Protein AF-A0A2E5GTG4-F1 (afdb_monomer)

Radius of gyration: 25.89 Å; Cα contacts (8 Å, |Δi|>4): 1132; chains: 1; bounding box: 108×75×58 Å

Secondary structure (DSSP, 8-state):
--PPPP------------------S--PPPHHHH-----------SSSSTTT-TTTTS---EEEE-SSSSSS-EEEE--SSS--EEEEE-STT-EEE-TTTTT--PPSSEEEEEEEE-SSSSSS-EEEEEEE-PPTT-SSSSPP-TT-GGG--EEEEEEEE-TTS-EEEEE-HHHHT---TT--EEEEEEE-SSSSSS-EEEEEEB-SSPPPTTS-HHHHHTSB-TTTS-EEEEESSS-EEE-TTTTT---BTT-BEEEEEEE-TTSSSS-EEEEEESTTSPPEEEEE-SSS-EEE-HHHH-S-EESS---EEEE-SSSSSS-EEEE-----SSHHHHHHHT-S--HHHHHHHHHHT---EESS-EEEEE--SSTTSPP-EEE-HHHHT-S--SSEEEEEEE-SSSSSS-EEEEEE--SS-TT-HHIIIIIIHHHHHHHHHHT----HHHHHHT------PPEEEEE-STT-EEE-TT-

Nearest PDB structures (foldseek):
  9etn-assembly1_A  TM=7.623E-01  e=6.732E-15  Mus musculus
  6vbu-assembly1_7  TM=3.974E-01  e=1.493E-04  Bos taurus
  6vnw-assembly1_C  TM=3.793E-01  e=3.804E-04  Bos taurus
  6voa-assembly1_C  TM=3.777E-01  e=3.804E-04  Bos taurus
  6vbv-assembly1_7  TM=3.692E-01  e=3.052E-04  Bos taurus

Structure (mmCIF, N/CA/C/O backbone):
data_AF-A0A2E5GTG4-F1
#
_entry.id   AF-A0A2E5GTG4-F1
#
loop_
_atom_site.group_PDB
_atom_site.id
_atom_site.type_symbol
_atom_site.label_atom_id
_atom_site.label_alt_id
_atom_site.label_comp_id
_atom_site.label_asym_id
_atom_site.label_entity_id
_atom_site.label_seq_id
_atom_site.pdbx_PDB_ins_code
_atom_site.Cartn_x
_atom_site.Cartn_y
_atom_site.Cartn_z
_atom_site.occupancy
_atom_site.B_iso_or_equiv
_atom_site.auth_seq_id
_atom_site.auth_comp_id
_atom_site.auth_asym_id
_atom_site.auth_atom_id
_atom_site.pdbx_PDB_model_num
ATOM 1 N N . MET A 1 1 ? -81.521 50.434 13.70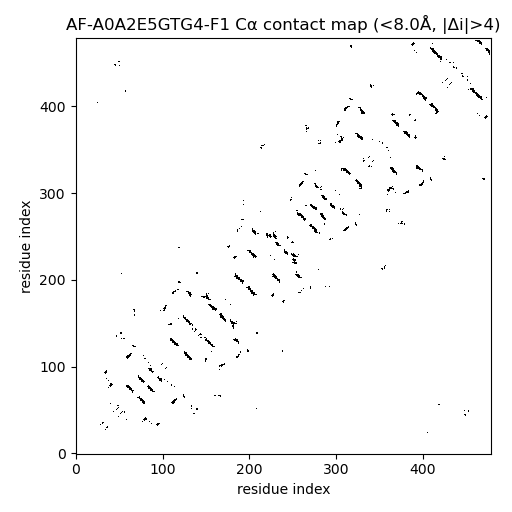9 1.00 37.28 1 MET A N 1
ATOM 2 C CA . MET A 1 1 ? -80.879 49.509 12.755 1.00 37.28 1 MET A CA 1
ATOM 3 C C . MET A 1 1 ? -79.478 49.196 13.258 1.00 37.28 1 MET A C 1
ATOM 5 O O . MET A 1 1 ? -78.629 50.072 13.269 1.00 37.28 1 MET A O 1
ATOM 9 N N . THR A 1 2 ? -79.350 47.992 13.818 1.00 37.78 2 THR A N 1
ATOM 10 C CA . THR A 1 2 ? -78.184 47.088 13.794 1.00 37.78 2 THR A CA 1
ATOM 11 C C . THR A 1 2 ? -76.775 47.668 14.010 1.00 37.78 2 THR A C 1
ATOM 13 O O . THR A 1 2 ? -76.138 48.168 13.090 1.00 37.78 2 THR A O 1
ATOM 16 N N . ARG A 1 3 ? -76.250 47.487 15.233 1.00 37.91 3 ARG A N 1
ATOM 17 C CA . ARG A 1 3 ? -74.812 47.523 15.550 1.00 37.91 3 ARG A CA 1
ATOM 18 C C . ARG A 1 3 ? -74.194 46.160 15.206 1.00 37.91 3 ARG A C 1
ATOM 20 O O . ARG A 1 3 ? -74.641 45.151 15.743 1.00 37.91 3 ARG A O 1
ATOM 27 N N . TYR A 1 4 ? -73.189 46.144 14.335 1.00 41.66 4 TYR A N 1
ATOM 28 C CA . TYR A 1 4 ? -72.345 44.978 14.062 1.00 41.66 4 TYR A CA 1
ATOM 29 C C . TYR A 1 4 ? -71.170 44.953 15.048 1.00 41.66 4 TYR A C 1
ATOM 31 O O . TYR A 1 4 ? -70.409 45.916 15.121 1.00 41.66 4 TYR A O 1
ATOM 39 N N . ASN A 1 5 ? -71.030 43.856 15.797 1.00 41.16 5 ASN A N 1
ATOM 40 C CA . ASN A 1 5 ? -69.846 43.558 16.602 1.00 41.16 5 ASN A CA 1
ATOM 41 C C . ASN A 1 5 ? -68.853 42.753 15.754 1.00 41.16 5 ASN A C 1
ATOM 43 O O . ASN A 1 5 ? -69.197 41.703 15.216 1.00 41.16 5 ASN A O 1
ATOM 47 N N . PHE A 1 6 ? -67.627 43.260 15.659 1.00 43.06 6 PHE A N 1
ATOM 48 C CA . PHE A 1 6 ? -66.468 42.581 15.086 1.00 43.06 6 PHE A CA 1
ATOM 49 C C . PHE A 1 6 ? -66.008 41.461 16.034 1.00 43.06 6 PHE A C 1
ATOM 51 O O . PHE A 1 6 ? -65.663 41.737 17.181 1.00 43.06 6 PHE A O 1
ATOM 58 N N . PHE A 1 7 ? -65.971 40.215 15.557 1.00 41.22 7 PHE A N 1
ATOM 59 C CA . PHE A 1 7 ? -65.264 39.110 16.211 1.00 41.22 7 PHE A CA 1
ATOM 60 C C . PHE A 1 7 ? -64.019 38.788 15.379 1.00 41.22 7 PHE A C 1
ATOM 62 O O . PHE A 1 7 ? -64.123 38.375 14.226 1.00 41.22 7 PHE A O 1
ATOM 69 N N . PHE A 1 8 ? -62.841 39.025 15.955 1.00 42.75 8 PHE A N 1
ATOM 70 C CA . PHE A 1 8 ? -61.545 38.709 15.360 1.00 42.75 8 PHE A CA 1
ATOM 71 C C . PHE A 1 8 ? -61.198 37.259 15.729 1.00 42.75 8 PHE A C 1
ATOM 73 O O . PHE A 1 8 ? -60.900 36.964 16.885 1.00 42.75 8 PHE A O 1
ATOM 80 N N . GLY A 1 9 ? -61.305 36.337 14.772 1.00 43.72 9 GLY A N 1
ATOM 81 C CA . GLY A 1 9 ? -60.857 34.954 14.933 1.00 43.72 9 GLY A CA 1
ATOM 82 C C . GLY A 1 9 ? -59.378 34.840 14.575 1.00 43.72 9 GLY A C 1
ATOM 83 O O . GLY A 1 9 ? -59.018 34.977 13.409 1.00 43.72 9 GLY A O 1
ATOM 84 N N . ILE A 1 10 ? -58.522 34.600 15.568 1.00 46.19 10 ILE A N 1
ATOM 85 C CA . ILE A 1 10 ? -57.109 34.262 15.364 1.00 46.19 10 ILE A CA 1
ATOM 86 C C . ILE A 1 10 ? -57.048 32.795 14.922 1.00 46.19 10 ILE A C 1
ATOM 88 O O . ILE A 1 10 ? -57.315 31.891 15.711 1.00 46.19 10 ILE A O 1
ATOM 92 N N . PHE A 1 11 ? -56.721 32.560 13.651 1.00 45.75 11 PHE A N 1
ATOM 93 C CA . PHE A 1 11 ? -56.429 31.228 13.125 1.00 45.75 11 PHE A CA 1
ATOM 94 C C . PHE A 1 11 ? -54.964 30.905 13.442 1.00 45.75 11 PHE A C 1
ATOM 96 O O . PHE A 1 11 ? -54.048 31.462 12.843 1.00 45.75 11 PHE A O 1
ATOM 103 N N . CYS A 1 12 ? -54.739 30.051 14.439 1.00 46.00 12 CYS A N 1
ATOM 104 C CA . CYS A 1 12 ? -53.410 29.581 14.815 1.00 46.00 12 CYS A CA 1
ATOM 105 C C . CYS A 1 12 ? -53.080 28.328 13.987 1.00 46.00 12 CYS A C 1
ATOM 107 O O . CYS A 1 12 ? -53.442 27.213 14.356 1.00 46.00 12 CYS A O 1
ATOM 109 N N . THR A 1 13 ? -52.447 28.503 12.827 1.00 52.28 13 THR A N 1
ATOM 110 C CA . THR A 1 13 ? -51.878 27.400 12.036 1.00 52.28 13 THR A CA 1
ATOM 111 C C . THR A 1 13 ? -50.556 26.953 12.660 1.00 52.28 13 THR A C 1
ATOM 113 O O . THR A 1 13 ? -49.517 27.566 12.432 1.00 52.28 13 THR A O 1
ATOM 116 N N . CYS A 1 14 ? -50.591 25.879 13.454 1.00 47.59 14 CYS A N 1
ATOM 117 C CA . CYS A 1 14 ? -49.394 25.127 13.834 1.00 47.59 14 CYS A CA 1
ATOM 118 C C . CYS A 1 14 ? -48.883 24.347 12.614 1.00 47.59 14 CYS A C 1
ATOM 120 O O . CYS A 1 14 ? -49.426 23.297 12.276 1.00 47.59 14 CYS A O 1
ATOM 122 N N . PHE A 1 15 ? -47.841 24.854 11.956 1.00 53.62 15 PHE A N 1
ATOM 123 C CA . PHE A 1 15 ? -47.008 24.040 11.073 1.00 53.62 15 PHE A CA 1
ATOM 124 C C . PHE A 1 15 ? -46.163 23.110 11.951 1.00 53.62 15 PHE A C 1
ATOM 126 O O . PHE A 1 15 ? -45.223 23.549 12.611 1.00 53.62 15 PHE A O 1
ATOM 133 N N . LEU A 1 16 ? -46.520 21.827 11.983 1.00 50.50 16 LEU A N 1
ATOM 134 C CA . LEU A 1 16 ? -45.644 20.772 12.483 1.00 50.50 16 LEU A CA 1
ATOM 135 C C . LEU A 1 16 ? -44.465 20.657 11.511 1.00 50.50 16 LEU A C 1
ATOM 137 O O . LEU A 1 16 ? -44.579 20.043 10.453 1.00 50.50 16 LEU A O 1
ATOM 141 N N . LEU A 1 17 ? -43.345 21.290 11.859 1.00 49.59 17 LEU A N 1
ATOM 142 C CA . LEU A 1 17 ? -42.046 21.032 11.248 1.00 49.59 17 LEU A CA 1
ATOM 143 C C . LEU A 1 17 ? -41.597 19.635 11.692 1.00 49.59 17 LEU A C 1
ATOM 145 O O . LEU A 1 17 ? -40.866 19.483 12.668 1.00 49.59 17 LEU A O 1
ATOM 149 N N . LEU A 1 18 ? -42.082 18.602 11.005 1.00 50.59 18 LEU A N 1
ATOM 150 C CA . LEU A 1 18 ? -41.427 17.300 11.017 1.00 50.59 18 LEU A CA 1
ATOM 151 C C . LEU A 1 18 ? -40.101 17.489 10.280 1.00 50.59 18 LEU A C 1
ATOM 153 O O . LEU A 1 18 ? -40.061 17.506 9.052 1.00 50.59 18 LEU A O 1
ATOM 157 N N . SER A 1 19 ? -39.035 17.719 11.044 1.00 52.94 19 SER A N 1
ATOM 158 C CA . SER A 1 19 ? -37.673 17.615 10.535 1.00 52.94 19 SER A CA 1
ATOM 159 C C . SER A 1 19 ? -37.500 16.187 10.031 1.00 52.94 19 SER A C 1
ATOM 161 O O . SER A 1 19 ? -37.554 15.243 10.817 1.00 52.94 19 SER A O 1
ATOM 163 N N . CYS A 1 20 ? -37.375 16.025 8.716 1.00 54.72 20 CYS A N 1
ATOM 164 C CA . CYS A 1 20 ? -36.962 14.769 8.117 1.00 54.72 20 CYS A CA 1
ATOM 165 C C . CYS A 1 20 ? -35.476 14.620 8.446 1.00 54.72 20 CYS A C 1
ATOM 167 O O . CYS A 1 20 ? -34.629 15.168 7.750 1.00 54.72 20 CYS A O 1
ATOM 169 N N . GLU A 1 21 ? -35.167 14.005 9.583 1.00 62.00 21 GLU A N 1
ATOM 170 C CA . GLU A 1 21 ? -33.790 13.666 9.918 1.00 62.00 21 GLU A CA 1
ATOM 171 C C . GLU A 1 21 ? -33.381 12.531 8.973 1.00 62.00 21 GLU A C 1
ATOM 173 O O . GLU A 1 21 ? -33.980 11.452 8.998 1.00 62.00 21 GLU A O 1
ATOM 178 N N . GLU A 1 22 ? -32.453 12.806 8.053 1.00 67.25 22 GLU A N 1
ATOM 179 C CA . GLU A 1 22 ? -31.931 11.780 7.154 1.00 67.25 22 GLU A CA 1
ATOM 180 C C . GLU A 1 22 ? -31.324 10.651 7.984 1.00 67.25 22 GLU A C 1
ATOM 182 O O . GLU A 1 22 ? -30.515 10.863 8.893 1.00 67.25 22 GLU A O 1
ATOM 187 N N . LYS A 1 23 ? -31.763 9.424 7.698 1.00 77.19 23 LYS A N 1
ATOM 188 C CA . LYS A 1 23 ? -31.265 8.238 8.379 1.00 77.19 23 LYS A CA 1
ATOM 189 C C . LYS A 1 23 ? -29.831 7.998 7.915 1.00 77.19 23 LYS A C 1
ATOM 191 O O . LYS A 1 23 ? -29.616 7.505 6.813 1.00 77.19 23 LYS A O 1
ATOM 196 N N . LYS A 1 24 ? -28.869 8.337 8.768 1.00 85.38 24 LYS A N 1
ATOM 197 C CA . LYS A 1 24 ? -27.450 8.084 8.514 1.00 85.38 24 LYS A CA 1
ATOM 198 C C . LYS A 1 24 ? -27.164 6.585 8.491 1.00 85.38 24 LYS A C 1
ATOM 200 O O . LYS A 1 24 ? -27.709 5.837 9.307 1.00 85.38 24 LYS A O 1
ATOM 205 N N . LEU A 1 25 ? -26.293 6.172 7.575 1.00 88.00 25 LEU A N 1
ATOM 206 C CA . LEU A 1 25 ? -25.826 4.789 7.471 1.00 88.00 25 LEU A CA 1
ATOM 207 C C . LEU A 1 25 ? -24.850 4.442 8.604 1.00 88.00 25 LEU A C 1
ATOM 209 O O . LEU A 1 25 ? -24.962 3.392 9.229 1.00 88.00 25 LEU A O 1
ATOM 213 N N . PHE A 1 26 ? -23.960 5.381 8.927 1.00 89.25 26 PHE A N 1
ATOM 214 C CA . PHE A 1 26 ? -22.978 5.254 9.997 1.00 89.25 26 PHE A CA 1
ATOM 215 C C . PHE A 1 26 ? -23.268 6.235 11.131 1.00 89.25 26 PHE A C 1
ATOM 217 O O . PHE A 1 26 ? -23.792 7.331 10.927 1.00 89.25 26 PHE A O 1
ATOM 224 N N . THR A 1 27 ? -22.917 5.834 12.350 1.00 88.88 27 THR A N 1
ATOM 225 C CA . THR A 1 27 ? -22.966 6.696 13.533 1.00 88.88 27 THR A CA 1
ATOM 226 C C . THR A 1 27 ? -21.575 6.760 14.133 1.00 88.88 27 THR A C 1
ATOM 228 O O . THR A 1 27 ? -20.957 5.728 14.382 1.00 88.88 27 THR A O 1
ATOM 231 N N . GLU A 1 28 ? -21.093 7.975 14.369 1.00 89.81 28 GLU A N 1
ATOM 232 C CA . GLU A 1 28 ? -19.812 8.198 15.027 1.00 89.81 28 GLU A CA 1
ATOM 233 C C . GLU A 1 28 ? -19.853 7.673 16.469 1.00 89.81 28 GLU A C 1
ATOM 235 O O . GLU A 1 28 ? -20.816 7.901 17.209 1.00 89.81 28 GLU A O 1
ATOM 240 N N . ILE A 1 29 ? -18.800 6.959 16.868 1.00 91.94 29 ILE A N 1
ATOM 241 C CA . ILE A 1 29 ? -18.640 6.451 18.229 1.00 91.94 29 ILE A CA 1
ATOM 242 C C . ILE A 1 29 ? -17.623 7.330 18.944 1.00 91.94 29 ILE A C 1
ATOM 244 O O . ILE A 1 29 ? -16.501 7.505 18.480 1.00 91.94 29 ILE A O 1
ATOM 248 N N . ASP A 1 30 ? -18.019 7.861 20.099 1.00 93.06 30 ASP A N 1
ATOM 249 C CA . ASP A 1 30 ? -17.128 8.646 20.945 1.00 93.06 30 ASP A CA 1
ATOM 250 C C . ASP A 1 30 ? -15.901 7.824 21.378 1.00 93.06 30 ASP A C 1
ATOM 252 O O . ASP A 1 30 ? -16.028 6.705 21.880 1.00 93.06 30 ASP A O 1
ATOM 256 N N . VAL A 1 31 ? -14.710 8.403 21.220 1.00 92.31 31 VAL A N 1
ATOM 257 C CA . VAL A 1 31 ? -13.428 7.736 21.493 1.00 92.31 31 VAL A CA 1
ATOM 258 C C . VAL A 1 31 ? -13.278 7.347 22.967 1.00 92.31 31 VAL A C 1
ATOM 260 O O . VAL A 1 31 ? -12.736 6.282 23.264 1.00 92.31 31 VAL A O 1
ATOM 263 N N . GLN A 1 32 ? -13.766 8.169 23.904 1.00 90.94 32 GLN A N 1
ATOM 264 C CA . GLN A 1 32 ? -13.688 7.855 25.337 1.00 90.94 32 GLN A CA 1
ATOM 265 C C . GLN A 1 32 ? -14.610 6.696 25.690 1.00 90.94 32 GLN A C 1
ATOM 267 O O . GLN A 1 32 ? -14.241 5.832 26.483 1.00 90.94 32 GLN A O 1
ATOM 272 N N . LYS A 1 33 ? -15.792 6.658 25.069 1.00 92.81 33 LYS A N 1
ATOM 273 C CA . LYS A 1 33 ? -16.695 5.519 25.172 1.00 92.81 33 LYS A CA 1
ATOM 274 C C . LYS A 1 33 ? -16.067 4.278 24.551 1.00 92.81 33 LYS A C 1
ATOM 276 O O . LYS A 1 33 ? -16.194 3.220 25.144 1.00 92.81 33 LYS A O 1
ATOM 281 N N . ALA A 1 34 ? -15.418 4.384 23.396 1.00 96.00 34 ALA A N 1
ATOM 282 C CA . ALA A 1 34 ? -14.855 3.225 22.717 1.00 96.00 34 ALA A CA 1
ATOM 283 C C . ALA A 1 34 ? -13.606 2.663 23.409 1.00 96.00 34 ALA A C 1
ATOM 285 O O . ALA A 1 34 ? -13.380 1.465 23.358 1.00 96.00 34 ALA A O 1
ATOM 286 N N . GLY A 1 35 ? -12.777 3.498 24.038 1.00 95.56 35 GLY A N 1
ATOM 287 C CA . GLY A 1 35 ? -11.491 3.067 24.604 1.00 95.56 35 GLY A CA 1
ATOM 288 C C . GLY A 1 35 ? -10.376 2.867 23.564 1.00 95.56 35 GLY A C 1
ATOM 289 O O . GLY A 1 35 ? -9.269 2.463 23.919 1.00 95.56 35 GLY A O 1
ATOM 290 N N . LEU A 1 36 ? -10.627 3.196 22.293 1.00 94.81 36 LEU A N 1
ATOM 291 C CA . LEU A 1 36 ? -9.676 3.093 21.183 1.00 94.81 36 LEU A CA 1
ATOM 292 C C . LEU A 1 36 ? -9.031 4.464 20.920 1.00 94.81 36 LEU A C 1
ATOM 294 O O . LEU A 1 36 ? -9.464 5.216 20.053 1.00 94.81 36 LEU A O 1
ATOM 298 N N . ASN A 1 37 ? -8.014 4.818 21.713 1.00 93.25 37 ASN A N 1
ATOM 299 C CA . ASN A 1 37 ? -7.318 6.107 21.604 1.00 93.25 37 ASN A CA 1
ATOM 300 C C . ASN A 1 37 ? -5.870 5.954 21.110 1.00 93.25 37 ASN A C 1
ATOM 302 O O . ASN A 1 37 ? -4.983 5.473 21.837 1.00 93.25 37 ASN A O 1
ATOM 306 N N . PHE A 1 38 ? -5.616 6.427 19.894 1.00 94.38 38 PHE A N 1
ATOM 307 C CA . PHE A 1 38 ? -4.311 6.399 19.248 1.00 94.38 38 PHE A CA 1
ATOM 308 C C . PHE A 1 38 ? -4.138 7.617 18.340 1.00 94.38 38 PHE A C 1
ATOM 310 O O . PHE A 1 38 ? -5.052 7.995 17.614 1.00 94.38 38 PHE A O 1
ATOM 317 N N . GLU A 1 39 ? -2.944 8.201 18.366 1.00 94.19 39 GLU A N 1
ATOM 318 C CA . GLU A 1 39 ? -2.560 9.305 17.496 1.00 94.19 39 GLU A CA 1
ATOM 319 C C . GLU A 1 39 ? -1.110 9.090 17.059 1.00 94.19 39 GLU A C 1
ATOM 321 O O . GLU A 1 39 ? -0.217 8.956 17.898 1.00 94.19 39 GLU A O 1
ATOM 326 N N . ASN A 1 40 ? -0.874 9.042 15.748 1.00 93.94 40 ASN A N 1
ATOM 327 C CA . ASN A 1 40 ? 0.467 8.962 15.179 1.00 93.94 40 ASN A CA 1
ATOM 328 C C . ASN A 1 40 ? 1.046 10.371 15.020 1.00 93.94 40 ASN A C 1
ATOM 330 O O . ASN A 1 40 ? 1.023 10.958 13.939 1.00 93.94 40 ASN A O 1
ATOM 334 N N . THR A 1 41 ? 1.510 10.943 16.126 1.00 93.50 41 THR A N 1
ATOM 335 C CA . THR A 1 41 ? 2.075 12.293 16.131 1.00 93.50 41 THR A CA 1
ATOM 336 C C . THR A 1 41 ? 3.494 12.289 15.565 1.00 93.50 41 THR A C 1
ATOM 338 O O . THR A 1 41 ? 4.360 11.549 16.035 1.00 93.50 41 THR A O 1
ATOM 341 N N . LEU A 1 42 ? 3.740 13.164 14.589 1.00 92.69 42 LEU A N 1
ATOM 342 C CA . LEU A 1 42 ? 5.043 13.361 13.958 1.00 92.69 42 LEU A CA 1
ATOM 343 C C . LEU A 1 42 ? 5.629 14.718 14.349 1.00 92.69 42 LEU A C 1
ATOM 345 O O . LEU A 1 42 ? 4.935 15.733 14.355 1.00 92.69 42 LEU A O 1
ATOM 349 N N . THR A 1 43 ? 6.922 14.735 14.647 1.00 92.62 43 THR A N 1
ATOM 350 C CA . THR A 1 43 ? 7.715 15.934 14.919 1.00 92.62 43 THR A CA 1
ATOM 351 C C . THR A 1 43 ? 8.693 16.151 13.771 1.00 92.62 43 THR A C 1
ATOM 353 O O . THR A 1 43 ? 9.575 15.324 13.536 1.00 92.62 43 THR A O 1
ATOM 356 N N . GLU A 1 44 ? 8.528 17.267 13.061 1.00 91.06 44 GLU A N 1
ATOM 357 C CA . GLU A 1 44 ? 9.426 17.707 11.988 1.00 91.06 44 GLU A CA 1
ATOM 358 C C . GLU A 1 44 ? 10.751 18.224 12.579 1.00 91.06 44 GLU A C 1
ATOM 360 O O . GLU A 1 44 ? 10.755 18.996 13.542 1.00 91.06 44 GLU A O 1
ATOM 365 N N . THR A 1 45 ? 11.880 17.835 11.983 1.00 87.75 45 THR A N 1
ATOM 366 C CA . THR A 1 45 ? 13.208 18.415 12.253 1.00 87.75 45 THR A CA 1
ATOM 367 C C . THR A 1 45 ? 13.899 18.797 10.945 1.00 87.75 45 THR A C 1
ATOM 369 O O . THR A 1 45 ? 13.452 18.414 9.861 1.00 87.75 45 THR A O 1
ATOM 372 N N . ASP A 1 46 ? 15.019 19.518 11.025 1.00 81.31 46 ASP A N 1
ATOM 373 C CA . ASP A 1 46 ? 15.816 19.874 9.843 1.00 81.31 46 ASP A CA 1
ATOM 374 C C . ASP A 1 46 ? 16.279 18.631 9.061 1.00 81.31 46 ASP A C 1
ATOM 376 O O . ASP A 1 46 ? 16.360 18.657 7.833 1.00 81.31 46 ASP A O 1
ATOM 380 N N . GLU A 1 47 ? 16.536 17.520 9.757 1.00 80.81 47 GLU A N 1
ATOM 381 C CA . GLU A 1 47 ? 16.927 16.244 9.154 1.00 80.81 47 GLU A CA 1
ATOM 382 C C . GLU A 1 47 ? 15.746 15.324 8.808 1.00 80.81 47 GLU A C 1
ATOM 384 O O . GLU A 1 47 ? 15.883 14.474 7.926 1.00 80.81 47 GLU A O 1
ATOM 389 N N . GLN A 1 48 ? 14.603 15.456 9.488 1.00 87.31 48 GLN A N 1
ATOM 390 C CA . GLN A 1 48 ? 13.431 14.589 9.328 1.00 87.31 48 GLN A CA 1
ATOM 391 C C . GLN A 1 48 ? 12.197 15.408 8.961 1.00 87.31 48 GLN A C 1
ATOM 393 O O . GLN A 1 48 ? 11.501 15.946 9.822 1.00 87.31 48 GLN A O 1
ATOM 398 N N . ASN A 1 49 ? 11.938 15.507 7.662 1.00 90.00 49 ASN A N 1
ATOM 399 C CA . ASN A 1 49 ? 10.790 16.209 7.108 1.00 90.00 49 ASN A CA 1
ATOM 400 C C . ASN A 1 49 ? 10.503 15.711 5.686 1.00 90.00 49 ASN A C 1
ATOM 402 O O . ASN A 1 49 ? 11.272 14.943 5.110 1.00 90.00 49 ASN A O 1
ATOM 406 N N . VAL A 1 50 ? 9.420 16.210 5.095 1.00 89.94 50 VAL A N 1
ATOM 407 C CA . VAL A 1 50 ? 8.979 15.825 3.748 1.00 89.94 50 VAL A CA 1
ATOM 408 C C . VAL A 1 50 ? 9.993 16.091 2.630 1.00 89.94 50 VAL A C 1
ATOM 410 O O . VAL A 1 50 ? 9.976 15.404 1.616 1.00 89.94 50 VAL A O 1
ATOM 413 N N . MET A 1 51 ? 10.900 17.064 2.784 1.00 85.88 51 MET A N 1
ATOM 414 C CA . MET A 1 51 ? 11.921 17.338 1.763 1.00 85.88 51 MET A CA 1
ATOM 415 C C . MET A 1 51 ? 13.119 16.387 1.846 1.00 85.88 51 MET A C 1
ATOM 417 O O . MET A 1 51 ? 13.862 16.263 0.872 1.00 85.88 51 MET A O 1
ATOM 421 N N . THR A 1 52 ? 13.341 15.746 2.999 1.00 85.81 52 THR A N 1
ATOM 422 C CA . THR A 1 52 ? 14.390 14.730 3.161 1.00 85.81 52 THR A CA 1
ATOM 423 C C . THR A 1 52 ? 13.856 13.316 2.968 1.00 85.81 52 THR A C 1
ATOM 425 O O . THR A 1 52 ? 14.622 12.445 2.556 1.00 85.81 52 THR A O 1
ATOM 428 N N . TYR A 1 53 ? 12.571 13.094 3.252 1.00 89.38 53 TYR A N 1
ATOM 429 C CA . TYR A 1 53 ? 11.859 11.835 3.079 1.00 89.38 53 TYR A CA 1
ATOM 430 C C . TYR A 1 53 ? 10.412 12.108 2.645 1.00 89.38 53 TYR A C 1
ATOM 432 O O . TYR A 1 53 ? 9.584 12.544 3.441 1.00 89.38 53 TYR A O 1
ATOM 440 N N . GLU A 1 54 ? 10.095 11.834 1.386 1.00 88.81 54 GLU A N 1
ATOM 441 C CA . GLU A 1 54 ? 8.806 12.122 0.749 1.00 88.81 54 GLU A CA 1
ATOM 442 C C . GLU A 1 54 ? 7.625 11.376 1.389 1.00 88.81 54 GLU A C 1
ATOM 444 O O . GLU A 1 54 ? 6.486 11.826 1.319 1.00 88.81 54 GLU A O 1
ATOM 449 N N . TYR A 1 55 ? 7.885 10.269 2.084 1.00 91.31 55 TYR A N 1
ATOM 450 C CA . TYR A 1 55 ? 6.860 9.490 2.783 1.00 91.31 55 TYR A CA 1
ATOM 451 C C . TYR A 1 55 ? 6.799 9.801 4.283 1.00 91.31 55 TYR A C 1
ATOM 453 O O . TYR A 1 55 ? 6.274 9.014 5.069 1.00 91.31 55 TYR A O 1
ATOM 461 N N . PHE A 1 56 ? 7.324 10.957 4.708 1.00 92.88 56 PHE A N 1
ATOM 462 C CA . PHE A 1 56 ? 7.345 11.363 6.116 1.00 92.88 56 PHE A CA 1
ATOM 463 C C . PHE A 1 56 ? 5.949 11.501 6.738 1.00 92.88 56 PHE A C 1
ATOM 465 O O . PHE A 1 56 ? 5.821 11.320 7.941 1.00 92.88 56 PHE A O 1
ATOM 472 N N . TYR A 1 57 ? 4.902 11.787 5.960 1.00 92.00 57 TYR A N 1
ATOM 473 C CA . TYR A 1 57 ? 3.523 11.823 6.475 1.00 92.00 57 TYR A CA 1
ATOM 474 C C . TYR A 1 57 ? 2.713 10.566 6.151 1.00 92.00 57 TYR A C 1
ATOM 476 O O . TYR A 1 57 ? 1.533 10.506 6.495 1.00 92.00 57 TYR A O 1
ATOM 484 N N . ASN A 1 58 ? 3.321 9.564 5.515 1.00 88.62 58 ASN A N 1
ATOM 485 C CA . ASN A 1 58 ? 2.662 8.283 5.307 1.00 88.62 58 ASN A CA 1
ATOM 486 C C . ASN A 1 58 ? 2.553 7.582 6.668 1.00 88.62 58 ASN A C 1
ATOM 488 O O . ASN A 1 58 ? 3.511 7.553 7.445 1.00 88.62 58 ASN A O 1
ATOM 492 N N . GLY A 1 59 ? 1.366 7.053 6.974 1.00 79.69 59 GLY A N 1
ATOM 493 C CA . GLY A 1 59 ? 1.109 6.357 8.234 1.00 79.69 59 GLY A CA 1
ATOM 494 C C . GLY A 1 59 ? 1.921 5.065 8.382 1.00 79.69 59 GLY A C 1
ATOM 495 O O . GLY A 1 59 ? 2.592 4.622 7.456 1.00 79.69 59 GLY A O 1
ATOM 496 N N . GLY A 1 60 ? 1.858 4.449 9.564 1.00 83.56 60 GLY A N 1
ATOM 497 C CA . GLY A 1 60 ? 2.541 3.178 9.829 1.00 83.56 60 GLY A CA 1
ATOM 498 C C . GLY A 1 60 ? 1.761 1.925 9.401 1.00 83.56 60 GLY A C 1
ATOM 499 O O . GLY A 1 60 ? 2.355 0.859 9.267 1.00 83.56 60 GLY A O 1
ATOM 500 N N . GLY A 1 61 ? 0.442 2.035 9.211 1.00 92.19 61 GLY A N 1
ATOM 501 C CA . GLY A 1 61 ? -0.457 0.917 8.903 1.00 92.19 61 GLY A CA 1
ATOM 502 C C . GLY A 1 61 ? -1.341 0.483 10.080 1.00 92.19 61 GLY A C 1
ATOM 503 O O . GLY A 1 61 ? -1.067 0.789 11.245 1.00 92.19 61 GLY A O 1
ATOM 504 N N . VAL A 1 62 ? -2.419 -0.230 9.750 1.00 96.00 62 VAL A N 1
ATOM 505 C CA . VAL A 1 62 ? -3.426 -0.768 10.676 1.00 96.00 62 VAL A CA 1
ATOM 506 C C . VAL A 1 62 ? -3.696 -2.230 10.324 1.00 96.00 62 VAL A C 1
ATOM 508 O O . VAL A 1 62 ? -3.749 -2.568 9.146 1.00 96.00 62 VAL A O 1
ATOM 511 N N . ALA A 1 63 ? -3.884 -3.080 11.331 1.00 97.62 63 ALA A N 1
ATOM 512 C CA . ALA A 1 63 ? -4.401 -4.432 11.151 1.00 97.62 63 ALA A CA 1
ATOM 513 C C . ALA A 1 63 ? -5.649 -4.625 12.014 1.00 97.62 63 ALA A C 1
ATOM 515 O O . ALA A 1 63 ? -5.670 -4.229 13.182 1.00 97.62 63 ALA A O 1
ATOM 516 N N . VAL A 1 64 ? -6.685 -5.213 11.418 1.00 97.88 64 VAL A N 1
ATOM 517 C CA . VAL A 1 64 ? -7.970 -5.483 12.065 1.00 97.88 64 VAL A CA 1
ATOM 518 C C . VAL A 1 64 ? -8.307 -6.950 11.849 1.00 97.88 64 VAL A C 1
ATOM 520 O O . VAL A 1 64 ? -8.576 -7.359 10.724 1.00 97.88 64 VAL A O 1
ATOM 523 N N . THR A 1 65 ? -8.241 -7.742 12.913 1.00 98.19 65 THR A N 1
ATOM 524 C CA . THR A 1 65 ? -8.529 -9.183 12.900 1.00 98.19 65 THR A CA 1
ATOM 525 C C . THR A 1 65 ? -8.792 -9.660 14.325 1.00 98.19 65 THR A C 1
ATOM 527 O O . THR A 1 65 ? -8.541 -8.923 15.270 1.00 98.19 65 THR A O 1
ATOM 530 N N . ASP A 1 66 ? -9.311 -10.866 14.489 1.00 98.44 66 ASP A N 1
ATOM 531 C CA . ASP A 1 66 ? -9.514 -11.509 15.787 1.00 98.44 66 ASP A CA 1
ATOM 532 C C . ASP A 1 66 ? -8.198 -12.173 16.239 1.00 98.44 66 ASP A C 1
ATOM 534 O O . ASP A 1 66 ? -7.852 -13.259 15.776 1.00 98.44 66 ASP A O 1
ATOM 538 N N . PHE A 1 67 ? -7.398 -11.498 17.078 1.00 98.56 67 PHE A N 1
ATOM 539 C CA . PHE A 1 67 ? -6.077 -12.013 17.473 1.00 98.56 67 PHE A CA 1
ATOM 540 C C . PHE A 1 67 ? -6.159 -13.057 18.587 1.00 98.56 67 PHE A C 1
ATOM 542 O O . PHE A 1 67 ? -5.207 -13.820 18.782 1.00 98.56 67 PHE A O 1
ATOM 549 N N . ASN A 1 68 ? -7.253 -13.065 19.351 1.00 98.31 68 ASN A N 1
ATOM 550 C CA . ASN A 1 68 ? -7.451 -13.956 20.491 1.00 98.31 68 ASN A CA 1
ATOM 551 C C . ASN A 1 68 ? -8.485 -15.068 20.226 1.00 98.31 68 ASN A C 1
ATOM 553 O O . ASN A 1 68 ? -8.712 -15.892 21.120 1.00 98.31 68 ASN A O 1
ATOM 557 N N . ASN A 1 69 ? -9.037 -15.135 19.012 1.00 97.88 69 ASN A N 1
ATOM 558 C CA . ASN A 1 69 ? -10.037 -16.097 18.550 1.00 97.88 69 ASN A CA 1
ATOM 559 C C . ASN A 1 69 ? -11.325 -16.091 19.398 1.00 97.88 69 ASN A C 1
ATOM 561 O O . ASN A 1 69 ? -11.884 -17.155 19.697 1.00 97.88 69 ASN A O 1
ATOM 565 N N . ASP A 1 70 ? -11.788 -14.912 19.827 1.00 97.62 70 ASP A N 1
ATOM 566 C CA . ASP A 1 70 ? -13.015 -14.755 20.624 1.00 97.62 70 ASP A CA 1
ATOM 567 C C . ASP A 1 70 ? -14.268 -14.368 19.812 1.00 97.62 70 ASP A C 1
ATOM 569 O O . ASP A 1 70 ? -15.383 -14.328 20.352 1.00 97.62 70 ASP A O 1
ATOM 573 N N . GLY A 1 71 ? -14.108 -14.177 18.502 1.00 97.00 71 GLY A N 1
ATOM 574 C CA . GLY A 1 71 ? -15.145 -13.799 17.551 1.00 97.00 71 GLY A CA 1
ATOM 575 C C . GLY A 1 71 ? -15.297 -12.290 17.347 1.00 97.00 71 GLY A C 1
ATOM 576 O O . GLY A 1 71 ? -16.186 -11.884 16.588 1.00 97.00 71 GLY A O 1
ATOM 577 N N . TYR A 1 72 ? -14.478 -11.455 17.992 1.00 97.75 72 TYR A N 1
ATOM 578 C CA . TYR A 1 72 ? -14.470 -10.009 17.796 1.00 97.75 72 TYR A CA 1
ATOM 579 C C . TYR A 1 72 ? -13.190 -9.533 17.106 1.00 97.75 72 TYR A C 1
ATOM 581 O O . TYR A 1 72 ? -12.085 -9.937 17.428 1.00 97.75 72 TYR A O 1
ATOM 589 N N . ALA A 1 73 ? -13.338 -8.607 16.155 1.00 98.00 73 ALA A N 1
ATOM 590 C CA . ALA A 1 73 ? -12.185 -7.995 15.509 1.00 98.00 73 ALA A CA 1
ATOM 591 C C . ALA A 1 73 ? -11.489 -7.009 16.460 1.00 98.00 73 ALA A C 1
ATOM 593 O O . ALA A 1 73 ? -12.094 -6.016 16.885 1.00 98.00 73 ALA A O 1
ATOM 594 N N . ASP A 1 74 ? -10.222 -7.277 16.737 1.00 98.56 74 ASP A N 1
ATOM 595 C CA . ASP A 1 74 ? -9.278 -6.440 17.464 1.00 98.56 74 ASP A CA 1
ATOM 596 C C . ASP A 1 74 ? -8.582 -5.451 16.523 1.00 98.56 74 ASP A C 1
ATOM 598 O O . ASP A 1 74 ? -8.678 -5.547 15.298 1.00 98.56 74 ASP A O 1
ATOM 602 N N . VAL A 1 75 ? -7.860 -4.480 17.087 1.00 98.38 75 VAL A N 1
ATOM 603 C CA . VAL A 1 75 ? -7.193 -3.429 16.306 1.00 98.38 75 VAL A CA 1
ATOM 604 C C . VAL A 1 75 ? -5.742 -3.263 16.735 1.00 98.38 75 VAL A C 1
ATOM 606 O O . VAL A 1 75 ? -5.457 -2.884 17.872 1.00 98.38 75 VAL A O 1
ATOM 609 N N . TYR A 1 76 ? -4.818 -3.468 15.799 1.00 98.38 76 TYR A N 1
ATOM 610 C CA . TYR A 1 76 ? -3.413 -3.100 15.940 1.00 98.38 76 TYR A CA 1
ATOM 611 C C . TYR A 1 76 ? -3.103 -1.851 15.111 1.00 98.38 76 TYR A C 1
ATOM 613 O O . TYR A 1 76 ? -3.397 -1.785 13.918 1.00 98.38 76 TYR A O 1
ATOM 621 N N . LEU A 1 77 ? -2.475 -0.862 15.741 1.00 97.12 77 LEU A N 1
ATOM 622 C CA . LEU A 1 77 ? -2.090 0.409 15.131 1.00 97.12 77 LEU A CA 1
ATOM 623 C C . LEU A 1 77 ? -0.600 0.638 15.334 1.00 97.12 77 LEU A C 1
ATOM 625 O O . LEU A 1 77 ? -0.116 0.617 16.469 1.00 97.12 77 LEU A O 1
ATOM 629 N N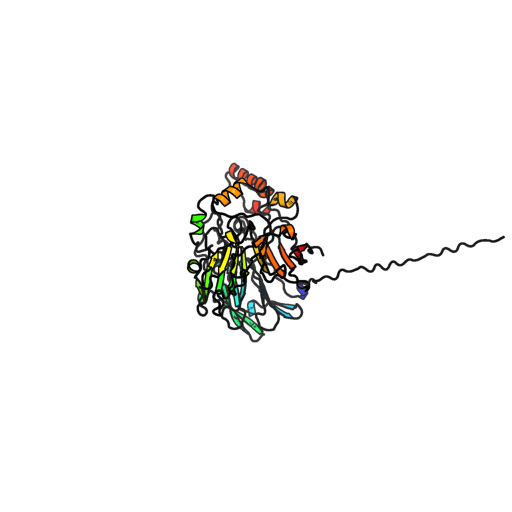 . SER A 1 78 ? 0.123 0.904 14.249 1.00 96.12 78 SER A N 1
ATOM 630 C CA . SER A 1 78 ? 1.540 1.246 14.334 1.00 96.12 78 SER A CA 1
ATOM 631 C C . SER A 1 78 ? 1.783 2.753 14.236 1.00 96.12 78 SER A C 1
ATOM 633 O O . SER A 1 78 ? 1.032 3.501 13.606 1.00 96.12 78 SER A O 1
ATOM 635 N N . GLY A 1 79 ? 2.844 3.209 14.900 1.00 94.62 79 GLY A N 1
ATOM 636 C CA . GLY A 1 79 ? 3.283 4.599 14.921 1.00 94.62 79 GLY A CA 1
ATOM 637 C C . GLY A 1 79 ? 4.706 4.757 14.396 1.00 94.62 79 GLY A C 1
ATOM 638 O O . GLY A 1 79 ? 5.582 3.935 14.673 1.00 94.62 79 GLY A O 1
ATOM 639 N N . ASN A 1 80 ? 4.969 5.839 13.659 1.00 93.75 80 ASN A N 1
ATOM 640 C CA . ASN A 1 80 ? 6.310 6.097 13.122 1.00 93.75 80 ASN A CA 1
ATOM 641 C C . ASN A 1 80 ? 7.254 6.630 14.208 1.00 93.75 80 ASN A C 1
ATOM 643 O O . ASN A 1 80 ? 8.391 6.175 14.322 1.00 93.75 80 ASN A O 1
ATOM 647 N N . GLN A 1 81 ? 6.771 7.587 15.010 1.00 93.00 81 GLN A N 1
ATOM 648 C CA . GLN A 1 81 ? 7.520 8.223 16.106 1.00 93.00 81 GLN A CA 1
ATOM 649 C C . GLN A 1 81 ? 6.878 8.009 17.488 1.00 93.00 81 GLN A C 1
ATOM 651 O O . GLN A 1 81 ? 7.427 8.430 18.506 1.00 93.00 81 GLN A O 1
ATOM 656 N N . VAL A 1 82 ? 5.734 7.326 17.536 1.00 93.94 82 VAL A N 1
ATOM 657 C CA . VAL A 1 82 ? 5.049 6.920 18.769 1.00 93.94 82 VAL A CA 1
ATOM 658 C C . VAL A 1 82 ? 5.066 5.399 18.909 1.00 93.94 82 VAL A C 1
ATOM 660 O O . VAL A 1 82 ? 5.416 4.677 17.977 1.00 93.94 82 VAL A O 1
ATOM 663 N N . LYS A 1 83 ? 4.699 4.894 20.090 1.00 94.12 83 LYS A N 1
ATOM 664 C CA . LYS A 1 83 ? 4.575 3.450 20.315 1.00 94.12 83 LYS A CA 1
ATOM 665 C C . LYS A 1 83 ? 3.356 2.892 19.587 1.00 94.12 83 LYS A C 1
ATOM 667 O O . LYS A 1 83 ? 2.294 3.512 19.616 1.00 94.12 83 LYS A O 1
ATOM 672 N N . ASN A 1 84 ? 3.515 1.702 19.023 1.00 95.94 84 ASN A N 1
ATOM 673 C CA . ASN A 1 84 ? 2.416 0.913 18.484 1.00 95.94 84 ASN A CA 1
ATOM 674 C C . ASN A 1 84 ? 1.458 0.497 19.610 1.00 95.94 84 ASN A C 1
ATOM 676 O O . ASN A 1 84 ? 1.840 0.494 20.788 1.00 95.94 84 ASN A O 1
ATOM 680 N N . LYS A 1 85 ? 0.217 0.159 19.255 1.00 96.62 85 LYS A N 1
ATOM 681 C CA . LYS A 1 85 ? -0.789 -0.302 20.211 1.00 96.62 85 LYS A CA 1
ATOM 682 C C . LYS A 1 85 ? -1.636 -1.440 19.656 1.00 96.62 85 LYS A C 1
ATOM 684 O O . LYS A 1 85 ? -2.138 -1.332 18.543 1.00 96.62 85 LYS A O 1
ATOM 689 N N . LEU A 1 86 ? -1.863 -2.459 20.482 1.00 98.38 86 LEU A N 1
ATOM 690 C CA . LEU A 1 86 ? -2.888 -3.483 20.295 1.00 98.38 86 LEU A CA 1
ATOM 691 C C . LEU A 1 86 ? -4.074 -3.205 21.223 1.00 98.38 86 LEU A C 1
ATOM 693 O O . LEU A 1 86 ? -3.900 -3.046 22.436 1.00 98.38 86 LEU A O 1
ATOM 697 N N . PHE A 1 87 ? -5.273 -3.189 20.654 1.00 98.44 87 PHE A N 1
ATOM 698 C CA . PHE A 1 87 ? -6.539 -3.032 21.351 1.00 98.44 87 PHE A CA 1
ATOM 699 C C . PHE A 1 87 ? -7.396 -4.282 21.159 1.00 98.44 87 PHE A C 1
ATOM 701 O O . PHE A 1 87 ? -7.800 -4.558 20.033 1.00 98.44 87 PHE A O 1
ATOM 708 N N . LEU A 1 88 ? -7.713 -4.985 22.250 1.00 98.44 88 LEU A N 1
ATOM 709 C CA . LEU A 1 88 ? -8.694 -6.070 22.213 1.00 98.44 88 LEU A CA 1
ATOM 710 C C . LEU A 1 88 ? -10.110 -5.521 22.248 1.00 98.44 88 LEU A C 1
ATOM 712 O O . LEU A 1 88 ? -10.409 -4.622 23.045 1.00 98.44 88 LEU A O 1
ATOM 716 N N . ASN A 1 89 ? -10.974 -6.092 21.426 1.00 98.25 89 ASN A N 1
ATOM 717 C CA . ASN A 1 89 ? -12.388 -5.783 21.382 1.00 98.25 89 ASN A CA 1
ATOM 718 C C . ASN A 1 89 ? -13.136 -6.588 22.447 1.00 98.25 89 ASN A C 1
ATOM 720 O O . ASN A 1 89 ? -13.221 -7.805 22.412 1.00 98.25 89 ASN A O 1
ATOM 724 N N . LEU A 1 90 ? -13.719 -5.888 23.414 1.00 97.19 90 LEU A N 1
ATOM 725 C CA . LEU A 1 90 ? -14.497 -6.481 24.503 1.00 97.19 90 LEU A CA 1
ATOM 726 C C . LEU A 1 90 ? -15.984 -6.661 24.135 1.00 97.19 90 LEU A C 1
ATOM 728 O O . LEU A 1 90 ? -16.811 -6.953 25.004 1.00 97.19 90 LEU A O 1
ATOM 732 N N . GLY A 1 91 ? -16.339 -6.428 22.869 1.00 95.25 91 GLY A N 1
ATOM 733 C CA . GLY A 1 91 ? -17.706 -6.342 22.378 1.00 95.25 91 GLY A CA 1
ATOM 734 C C . GLY A 1 91 ? -18.337 -4.965 22.608 1.00 95.25 91 GLY A C 1
ATOM 735 O O . GLY A 1 91 ? -17.828 -4.112 23.335 1.00 95.25 91 GLY A O 1
ATOM 736 N N . GLN A 1 92 ? -19.487 -4.727 21.968 1.00 94.38 92 GLN A N 1
ATOM 737 C CA . GLN A 1 92 ? -20.262 -3.477 22.098 1.00 94.38 92 GLN A CA 1
ATOM 738 C C . GLN A 1 92 ? -19.446 -2.197 21.827 1.00 94.38 92 GLN A C 1
ATOM 740 O O . GLN A 1 92 ? -19.708 -1.151 22.429 1.00 94.38 92 GLN A O 1
ATOM 745 N N . TRP A 1 93 ? -18.471 -2.280 20.915 1.00 93.88 93 TRP A N 1
ATOM 746 C CA . TRP A 1 93 ? -17.552 -1.188 20.585 1.00 93.88 93 TRP A CA 1
ATOM 747 C C . TRP A 1 93 ? -16.745 -0.688 21.790 1.00 93.88 93 TRP A C 1
ATOM 749 O O . TRP A 1 93 ? -16.480 0.505 21.895 1.00 93.88 93 TRP A O 1
ATOM 759 N N . GLN A 1 94 ? -16.410 -1.574 22.729 1.00 97.44 94 GLN A N 1
ATOM 760 C CA . GLN A 1 94 ? -15.504 -1.299 23.842 1.00 97.44 94 GLN A CA 1
ATOM 761 C C . GLN A 1 94 ? -14.159 -1.960 23.564 1.00 97.44 94 GLN A C 1
ATOM 763 O O . GLN A 1 94 ? -14.109 -3.146 23.260 1.00 97.44 94 GLN A O 1
ATOM 768 N N . PHE A 1 95 ? -13.072 -1.219 23.722 1.00 98.19 95 PHE A N 1
ATOM 769 C CA . PHE A 1 95 ? -11.722 -1.673 23.435 1.00 98.19 95 PHE A CA 1
ATOM 770 C C . PHE A 1 95 ? -10.818 -1.489 24.648 1.00 98.19 95 PHE A C 1
ATOM 772 O O . PHE A 1 95 ? -10.917 -0.505 25.387 1.00 98.19 95 PHE A O 1
ATOM 779 N N . LYS A 1 96 ? -9.900 -2.436 24.839 1.00 97.62 96 LYS A N 1
ATOM 780 C CA . LYS A 1 96 ? -8.876 -2.387 25.882 1.00 97.62 96 LYS A CA 1
ATOM 781 C C . LYS A 1 96 ? -7.497 -2.503 25.261 1.00 97.62 96 LYS A C 1
ATOM 783 O O . LYS A 1 96 ? -7.194 -3.475 24.586 1.00 97.62 96 LYS A O 1
ATOM 788 N N . GLU A 1 97 ? -6.643 -1.533 25.552 1.00 97.62 97 GLU A N 1
ATOM 789 C CA . GLU A 1 97 ? -5.232 -1.573 25.170 1.00 97.62 97 GLU A CA 1
ATOM 790 C C . GLU A 1 97 ? -4.489 -2.663 25.972 1.00 97.62 97 GLU A C 1
ATOM 792 O O . GLU A 1 97 ? -4.603 -2.717 27.201 1.00 97.62 97 GLU A O 1
ATOM 797 N N . VAL A 1 98 ? -3.767 -3.553 25.281 1.00 97.81 98 VAL A N 1
ATOM 798 C CA . VAL A 1 98 ? -3.106 -4.735 25.876 1.00 97.81 98 VAL A CA 1
ATOM 799 C C . VAL A 1 98 ? -1.660 -4.958 25.414 1.00 97.81 98 VAL A C 1
ATOM 801 O O . VAL A 1 98 ? -1.079 -5.992 25.727 1.00 97.81 98 VAL A O 1
ATOM 804 N N . THR A 1 99 ? -1.044 -4.014 24.708 1.00 96.75 99 THR A N 1
ATOM 805 C CA . THR A 1 99 ? 0.263 -4.150 24.028 1.00 96.75 99 THR A CA 1
ATOM 806 C C . THR A 1 99 ? 1.351 -4.732 24.928 1.00 96.75 99 THR A C 1
ATOM 808 O O . THR A 1 99 ? 2.039 -5.675 24.546 1.00 96.75 99 THR A O 1
ATOM 811 N N . ASN A 1 100 ? 1.480 -4.221 26.159 1.00 95.38 100 ASN A N 1
ATOM 812 C CA . ASN A 1 100 ? 2.488 -4.715 27.106 1.00 95.38 100 ASN A CA 1
ATOM 813 C C . ASN A 1 100 ? 2.201 -6.156 27.562 1.00 95.38 100 ASN A C 1
ATOM 815 O O . ASN A 1 100 ? 3.125 -6.950 27.719 1.00 95.38 100 ASN A O 1
ATOM 819 N N . SER A 1 101 ? 0.929 -6.496 27.783 1.00 97.31 101 SER A N 1
ATOM 820 C CA . SER A 1 101 ? 0.503 -7.849 28.167 1.00 97.31 101 SER A CA 1
ATOM 821 C C . SER A 1 101 ? 0.636 -8.844 27.014 1.00 97.31 101 SER A C 1
ATOM 823 O O . SER A 1 101 ? 0.900 -10.018 27.264 1.00 97.31 101 SER A O 1
ATOM 825 N N . ALA A 1 102 ? 0.512 -8.357 25.778 1.00 97.81 102 ALA A N 1
ATOM 826 C CA . ALA A 1 102 ? 0.694 -9.113 24.548 1.00 97.81 102 ALA A CA 1
ATOM 827 C C . ALA A 1 102 ? 2.171 -9.336 24.169 1.00 97.81 102 ALA A C 1
ATOM 829 O O . ALA A 1 102 ? 2.464 -10.038 23.209 1.00 97.81 102 ALA A O 1
ATOM 830 N N . GLN A 1 103 ? 3.118 -8.771 24.930 1.00 96.56 103 GLN A N 1
ATOM 831 C CA . GLN A 1 103 ? 4.567 -8.921 24.716 1.00 96.56 103 GLN A CA 1
ATOM 832 C C . GLN A 1 103 ? 5.047 -8.481 23.321 1.00 96.56 103 GLN A C 1
ATOM 834 O O . GLN A 1 103 ? 6.070 -8.954 22.823 1.00 96.56 103 GLN A O 1
ATOM 839 N N . LEU A 1 104 ? 4.345 -7.516 22.722 1.00 92.56 104 LEU A N 1
ATOM 840 C CA . LEU A 1 104 ? 4.744 -6.858 21.480 1.00 92.56 104 LEU A CA 1
ATOM 841 C C . LEU A 1 104 ? 5.942 -5.935 21.760 1.00 92.56 104 LEU A C 1
ATOM 843 O O . LEU A 1 104 ? 5.805 -4.753 22.078 1.00 92.56 104 LEU A O 1
ATOM 847 N N . ASN A 1 105 ? 7.141 -6.520 21.724 1.00 82.25 105 ASN A N 1
ATOM 848 C CA . ASN A 1 105 ? 8.415 -5.846 21.982 1.00 82.25 105 ASN A CA 1
ATOM 849 C C . ASN A 1 105 ? 8.935 -5.157 20.715 1.00 82.25 105 ASN A C 1
ATOM 851 O O . ASN A 1 105 ? 9.986 -5.510 20.178 1.00 82.25 105 ASN A O 1
ATOM 855 N N . ASP A 1 106 ? 8.180 -4.176 20.232 1.00 82.38 106 ASP A N 1
ATOM 856 C CA . ASP A 1 106 ? 8.496 -3.471 18.996 1.00 82.38 106 ASP A CA 1
ATOM 857 C C . ASP A 1 106 ? 9.827 -2.718 19.066 1.00 82.38 106 ASP A C 1
ATOM 859 O O . ASP A 1 106 ? 10.128 -2.002 20.027 1.00 82.38 106 ASP A O 1
ATOM 863 N N . LYS A 1 107 ? 10.610 -2.823 17.989 1.00 89.56 107 LYS A N 1
ATOM 864 C CA . LYS A 1 107 ? 11.838 -2.040 17.826 1.00 89.56 107 LYS A CA 1
ATOM 865 C C . LYS A 1 107 ? 11.564 -0.632 17.292 1.00 89.56 107 LYS A C 1
ATOM 867 O O . LYS A 1 107 ? 10.573 -0.358 16.601 1.00 89.56 107 LYS A O 1
ATOM 872 N N . GLU A 1 108 ? 12.510 0.262 17.561 1.00 89.25 108 GLU A N 1
ATOM 873 C CA . GLU A 1 108 ? 12.568 1.573 16.915 1.00 89.25 108 GLU A CA 1
ATOM 874 C C . GLU A 1 108 ? 12.792 1.440 15.398 1.00 89.25 108 GLU A C 1
ATOM 876 O O . GLU A 1 108 ? 13.390 0.477 14.910 1.00 89.25 108 GLU A O 1
ATOM 881 N N . GLY A 1 109 ? 12.298 2.421 14.646 1.00 91.06 109 GLY A N 1
ATOM 882 C CA . GLY A 1 109 ? 12.329 2.434 13.185 1.00 91.06 109 GLY A CA 1
ATOM 883 C C . GLY A 1 109 ? 11.030 2.977 12.601 1.00 91.06 109 GLY A C 1
ATOM 884 O O . GLY A 1 109 ? 10.016 3.058 13.305 1.00 91.06 109 GLY A O 1
ATOM 885 N N . TRP A 1 110 ? 11.079 3.351 11.324 1.00 94.69 110 TRP A N 1
ATOM 886 C CA . TRP A 1 110 ? 9.956 3.945 10.609 1.00 94.69 110 TRP A CA 1
ATOM 887 C C . TRP A 1 110 ? 9.083 2.850 9.999 1.00 94.69 110 TRP A C 1
ATOM 889 O O . TRP A 1 110 ? 9.465 2.253 8.996 1.00 94.69 110 TRP A O 1
ATOM 899 N N . LYS A 1 111 ? 7.932 2.570 10.613 1.00 95.44 111 LYS A N 1
ATOM 900 C CA . LYS A 1 111 ? 6.967 1.598 10.082 1.00 95.44 111 LYS A CA 1
ATOM 901 C C . LYS A 1 111 ? 6.219 2.197 8.899 1.00 95.44 111 LYS A C 1
ATOM 903 O O . LYS A 1 111 ? 6.031 3.405 8.856 1.00 95.44 111 LYS A O 1
ATOM 908 N N . THR A 1 112 ? 5.815 1.378 7.950 1.00 95.62 112 THR A N 1
ATOM 909 C CA . THR A 1 112 ? 5.141 1.821 6.715 1.00 95.62 112 THR A CA 1
ATOM 910 C C . THR A 1 112 ? 3.891 1.009 6.420 1.00 95.62 112 THR A C 1
ATOM 912 O O . THR A 1 112 ? 2.921 1.554 5.900 1.00 95.62 112 THR A O 1
ATOM 915 N N . GLY A 1 113 ? 3.894 -0.265 6.804 1.00 96.12 113 GLY A N 1
ATOM 916 C CA . GLY A 1 113 ? 2.773 -1.169 6.627 1.00 96.12 113 GLY A CA 1
ATOM 917 C C . GLY A 1 113 ? 2.694 -2.191 7.752 1.00 96.12 113 GLY A C 1
ATOM 918 O O . GLY A 1 113 ? 3.708 -2.580 8.339 1.00 96.12 113 GLY A O 1
ATOM 919 N N . VAL A 1 114 ? 1.470 -2.628 8.034 1.00 97.50 114 VAL A N 1
ATOM 920 C CA . VAL A 1 114 ? 1.164 -3.744 8.931 1.00 97.50 114 VAL A CA 1
ATOM 921 C C . VAL A 1 114 ? 0.298 -4.724 8.154 1.00 97.50 114 VAL A C 1
ATOM 923 O O . VAL A 1 114 ? -0.601 -4.304 7.426 1.00 97.50 114 VAL A O 1
ATOM 926 N N . THR A 1 115 ? 0.568 -6.014 8.312 1.00 98.12 115 THR A N 1
ATOM 927 C CA . THR A 1 115 ? -0.238 -7.102 7.752 1.00 98.12 115 THR A CA 1
ATOM 928 C C . THR A 1 115 ? -0.486 -8.141 8.831 1.00 98.12 115 THR A C 1
ATOM 930 O O . THR A 1 115 ? 0.447 -8.508 9.542 1.00 98.12 115 THR A O 1
ATOM 933 N N . ALA A 1 116 ? -1.731 -8.595 8.963 1.00 98.44 116 ALA A N 1
ATOM 934 C CA . ALA A 1 116 ? -2.065 -9.750 9.786 1.00 98.44 116 ALA A CA 1
ATOM 935 C C . ALA A 1 116 ? -2.345 -10.951 8.882 1.00 98.44 116 ALA A C 1
ATOM 937 O O . ALA A 1 116 ? -3.092 -10.820 7.913 1.00 98.44 116 ALA A O 1
ATOM 938 N N . ALA A 1 117 ? -1.726 -12.086 9.187 1.00 98.25 117 ALA A N 1
ATOM 939 C CA . ALA A 1 117 ? -1.873 -13.340 8.455 1.00 98.25 117 ALA A CA 1
ATOM 940 C C . ALA A 1 117 ? -1.495 -14.508 9.374 1.00 98.25 117 ALA A C 1
ATOM 942 O O . ALA A 1 117 ? -0.673 -14.326 10.264 1.00 98.25 117 ALA A O 1
ATOM 943 N N . ASP A 1 118 ? -2.070 -15.687 9.162 1.00 98.38 118 ASP A N 1
ATOM 944 C CA . ASP A 1 118 ? -1.618 -16.934 9.796 1.00 98.38 118 ASP A CA 1
ATOM 945 C C . ASP A 1 118 ? -0.421 -17.474 9.004 1.00 98.38 118 ASP A C 1
ATOM 947 O O . ASP A 1 118 ? -0.582 -18.223 8.042 1.00 98.38 118 ASP A O 1
ATOM 951 N N . VAL A 1 119 ? 0.780 -16.990 9.329 1.00 98.38 119 VAL A N 1
ATOM 952 C CA . VAL A 1 119 ? 1.981 -17.195 8.499 1.00 98.38 119 VAL A CA 1
ATOM 953 C C . VAL A 1 119 ? 2.468 -18.639 8.576 1.00 98.38 119 VAL A C 1
ATOM 955 O O . VAL A 1 119 ? 3.118 -19.124 7.650 1.00 98.38 119 VAL A O 1
ATOM 958 N N . ASN A 1 120 ? 2.182 -19.324 9.682 1.00 98.06 120 ASN A N 1
ATOM 959 C CA . ASN A 1 120 ? 2.660 -20.676 9.951 1.00 98.06 120 ASN A CA 1
ATOM 960 C C . ASN A 1 120 ? 1.563 -21.760 9.845 1.00 98.06 120 ASN A C 1
ATOM 962 O O . ASN A 1 120 ? 1.871 -22.941 10.042 1.00 98.06 120 ASN A O 1
ATOM 966 N N . GLY A 1 121 ? 0.318 -21.372 9.544 1.00 97.56 121 GLY A N 1
ATOM 967 C CA . GLY A 1 121 ? -0.831 -22.259 9.367 1.00 97.56 121 GLY A CA 1
ATOM 968 C C . GLY A 1 121 ? -1.362 -22.883 10.661 1.00 97.56 121 GLY A C 1
ATOM 969 O O . GLY A 1 121 ? -1.942 -23.974 10.614 1.00 97.56 121 GLY A O 1
ATOM 970 N N . ASP A 1 122 ? -1.123 -22.271 11.825 1.00 98.06 122 ASP A N 1
ATOM 971 C CA . ASP A 1 122 ? -1.522 -22.814 13.130 1.00 98.06 122 ASP A CA 1
ATOM 972 C C . ASP A 1 122 ? -2.917 -22.361 13.606 1.00 98.06 122 ASP A C 1
ATOM 974 O O . ASP A 1 122 ? -3.416 -22.841 14.634 1.00 98.06 122 ASP A O 1
ATOM 978 N N . GLY A 1 123 ? -3.589 -21.513 12.824 1.00 97.50 123 GLY A N 1
ATOM 979 C CA . GLY A 1 123 ? -4.906 -20.957 13.116 1.00 97.50 123 GLY A CA 1
ATOM 980 C C . GLY A 1 123 ? -4.875 -19.732 14.033 1.00 97.50 123 GLY A C 1
ATOM 981 O O . GLY A 1 123 ? -5.935 -19.311 14.514 1.00 97.50 123 GLY A O 1
ATOM 982 N N . LEU A 1 124 ? -3.698 -19.170 14.310 1.00 98.56 124 LEU A N 1
ATOM 983 C CA . LEU A 1 124 ? -3.523 -17.930 15.055 1.00 98.56 124 LEU A CA 1
ATOM 984 C C . LEU A 1 124 ? -3.032 -16.826 14.114 1.00 98.56 124 LEU A C 1
ATOM 986 O O . LEU A 1 124 ? -2.110 -17.005 13.332 1.00 98.56 124 LEU A O 1
ATOM 990 N N . MET A 1 125 ? -3.644 -15.644 14.198 1.00 98.50 125 MET A N 1
ATOM 991 C CA . MET A 1 125 ? -3.211 -14.516 13.374 1.00 98.50 125 MET A CA 1
ATOM 992 C C . MET A 1 125 ? -1.905 -13.925 13.906 1.00 98.50 125 MET A C 1
ATOM 994 O O . MET A 1 125 ? -1.853 -13.458 15.051 1.00 98.50 125 MET A O 1
ATOM 998 N N . ASP A 1 126 ? -0.888 -13.895 13.051 1.00 98.62 126 ASP A N 1
ATOM 999 C CA . ASP A 1 126 ? 0.405 -13.256 13.278 1.00 98.62 126 ASP A CA 1
ATOM 1000 C C . ASP A 1 126 ? 0.400 -11.802 12.790 1.00 98.62 126 ASP A C 1
ATOM 1002 O O . ASP A 1 126 ? -0.534 -11.336 12.133 1.00 98.62 126 ASP A O 1
ATOM 1006 N N . LEU A 1 127 ? 1.466 -11.064 13.106 1.00 98.44 127 LEU A N 1
ATOM 1007 C CA . LEU A 1 127 ? 1.648 -9.668 12.704 1.00 98.44 127 LEU A CA 1
ATOM 1008 C C . LEU A 1 127 ? 2.984 -9.465 11.989 1.00 98.44 127 LEU A C 1
ATOM 1010 O O . LEU A 1 127 ? 4.045 -9.632 12.586 1.00 98.44 127 LEU A O 1
ATOM 1014 N N . TYR A 1 128 ? 2.947 -9.009 10.740 1.00 98.44 128 TYR A N 1
ATOM 1015 C CA . TYR A 1 128 ? 4.124 -8.574 9.992 1.00 98.44 128 TYR A CA 1
ATOM 1016 C C . TYR A 1 128 ? 4.164 -7.052 9.867 1.00 98.44 128 TYR A C 1
ATOM 1018 O O . TYR A 1 128 ? 3.189 -6.420 9.455 1.00 98.44 128 TYR A O 1
ATOM 1026 N N . LEU A 1 129 ? 5.302 -6.452 10.209 1.00 97.94 129 LEU A N 1
ATOM 1027 C CA . LEU A 1 129 ? 5.535 -5.014 10.136 1.00 97.94 129 LEU A CA 1
ATOM 1028 C C . LEU A 1 129 ? 6.612 -4.713 9.096 1.00 97.94 129 LEU A C 1
ATOM 1030 O O . LEU A 1 129 ? 7.757 -5.161 9.221 1.00 97.94 129 LEU A O 1
ATOM 1034 N N . SER A 1 130 ? 6.252 -3.878 8.125 1.00 97.75 130 SER A N 1
ATOM 1035 C CA . SER A 1 130 ? 7.174 -3.310 7.143 1.00 97.75 130 SER A CA 1
ATOM 1036 C C . SER A 1 130 ? 7.868 -2.075 7.708 1.00 97.75 130 SER A C 1
ATOM 1038 O O . SER A 1 130 ? 7.242 -1.234 8.362 1.00 97.75 130 SER A O 1
ATOM 1040 N N . TYR A 1 131 ? 9.169 -1.966 7.452 1.00 96.38 131 TYR A N 1
ATOM 1041 C CA . TYR A 1 131 ? 10.000 -0.850 7.875 1.00 96.38 131 TYR A CA 1
ATOM 1042 C C . TYR A 1 131 ? 10.689 -0.197 6.677 1.00 96.38 131 TYR A C 1
ATOM 1044 O O . TYR A 1 131 ? 11.177 -0.848 5.756 1.00 96.38 131 TYR A O 1
ATOM 1052 N N . SER A 1 132 ? 10.785 1.125 6.739 1.00 94.56 132 SER A N 1
ATOM 1053 C CA . SER A 1 132 ? 11.522 1.942 5.785 1.00 94.56 132 SER A CA 1
ATOM 1054 C C . SER A 1 132 ? 12.138 3.149 6.508 1.00 94.56 132 SER A C 1
ATOM 1056 O O . SER A 1 132 ? 12.651 3.026 7.627 1.00 94.56 132 SER A O 1
ATOM 1058 N N . GLY A 1 133 ? 12.106 4.320 5.876 1.00 91.50 133 GLY A N 1
ATOM 1059 C CA . GLY A 1 133 ? 12.614 5.572 6.402 1.00 91.50 133 GLY A CA 1
ATOM 1060 C C . GLY A 1 133 ? 14.122 5.726 6.248 1.00 91.50 133 GLY A C 1
ATOM 1061 O O . GLY A 1 133 ? 14.905 4.768 6.166 1.00 91.50 133 GLY A O 1
ATOM 1062 N N . ASN A 1 134 ? 14.533 6.990 6.227 1.00 91.31 134 ASN A N 1
ATOM 1063 C CA . ASN A 1 134 ? 15.933 7.344 6.101 1.00 91.31 134 ASN A CA 1
ATOM 1064 C C . ASN A 1 134 ? 16.667 7.186 7.434 1.00 91.31 134 ASN A C 1
ATOM 1066 O O . ASN A 1 134 ? 16.222 7.647 8.489 1.00 91.31 134 ASN A O 1
ATOM 1070 N N . ALA A 1 135 ? 17.853 6.586 7.374 1.00 91.62 135 ALA A N 1
ATOM 1071 C CA . ALA A 1 135 ? 18.787 6.646 8.488 1.00 91.62 135 ALA A CA 1
ATOM 1072 C C . ALA A 1 135 ? 19.296 8.090 8.671 1.00 91.62 135 ALA A C 1
ATOM 1074 O O . ALA A 1 135 ? 19.327 8.879 7.730 1.00 91.62 135 ALA A O 1
ATOM 1075 N N . LYS A 1 136 ? 19.783 8.452 9.866 1.00 88.25 136 LYS A N 1
ATOM 1076 C CA . LYS A 1 136 ? 20.368 9.788 10.090 1.00 88.25 136 LYS A CA 1
ATOM 1077 C C . LYS A 1 136 ? 21.475 10.080 9.066 1.00 88.25 136 LYS A C 1
ATOM 1079 O O . LYS A 1 136 ? 22.462 9.346 9.044 1.00 88.25 136 LYS A O 1
ATOM 1084 N N . GLY A 1 137 ? 21.362 11.159 8.290 1.00 87.19 137 GLY A N 1
ATOM 1085 C CA . GLY A 1 137 ? 22.330 11.524 7.243 1.00 87.19 137 GLY A CA 1
ATOM 1086 C C . GLY A 1 137 ? 22.196 10.721 5.943 1.00 87.19 137 GLY A C 1
ATOM 1087 O O . GLY A 1 137 ? 23.155 10.639 5.186 1.00 87.19 137 GLY A O 1
ATOM 1088 N N . GLU A 1 138 ? 21.049 10.084 5.723 1.00 89.44 138 GLU A N 1
ATOM 1089 C CA . GLU A 1 138 ? 20.621 9.492 4.455 1.00 89.44 138 GLU A CA 1
ATOM 1090 C C . GLU A 1 138 ? 19.488 10.346 3.861 1.00 89.44 138 GLU A C 1
ATOM 1092 O O . GLU A 1 138 ? 18.799 11.061 4.588 1.00 89.44 138 GLU A O 1
ATOM 1097 N N . GLY A 1 139 ? 19.302 10.287 2.545 1.00 85.69 139 GLY A N 1
ATOM 1098 C CA . GLY A 1 139 ? 18.260 11.017 1.829 1.00 85.69 139 GLY A CA 1
ATOM 1099 C C . GLY A 1 139 ? 18.440 10.876 0.321 1.00 85.69 139 GLY A C 1
ATOM 1100 O O . GLY A 1 139 ? 19.250 10.072 -0.143 1.00 85.69 139 GLY A O 1
ATOM 1101 N N . HIS A 1 140 ? 17.741 11.701 -0.454 1.00 83.00 140 HIS A N 1
ATOM 1102 C CA . HIS A 1 140 ? 17.772 11.627 -1.919 1.00 83.00 140 HIS A CA 1
ATOM 1103 C C . HIS A 1 140 ? 19.172 11.777 -2.526 1.00 83.00 140 HIS A C 1
ATOM 1105 O O . HIS A 1 140 ? 19.523 11.089 -3.488 1.00 83.00 140 HIS A O 1
ATOM 1111 N N . THR A 1 141 ? 19.992 12.664 -1.962 1.00 82.81 141 THR A N 1
ATOM 1112 C CA . THR A 1 141 ? 21.354 12.932 -2.445 1.00 82.81 141 THR A CA 1
ATOM 1113 C C . THR A 1 141 ? 22.413 12.120 -1.706 1.00 82.81 141 THR A C 1
ATOM 1115 O O . THR A 1 141 ? 23.461 11.818 -2.275 1.00 82.81 141 THR A O 1
ATOM 1118 N N . GLU A 1 142 ? 22.128 11.695 -0.476 1.00 88.12 142 GLU A N 1
ATOM 1119 C CA . GLU A 1 142 ? 23.081 11.003 0.392 1.00 88.12 142 GLU A CA 1
ATOM 1120 C C . GLU A 1 142 ? 23.051 9.480 0.197 1.00 88.12 142 GLU A C 1
ATOM 1122 O O . GLU A 1 142 ? 22.029 8.904 -0.178 1.00 88.12 142 GLU A O 1
ATOM 1127 N N . PRO A 1 143 ? 24.176 8.766 0.360 1.00 88.81 143 PRO A N 1
ATOM 1128 C CA . PRO A 1 143 ? 24.233 7.322 0.137 1.00 88.81 143 PRO A CA 1
ATOM 1129 C C . PRO A 1 143 ? 23.407 6.528 1.158 1.00 88.81 143 PRO A C 1
ATOM 1131 O O . PRO A 1 143 ? 23.326 6.894 2.328 1.00 88.81 143 PRO A O 1
ATOM 1134 N N . ILE A 1 144 ? 22.873 5.382 0.716 1.00 90.38 144 ILE A N 1
ATOM 1135 C CA . ILE A 1 144 ? 22.175 4.437 1.595 1.00 90.38 144 ILE A CA 1
ATOM 1136 C C . ILE A 1 144 ? 23.146 3.873 2.637 1.00 90.38 144 ILE A C 1
ATOM 1138 O O . ILE A 1 144 ? 24.239 3.401 2.302 1.00 90.38 144 ILE A O 1
ATOM 1142 N N . LYS A 1 145 ? 22.706 3.824 3.891 1.00 91.50 145 LYS A N 1
ATOM 1143 C CA . LYS A 1 145 ? 23.341 3.093 4.986 1.00 91.50 145 LYS A CA 1
ATOM 1144 C C . LYS A 1 145 ? 22.889 1.638 4.974 1.00 91.50 145 LYS A C 1
ATOM 1146 O O . LYS A 1 145 ? 21.850 1.283 5.522 1.00 91.50 145 LYS A O 1
ATOM 1151 N N . LYS A 1 146 ? 23.693 0.796 4.330 1.00 86.25 146 LYS A N 1
ATOM 1152 C CA . LYS A 1 146 ? 23.390 -0.624 4.087 1.00 86.25 146 LYS A CA 1
ATOM 1153 C C . LYS A 1 146 ? 23.076 -1.421 5.360 1.00 86.25 146 LYS A C 1
ATOM 1155 O O . LYS A 1 146 ? 22.166 -2.235 5.337 1.00 86.25 146 LYS A O 1
ATOM 1160 N N . ASP A 1 147 ? 23.760 -1.122 6.464 1.00 83.81 147 ASP A N 1
ATOM 1161 C CA . ASP A 1 147 ? 23.646 -1.867 7.729 1.00 83.81 147 ASP A CA 1
ATOM 1162 C C . ASP A 1 147 ? 22.689 -1.205 8.741 1.00 83.81 147 ASP A C 1
ATOM 1164 O O . ASP A 1 147 ? 22.810 -1.385 9.955 1.00 83.81 147 ASP A O 1
ATOM 1168 N N . TYR A 1 148 ? 21.756 -0.369 8.273 1.00 92.06 148 TYR A N 1
ATOM 1169 C CA . TYR A 1 148 ? 20.795 0.278 9.162 1.00 92.06 148 TYR A CA 1
ATOM 1170 C C . TYR A 1 148 ? 19.675 -0.687 9.573 1.00 92.06 148 TYR A C 1
ATOM 1172 O O . TYR A 1 148 ? 18.644 -0.800 8.914 1.00 92.06 148 TYR A O 1
ATOM 1180 N N . MET A 1 149 ? 19.858 -1.333 10.726 1.00 89.94 149 MET A N 1
ATOM 1181 C CA . MET A 1 149 ? 18.899 -2.279 11.318 1.00 89.94 149 MET A CA 1
ATOM 1182 C C . MET A 1 149 ? 17.519 -1.678 11.642 1.00 89.94 149 MET A C 1
ATOM 1184 O O . MET A 1 149 ? 16.544 -2.410 11.829 1.00 89.94 149 MET A O 1
ATOM 1188 N N . GLY A 1 150 ? 17.399 -0.345 11.678 1.00 93.25 150 GLY A N 1
ATOM 1189 C CA . GLY A 1 150 ? 16.104 0.331 11.812 1.00 93.25 150 GLY A CA 1
ATOM 1190 C C . GLY A 1 150 ? 15.132 0.000 10.673 1.00 93.25 150 GLY A C 1
ATOM 1191 O O . GLY A 1 150 ? 13.929 0.091 10.888 1.00 93.25 150 GLY A O 1
ATOM 1192 N N . ARG A 1 151 ? 15.647 -0.469 9.527 1.00 94.56 151 ARG A N 1
ATOM 1193 C CA . ARG A 1 151 ? 14.886 -0.914 8.349 1.00 94.56 151 ARG A CA 1
ATOM 1194 C C . ARG A 1 151 ? 14.614 -2.416 8.259 1.00 94.56 151 ARG A C 1
ATOM 1196 O O . ARG A 1 151 ? 13.990 -2.848 7.307 1.00 94.56 151 ARG A O 1
ATOM 1203 N N . SER A 1 152 ? 15.098 -3.234 9.192 1.00 95.81 152 SER A N 1
ATOM 1204 C CA . SER A 1 152 ? 14.697 -4.647 9.189 1.00 95.81 152 SER A CA 1
ATOM 1205 C C . SER A 1 152 ? 13.214 -4.772 9.509 1.00 95.81 152 SER A C 1
ATOM 1207 O O . SER A 1 152 ? 12.742 -4.100 10.427 1.00 95.81 152 SER A O 1
ATOM 1209 N N . ASN A 1 153 ? 12.503 -5.622 8.785 1.00 97.50 153 ASN A N 1
ATOM 1210 C CA . ASN A 1 153 ? 11.106 -5.915 9.070 1.00 97.50 153 ASN A CA 1
ATOM 1211 C C . ASN A 1 153 ? 10.980 -6.773 10.337 1.00 97.50 153 ASN A C 1
ATOM 1213 O O . ASN A 1 153 ? 11.975 -7.323 10.818 1.00 97.50 153 ASN A O 1
ATOM 1217 N N . ALA A 1 154 ? 9.777 -6.837 10.905 1.00 97.69 154 ALA A N 1
ATOM 1218 C CA . ALA A 1 154 ? 9.486 -7.637 12.094 1.00 97.69 154 ALA A CA 1
ATOM 1219 C C . ALA A 1 154 ? 8.292 -8.559 11.835 1.00 97.69 154 ALA A C 1
ATOM 1221 O O . ALA A 1 154 ? 7.340 -8.160 11.169 1.00 97.69 154 ALA A O 1
ATOM 1222 N N . LEU A 1 155 ? 8.343 -9.770 12.385 1.00 98.56 155 LEU A N 1
ATOM 1223 C CA . LEU A 1 155 ? 7.292 -10.780 12.299 1.00 98.56 155 LEU A CA 1
ATOM 1224 C C . LEU A 1 155 ? 7.015 -11.264 13.710 1.00 98.56 155 LEU A C 1
ATOM 1226 O O . LEU A 1 155 ? 7.867 -11.889 14.332 1.00 98.56 155 LEU A O 1
ATOM 1230 N N . PHE A 1 156 ? 5.835 -10.967 14.213 1.00 98.56 156 PHE A N 1
ATOM 1231 C CA . PHE A 1 156 ? 5.374 -11.351 15.530 1.00 98.56 156 PHE A CA 1
ATOM 1232 C C . PHE A 1 156 ? 4.467 -12.565 15.397 1.00 98.56 156 PHE A C 1
ATOM 1234 O O . PHE A 1 156 ? 3.302 -12.420 15.039 1.00 98.56 156 PHE A O 1
ATOM 1241 N N . ILE A 1 157 ? 5.013 -13.742 15.707 1.00 98.62 157 ILE A N 1
ATOM 1242 C CA . ILE A 1 157 ? 4.264 -14.997 15.715 1.00 98.62 157 ILE A CA 1
ATOM 1243 C C . ILE A 1 157 ? 3.433 -15.077 16.990 1.00 98.62 157 ILE A C 1
ATOM 1245 O O . ILE A 1 157 ? 3.972 -14.958 18.102 1.00 98.62 157 ILE A O 1
ATOM 1249 N N . ASN A 1 158 ? 2.137 -15.302 16.837 1.00 98.62 158 ASN A N 1
ATOM 1250 C CA . ASN A 1 158 ? 1.197 -15.486 17.924 1.00 98.62 158 ASN A CA 1
ATOM 1251 C C . ASN A 1 158 ? 1.475 -16.823 18.630 1.00 98.62 158 ASN A C 1
ATOM 1253 O O . ASN A 1 158 ? 1.560 -17.882 18.028 1.00 98.62 158 ASN A O 1
ATOM 1257 N N . GLN A 1 159 ? 1.693 -16.771 19.940 1.00 98.44 159 GLN A N 1
ATOM 1258 C CA . GLN A 1 159 ? 1.989 -17.927 20.793 1.00 98.44 159 GLN A CA 1
ATOM 1259 C C . GLN A 1 159 ? 0.733 -18.438 21.518 1.00 98.44 159 GLN A C 1
ATOM 1261 O O . GLN A 1 159 ? 0.829 -19.273 22.422 1.00 98.44 159 GLN A O 1
ATOM 1266 N N . GLY A 1 160 ? -0.435 -17.905 21.157 1.00 98.25 160 GLY A N 1
ATOM 1267 C CA . GLY A 1 160 ? -1.711 -18.152 21.805 1.00 98.25 160 GLY A CA 1
ATOM 1268 C C . GLY A 1 160 ? -1.972 -17.230 22.995 1.00 98.25 160 GLY A C 1
ATOM 1269 O O . GLY A 1 160 ? -1.199 -16.328 23.335 1.00 98.25 160 GLY A O 1
ATOM 1270 N N . ASN A 1 161 ? -3.106 -17.474 23.646 1.00 98.50 161 ASN A N 1
ATOM 1271 C CA . ASN A 1 161 ? -3.601 -16.632 24.726 1.00 98.50 161 ASN A CA 1
ATOM 1272 C C . ASN A 1 161 ? -2.950 -16.961 26.075 1.00 98.50 161 ASN A C 1
ATOM 1274 O O . ASN A 1 161 ? -2.770 -18.124 26.445 1.00 98.50 161 ASN A O 1
ATOM 1278 N N . ASN A 1 162 ? -2.670 -15.924 26.863 1.00 97.69 162 ASN A N 1
ATOM 1279 C CA . ASN A 1 162 ? -2.325 -16.070 28.274 1.00 97.69 162 ASN A CA 1
ATOM 1280 C C . ASN A 1 162 ? -3.561 -16.408 29.141 1.00 97.69 162 ASN A C 1
ATOM 1282 O O . ASN A 1 162 ? -4.674 -16.590 28.644 1.00 97.69 162 ASN A O 1
ATOM 1286 N N . ALA A 1 163 ? -3.375 -16.487 30.463 1.00 97.25 163 ALA A N 1
ATOM 1287 C CA . ALA A 1 163 ? -4.444 -16.838 31.405 1.00 97.25 163 ALA A CA 1
ATOM 1288 C C . ALA A 1 163 ? -5.618 -15.838 31.414 1.00 97.25 163 ALA A C 1
ATOM 1290 O O . ALA A 1 163 ? -6.724 -16.196 31.818 1.00 97.25 163 ALA A O 1
ATOM 1291 N N . GLU A 1 164 ? -5.387 -14.601 30.975 1.00 96.69 164 GLU A N 1
ATOM 1292 C CA . GLU A 1 164 ? -6.385 -13.540 30.865 1.00 96.69 164 GLU A CA 1
ATOM 1293 C C . GLU A 1 164 ? -7.060 -13.473 29.484 1.00 96.69 164 GLU A C 1
ATOM 1295 O O . GLU A 1 164 ? -7.879 -12.580 29.268 1.00 96.69 164 GLU A O 1
ATOM 1300 N N . GLY A 1 165 ? -6.741 -14.384 28.556 1.00 97.50 165 GLY A N 1
ATOM 1301 C CA . GLY A 1 165 ? -7.299 -14.374 27.199 1.00 97.50 165 GLY A CA 1
ATOM 1302 C C . GLY A 1 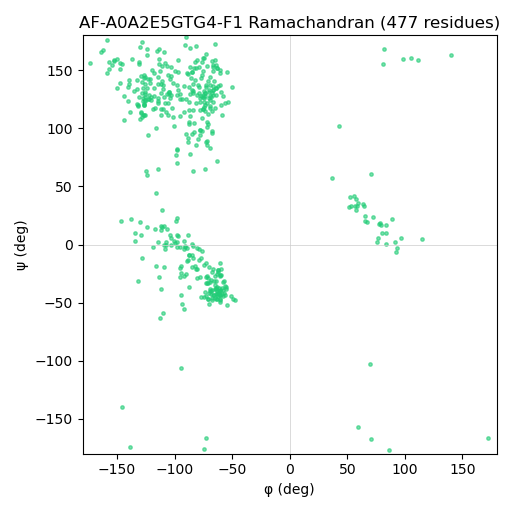165 ? -6.658 -13.339 26.268 1.00 97.50 165 GLY A C 1
ATOM 1303 O O . GLY A 1 165 ? -7.261 -12.973 25.265 1.00 97.50 165 GLY A O 1
ATOM 1304 N N . ILE A 1 166 ? -5.470 -12.832 26.613 1.00 98.50 166 ILE A N 1
ATOM 1305 C CA . ILE A 1 166 ? -4.722 -11.867 25.796 1.00 98.50 166 ILE A CA 1
ATOM 1306 C C . ILE A 1 166 ? -3.703 -12.636 24.941 1.00 98.50 166 ILE A C 1
ATOM 1308 O O . ILE A 1 166 ? -2.939 -13.419 25.518 1.00 98.50 166 ILE A O 1
ATOM 1312 N N . PRO A 1 167 ? -3.642 -12.401 23.620 1.00 98.31 167 PRO A N 1
ATOM 1313 C CA . PRO A 1 167 ? -2.703 -13.079 22.736 1.00 98.31 167 PRO A CA 1
ATOM 1314 C C . PRO A 1 167 ? -1.284 -12.599 23.027 1.00 98.31 167 PRO A C 1
ATOM 1316 O O . PRO A 1 167 ? -1.057 -11.411 23.264 1.00 98.31 167 PRO A O 1
ATOM 1319 N N . VAL A 1 168 ? -0.330 -13.526 23.056 1.00 98.56 168 VAL A N 1
ATOM 1320 C CA . VAL A 1 168 ? 1.080 -13.242 23.345 1.00 98.56 168 VAL A CA 1
ATOM 1321 C C . VAL A 1 168 ? 1.902 -13.459 22.090 1.00 98.56 168 VAL A C 1
ATOM 1323 O O . VAL A 1 168 ? 1.827 -14.518 21.485 1.00 98.56 168 VAL A O 1
ATOM 1326 N N . PHE A 1 169 ? 2.745 -12.497 21.737 1.00 98.50 169 PHE A N 1
ATOM 1327 C CA . PHE A 1 169 ? 3.531 -12.546 20.512 1.00 98.50 169 PHE A CA 1
ATOM 1328 C C . PHE A 1 169 ? 5.022 -12.736 20.771 1.00 98.50 169 PHE A C 1
ATOM 1330 O O . PHE A 1 169 ? 5.565 -12.323 21.800 1.00 98.50 169 PHE A O 1
ATOM 1337 N N . LYS A 1 170 ? 5.708 -13.316 19.784 1.00 98.06 170 LYS A N 1
ATOM 1338 C CA . LYS A 1 170 ? 7.164 -13.427 19.749 1.00 98.06 170 LYS A CA 1
ATOM 1339 C C . LYS A 1 170 ? 7.700 -12.956 18.402 1.00 98.06 170 LYS A C 1
ATOM 1341 O O . LYS A 1 170 ? 7.280 -13.452 17.367 1.00 98.06 170 LYS A O 1
ATOM 1346 N N . GLU A 1 171 ? 8.656 -12.031 18.426 1.00 97.94 171 GLU A N 1
ATOM 1347 C CA . GLU A 1 171 ? 9.362 -11.594 17.216 1.00 97.94 171 GLU A CA 1
ATOM 1348 C C . GLU A 1 171 ? 10.256 -12.731 16.688 1.00 97.94 171 GLU A C 1
ATOM 1350 O O . GLU A 1 171 ? 11.015 -13.322 17.464 1.00 97.94 171 GLU A O 1
ATOM 1355 N N . MET A 1 172 ? 10.102 -13.082 15.410 1.00 97.88 172 MET A N 1
ATOM 1356 C CA . MET A 1 172 ? 10.746 -14.220 14.748 1.00 97.88 172 MET A CA 1
ATOM 1357 C C . MET A 1 172 ? 11.079 -13.958 13.263 1.00 97.88 172 MET A C 1
ATOM 1359 O O . MET A 1 172 ? 11.258 -14.909 12.500 1.00 97.88 172 MET A O 1
ATOM 1363 N N . ALA A 1 173 ? 11.160 -12.700 12.805 1.00 97.81 173 ALA A N 1
ATOM 1364 C CA . ALA A 1 173 ? 11.374 -12.399 11.383 1.00 97.81 173 ALA A CA 1
ATOM 1365 C C . ALA A 1 173 ? 12.650 -13.036 10.846 1.00 97.81 173 ALA A C 1
ATOM 1367 O O . ALA A 1 173 ? 12.662 -13.588 9.749 1.00 97.81 173 ALA A O 1
ATOM 1368 N N . LYS A 1 174 ? 13.731 -12.992 11.625 1.00 97.12 174 LYS A N 1
ATOM 1369 C CA . LYS A 1 174 ? 15.016 -13.545 11.204 1.00 97.12 174 LYS A CA 1
ATOM 1370 C C . L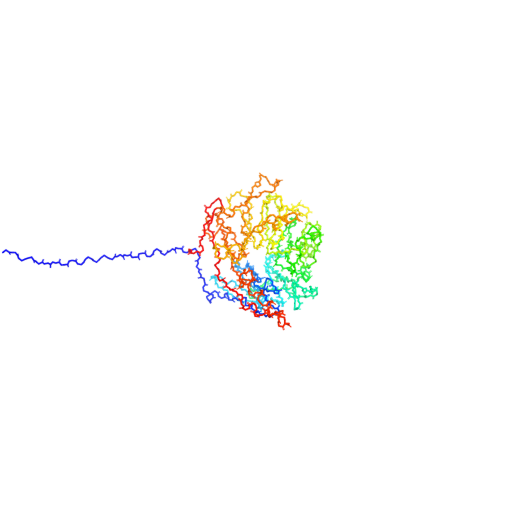YS A 1 174 ? 14.985 -15.070 11.131 1.00 97.12 174 LYS A C 1
ATOM 1372 O O . LYS A 1 174 ? 15.573 -15.643 10.219 1.00 97.12 174 LYS A O 1
ATOM 1377 N N . GLU A 1 175 ? 14.326 -15.719 12.084 1.00 98.06 175 GLU A N 1
ATOM 1378 C CA . GLU A 1 175 ? 14.144 -17.168 12.127 1.00 98.06 175 GLU A CA 1
ATOM 1379 C C . GLU A 1 175 ? 13.363 -17.674 10.912 1.00 98.06 175 GLU A C 1
ATOM 1381 O O . GLU A 1 175 ? 13.711 -18.721 10.376 1.00 98.06 175 GLU A O 1
ATOM 1386 N N . TYR A 1 176 ? 12.370 -16.904 10.459 1.00 98.50 176 TYR A N 1
ATOM 1387 C CA . TYR A 1 176 ? 11.562 -17.213 9.279 1.00 98.50 176 TYR A CA 1
ATOM 1388 C C . TYR A 1 176 ? 12.202 -16.744 7.962 1.00 98.50 176 TYR A C 1
ATOM 1390 O O . TYR A 1 176 ? 11.714 -17.104 6.900 1.00 98.50 176 TYR A O 1
ATOM 1398 N N . GLY A 1 177 ? 13.288 -15.961 7.986 1.00 98.38 177 GLY A N 1
ATOM 1399 C CA . GLY A 1 177 ? 13.912 -15.405 6.773 1.00 98.38 177 GLY A CA 1
ATOM 1400 C C . GLY A 1 177 ? 13.209 -14.165 6.198 1.00 98.38 177 GLY A C 1
ATOM 1401 O O . GLY A 1 177 ? 13.460 -13.784 5.057 1.00 98.38 177 GLY A O 1
ATOM 1402 N N . LEU A 1 178 ? 12.359 -13.513 6.992 1.00 98.31 178 LEU A N 1
ATOM 1403 C CA . LEU A 1 178 ? 11.522 -12.376 6.606 1.00 98.31 178 LEU A CA 1
ATOM 1404 C C . LEU A 1 178 ? 11.956 -11.034 7.228 1.00 98.31 178 LEU A C 1
ATOM 1406 O O . LEU A 1 178 ? 11.198 -10.066 7.201 1.00 98.31 178 LEU A O 1
ATOM 1410 N N . ASP A 1 179 ? 13.173 -10.929 7.770 1.00 96.62 179 ASP A N 1
ATOM 1411 C CA . ASP A 1 179 ? 13.701 -9.696 8.384 1.00 96.62 179 ASP A CA 1
ATOM 1412 C C . ASP A 1 179 ? 14.170 -8.636 7.369 1.00 96.62 179 ASP A C 1
ATOM 1414 O O . ASP A 1 179 ? 14.416 -7.490 7.753 1.00 96.62 179 ASP A O 1
ATOM 1418 N N . ALA A 1 180 ? 14.288 -9.003 6.085 1.00 95.75 180 ALA A N 1
ATOM 1419 C CA . ALA A 1 180 ? 14.526 -8.122 4.931 1.00 95.75 180 ALA A CA 1
ATOM 1420 C C . ALA A 1 180 ? 15.472 -6.926 5.220 1.00 95.75 180 ALA A C 1
ATOM 1422 O O . ALA A 1 180 ? 15.098 -5.759 5.040 1.00 95.75 180 ALA A O 1
ATOM 1423 N N . PRO A 1 181 ? 16.712 -7.171 5.687 1.00 93.94 181 PRO A N 1
ATOM 1424 C CA . PRO A 1 181 ? 17.534 -6.142 6.309 1.00 93.94 181 PRO A CA 1
ATOM 1425 C C . PRO A 1 181 ? 17.903 -5.006 5.350 1.00 93.94 181 PRO A C 1
ATOM 1427 O O . PRO A 1 181 ? 18.434 -5.216 4.257 1.00 93.94 181 PRO A O 1
ATOM 1430 N N . GLY A 1 182 ? 17.656 -3.773 5.798 1.00 91.94 182 GLY A N 1
ATOM 1431 C CA . GLY A 1 182 ? 18.027 -2.554 5.078 1.00 91.94 182 GLY A CA 1
ATOM 1432 C C . GLY A 1 182 ? 17.135 -2.210 3.881 1.00 91.94 182 GLY A C 1
ATOM 1433 O O . GLY A 1 182 ? 17.430 -1.221 3.206 1.00 91.94 182 GLY A O 1
ATOM 1434 N N . THR A 1 183 ? 16.087 -2.995 3.615 1.00 94.06 183 THR A N 1
ATOM 1435 C CA . THR A 1 183 ? 15.111 -2.733 2.546 1.00 94.06 183 THR A CA 1
ATOM 1436 C C . THR A 1 183 ? 14.204 -1.550 2.886 1.00 94.06 183 THR A C 1
ATOM 1438 O O . THR A 1 183 ? 14.013 -1.215 4.051 1.00 94.06 183 THR A O 1
ATOM 1441 N N . PHE A 1 184 ? 13.687 -0.879 1.862 1.00 96.06 184 PHE A N 1
ATOM 1442 C CA . PHE A 1 184 ? 12.722 0.212 1.994 1.00 96.06 184 PHE A CA 1
ATOM 1443 C C . PHE A 1 184 ? 11.324 -0.359 1.760 1.00 96.06 184 PHE A C 1
ATOM 1445 O O . PHE A 1 184 ? 10.722 -0.133 0.709 1.00 96.06 184 PHE A O 1
ATOM 1452 N N . SER A 1 185 ? 10.862 -1.167 2.717 1.00 97.06 185 SER A N 1
ATOM 1453 C CA . SER A 1 185 ? 9.602 -1.903 2.606 1.00 97.06 185 SER A CA 1
ATOM 1454 C C . SER A 1 185 ? 8.422 -0.961 2.779 1.00 97.06 185 SER A C 1
ATOM 1456 O O . SER A 1 185 ? 8.373 -0.203 3.745 1.00 97.06 185 SER A O 1
ATOM 1458 N N . THR A 1 186 ? 7.457 -1.013 1.869 1.00 96.62 186 THR A N 1
ATOM 1459 C CA . THR A 1 186 ? 6.202 -0.259 1.969 1.00 96.62 186 THR A CA 1
ATOM 1460 C C . THR A 1 186 ? 5.135 -1.092 2.669 1.00 96.62 186 THR A C 1
ATOM 1462 O O . THR A 1 186 ? 4.567 -0.653 3.663 1.00 96.62 186 THR A O 1
ATOM 1465 N N . GLN A 1 187 ? 4.869 -2.290 2.148 1.00 97.50 187 GLN A N 1
ATOM 1466 C CA . GLN A 1 187 ? 3.838 -3.198 2.640 1.00 97.50 187 GLN A CA 1
ATOM 1467 C C . GLN A 1 187 ? 4.168 -4.634 2.225 1.00 97.50 187 GLN A C 1
ATOM 1469 O O . GLN A 1 187 ? 4.892 -4.863 1.252 1.00 97.50 187 GLN A O 1
ATOM 1474 N N . ALA A 1 188 ? 3.625 -5.595 2.962 1.00 98.19 188 ALA A N 1
ATOM 1475 C CA . ALA A 1 188 ? 3.759 -7.013 2.682 1.00 98.19 188 ALA A CA 1
ATOM 1476 C C . ALA A 1 188 ? 2.392 -7.609 2.318 1.00 98.19 188 ALA A C 1
ATOM 1478 O O . ALA A 1 188 ? 1.371 -7.194 2.854 1.00 98.19 188 ALA A O 1
ATOM 1479 N N . TYR A 1 189 ? 2.373 -8.562 1.395 1.00 98.56 189 TYR A N 1
ATOM 1480 C CA . TYR A 1 189 ? 1.164 -9.237 0.941 1.00 98.56 189 TYR A CA 1
ATOM 1481 C C . TYR A 1 189 ? 1.401 -10.736 1.054 1.00 98.56 189 TYR A C 1
ATOM 1483 O O . TYR A 1 189 ? 2.245 -11.268 0.333 1.00 98.56 189 TYR A O 1
ATOM 1491 N N . PHE A 1 190 ? 0.698 -11.385 1.983 1.00 98.62 190 PHE A N 1
ATOM 1492 C CA . PHE A 1 190 ? 0.714 -12.839 2.100 1.00 98.62 190 PHE A CA 1
ATOM 1493 C C . PHE A 1 190 ? -0.315 -13.448 1.150 1.00 98.62 190 PHE A C 1
ATOM 1495 O O . PHE A 1 190 ? -1.450 -12.971 1.084 1.00 98.62 190 PHE A O 1
ATOM 1502 N N . LEU A 1 191 ? 0.095 -14.465 0.400 1.00 98.31 191 LEU A N 1
ATOM 1503 C CA . LEU A 1 191 ? -0.711 -15.148 -0.611 1.00 98.31 191 LEU A CA 1
ATOM 1504 C C . LEU A 1 191 ? -0.133 -16.542 -0.865 1.00 98.31 191 LEU A C 1
ATOM 1506 O O . LEU A 1 191 ? 1.075 -16.688 -0.806 1.00 98.31 191 LEU A O 1
ATOM 1510 N N . ASP A 1 192 ? -0.970 -17.520 -1.182 1.00 98.19 192 ASP A N 1
ATOM 1511 C CA . ASP A 1 192 ? -0.550 -18.853 -1.641 1.00 98.19 192 ASP A CA 1
ATOM 1512 C C . ASP A 1 192 ? -0.398 -18.798 -3.172 1.00 98.19 192 ASP A C 1
ATOM 1514 O O . ASP A 1 192 ? -1.394 -18.927 -3.894 1.00 98.19 192 ASP A O 1
ATOM 1518 N N . TYR A 1 193 ? 0.788 -18.429 -3.684 1.00 98.12 193 TYR A N 1
ATOM 1519 C CA . TYR A 1 193 ? 0.916 -18.120 -5.121 1.00 98.12 193 TYR A CA 1
ATOM 1520 C C . TYR A 1 193 ? 1.088 -19.349 -6.009 1.00 98.12 193 TYR A C 1
ATOM 1522 O O . TYR A 1 193 ? 0.849 -19.256 -7.217 1.00 98.12 193 TYR A O 1
ATOM 1530 N N . ASP A 1 194 ? 1.484 -20.486 -5.453 1.00 97.94 194 ASP A N 1
ATOM 1531 C CA . ASP A 1 194 ? 1.645 -21.737 -6.191 1.00 97.94 194 ASP A CA 1
ATOM 1532 C C . ASP A 1 194 ? 0.575 -22.797 -5.860 1.00 97.94 194 ASP A C 1
ATOM 1534 O O . ASP A 1 194 ? 0.511 -23.827 -6.544 1.00 97.94 194 ASP A O 1
ATOM 1538 N N . LEU A 1 195 ? -0.358 -22.470 -4.958 1.00 97.88 195 LEU A N 1
ATOM 1539 C CA . LEU A 1 195 ? -1.492 -23.291 -4.525 1.00 97.88 195 LEU A CA 1
ATOM 1540 C C . LEU A 1 195 ? -1.061 -24.570 -3.798 1.00 97.88 195 LEU A C 1
ATOM 1542 O O . LEU A 1 195 ? -1.722 -25.613 -3.928 1.00 97.88 195 LEU A O 1
ATOM 1546 N N . ASP A 1 196 ? 0.051 -24.518 -3.067 1.00 97.50 196 ASP A N 1
ATOM 1547 C CA . ASP A 1 196 ? 0.561 -25.646 -2.291 1.00 97.50 196 ASP A CA 1
ATOM 1548 C C . ASP A 1 196 ? -0.025 -25.729 -0.865 1.00 97.50 196 ASP A C 1
ATOM 1550 O O . ASP A 1 196 ? 0.061 -26.779 -0.210 1.00 97.50 196 ASP A O 1
ATOM 1554 N N . GLY A 1 197 ? -0.757 -24.687 -0.455 1.00 96.25 197 GLY A N 1
ATOM 1555 C CA . GLY A 1 197 ? -1.509 -24.614 0.789 1.00 96.25 197 GLY A CA 1
ATOM 1556 C C . GLY A 1 197 ? -0.788 -23.920 1.942 1.00 96.25 197 GLY A C 1
ATOM 1557 O O . GLY A 1 197 ? -1.341 -23.927 3.049 1.00 96.25 197 GLY A O 1
ATOM 1558 N N . ASP A 1 198 ? 0.392 -23.337 1.726 1.00 97.62 198 ASP A N 1
ATOM 1559 C CA . ASP A 1 198 ? 1.000 -22.390 2.657 1.00 97.62 198 ASP A CA 1
ATOM 1560 C C . ASP A 1 198 ? 1.006 -20.944 2.113 1.00 97.62 198 ASP A C 1
ATOM 1562 O O . ASP A 1 198 ? 0.626 -20.669 0.979 1.00 97.62 198 ASP A O 1
ATOM 1566 N N . LEU A 1 199 ? 1.257 -19.967 2.995 1.00 98.50 199 LEU A N 1
ATOM 1567 C CA . LEU A 1 199 ? 1.308 -18.560 2.597 1.00 98.50 199 LEU A CA 1
ATOM 1568 C C . LEU A 1 199 ? 2.742 -18.153 2.277 1.00 98.50 199 LEU A C 1
ATOM 1570 O O . LEU A 1 199 ? 3.618 -18.191 3.144 1.00 98.50 199 LEU A O 1
ATOM 1574 N N . ASP A 1 200 ? 2.927 -17.626 1.076 1.00 98.69 200 ASP A N 1
ATOM 1575 C CA . ASP A 1 200 ? 4.122 -16.944 0.603 1.00 98.69 200 ASP A CA 1
ATOM 1576 C C . ASP A 1 200 ? 4.063 -15.442 0.881 1.00 98.69 200 ASP A C 1
ATOM 1578 O O . ASP A 1 200 ? 3.070 -14.918 1.390 1.00 98.69 200 ASP A O 1
ATOM 1582 N N . LEU A 1 201 ? 5.124 -14.711 0.522 1.00 98.88 201 LEU A N 1
ATOM 1583 C CA . LEU A 1 201 ? 5.184 -13.265 0.731 1.00 98.88 201 LEU A CA 1
ATOM 1584 C C . LEU A 1 201 ? 5.633 -12.488 -0.507 1.00 98.88 201 LEU A C 1
ATOM 1586 O O . LEU A 1 201 ? 6.790 -12.566 -0.925 1.00 98.88 201 LEU A O 1
ATOM 1590 N N . PHE A 1 202 ? 4.771 -11.597 -0.996 1.00 98.88 202 PHE A N 1
ATOM 1591 C CA . PHE A 1 202 ? 5.172 -10.493 -1.864 1.00 98.88 202 PHE A CA 1
ATOM 1592 C C . PHE A 1 202 ? 5.473 -9.241 -1.025 1.00 98.88 202 PHE A C 1
ATOM 1594 O O . PHE A 1 202 ? 4.589 -8.649 -0.406 1.00 98.88 202 PHE A O 1
ATOM 1601 N N . LEU A 1 203 ? 6.737 -8.815 -1.003 1.00 98.69 203 LEU A N 1
ATOM 1602 C CA . LEU A 1 203 ? 7.199 -7.634 -0.277 1.00 98.69 203 LEU A CA 1
ATOM 1603 C C . LEU A 1 203 ? 7.387 -6.457 -1.239 1.00 98.69 203 LEU A C 1
ATOM 1605 O O . LEU A 1 203 ? 8.321 -6.427 -2.056 1.00 98.69 203 LEU A O 1
ATOM 1609 N N . LEU A 1 204 ? 6.503 -5.473 -1.102 1.00 97.88 204 LEU A N 1
ATOM 1610 C CA . LEU A 1 204 ? 6.527 -4.235 -1.862 1.00 97.88 204 LEU A CA 1
ATOM 1611 C C . LEU A 1 204 ? 7.580 -3.291 -1.283 1.00 97.88 204 LEU A C 1
ATOM 1613 O O . LEU A 1 204 ? 7.601 -3.030 -0.081 1.00 97.88 204 LEU A O 1
ATOM 1617 N N . ASN A 1 205 ? 8.437 -2.753 -2.146 1.00 97.25 205 ASN A N 1
ATOM 1618 C CA . ASN A 1 205 ? 9.485 -1.812 -1.764 1.00 97.25 205 ASN A CA 1
ATOM 1619 C C . ASN A 1 205 ? 9.382 -0.511 -2.564 1.00 97.25 205 ASN A C 1
ATOM 1621 O O . ASN A 1 205 ? 8.780 -0.463 -3.637 1.00 97.25 205 ASN A O 1
ATOM 1625 N N . HIS A 1 206 ? 10.051 0.527 -2.075 1.00 95.56 206 HIS A N 1
ATOM 1626 C CA . HIS A 1 206 ? 10.177 1.798 -2.774 1.00 95.56 206 HIS A CA 1
ATOM 1627 C C . HIS A 1 206 ? 11.630 2.287 -2.813 1.00 95.56 206 HIS A C 1
ATOM 1629 O O . HIS A 1 206 ? 12.477 1.923 -1.997 1.00 95.56 206 HIS A O 1
ATOM 1635 N N . ALA A 1 207 ? 11.946 3.132 -3.784 1.00 93.00 207 ALA A N 1
ATOM 1636 C CA . ALA A 1 207 ? 13.209 3.834 -3.863 1.00 93.00 207 ALA A CA 1
ATOM 1637 C C . ALA A 1 207 ? 13.197 5.032 -2.911 1.00 93.00 207 ALA A C 1
ATOM 1639 O O . ALA A 1 207 ? 12.154 5.611 -2.629 1.00 93.00 207 ALA A O 1
ATOM 1640 N N . ASN A 1 208 ? 14.377 5.432 -2.436 1.00 89.62 208 ASN A N 1
ATOM 1641 C CA . ASN A 1 208 ? 14.563 6.726 -1.766 1.00 89.62 208 ASN A CA 1
ATOM 1642 C C . ASN A 1 208 ? 15.427 7.685 -2.605 1.00 89.62 208 ASN A C 1
ATOM 1644 O O . ASN A 1 208 ? 15.956 8.677 -2.098 1.00 89.62 208 ASN A O 1
ATOM 1648 N N . LYS A 1 209 ? 15.612 7.378 -3.897 1.00 86.75 209 LYS A N 1
ATOM 1649 C CA . LYS A 1 209 ? 16.420 8.162 -4.837 1.00 86.75 209 LYS A CA 1
ATOM 1650 C C . LYS A 1 209 ? 15.767 8.262 -6.198 1.00 86.75 209 LYS A C 1
ATOM 1652 O O . LYS A 1 209 ? 15.283 7.280 -6.751 1.00 86.75 209 LYS A O 1
ATOM 1657 N N . PHE A 1 210 ? 15.893 9.443 -6.784 1.00 83.81 210 PHE A N 1
ATOM 1658 C CA . PHE A 1 210 ? 15.468 9.707 -8.147 1.00 83.81 210 PHE A CA 1
ATOM 1659 C C . PHE A 1 210 ? 16.618 9.486 -9.125 1.00 83.81 210 PHE A C 1
ATOM 1661 O O . PHE A 1 210 ? 17.748 9.930 -8.911 1.00 83.81 210 PHE A O 1
ATOM 1668 N N . TYR A 1 211 ? 16.306 8.833 -10.238 1.00 79.69 211 TYR A N 1
ATOM 1669 C CA . TYR A 1 211 ? 17.213 8.677 -11.367 1.00 79.69 211 TYR A CA 1
ATOM 1670 C C . TYR A 1 211 ? 16.808 9.639 -12.481 1.00 79.69 211 TYR A C 1
ATOM 1672 O O . TYR A 1 211 ? 15.640 10.008 -12.611 1.00 79.69 211 TYR A O 1
ATOM 1680 N N . ASN A 1 212 ? 17.769 10.049 -13.311 1.00 75.56 212 ASN A N 1
ATOM 1681 C CA . ASN A 1 212 ? 17.437 10.828 -14.497 1.00 75.56 212 ASN A CA 1
ATOM 1682 C C . ASN A 1 212 ? 16.608 9.960 -15.452 1.00 75.56 212 ASN A C 1
ATOM 1684 O O . ASN A 1 212 ? 17.080 8.948 -15.964 1.00 75.56 212 ASN A O 1
ATOM 1688 N N . THR A 1 213 ? 15.376 10.389 -15.692 1.00 67.19 213 THR A N 1
ATOM 1689 C CA . THR A 1 213 ? 14.363 9.638 -16.431 1.00 67.19 213 THR A CA 1
ATOM 1690 C C . THR A 1 213 ? 14.646 9.574 -17.934 1.00 67.19 213 THR A C 1
ATOM 1692 O O . THR A 1 213 ? 14.106 8.728 -18.629 1.00 67.19 213 THR A O 1
ATOM 1695 N N . LEU A 1 214 ? 15.524 10.418 -18.481 1.00 68.12 214 LEU A N 1
ATOM 1696 C CA . LEU A 1 214 ? 15.712 10.513 -19.935 1.00 68.12 214 LEU A CA 1
ATOM 1697 C C . LEU A 1 214 ? 16.754 9.543 -20.508 1.00 68.12 214 LEU A C 1
ATOM 1699 O O . LEU A 1 214 ? 16.838 9.391 -21.724 1.00 68.12 214 LEU A O 1
ATOM 1703 N N . LEU A 1 215 ? 17.580 8.903 -19.674 1.00 60.53 215 LEU A N 1
ATOM 1704 C CA . LEU A 1 215 ? 18.736 8.138 -20.147 1.00 60.53 215 LEU A CA 1
ATOM 1705 C C . LEU A 1 215 ? 18.868 6.828 -19.357 1.00 60.53 215 LEU A C 1
ATOM 1707 O O . LEU A 1 215 ? 19.216 6.841 -18.181 1.00 60.53 215 LEU A O 1
ATOM 1711 N N . ASN A 1 216 ? 18.671 5.695 -20.046 1.00 67.75 216 ASN A N 1
ATOM 1712 C CA . ASN A 1 216 ? 18.943 4.316 -19.594 1.00 67.75 216 ASN A CA 1
ATOM 1713 C C . ASN A 1 216 ? 17.833 3.554 -18.842 1.00 67.75 216 ASN A C 1
ATOM 1715 O O . ASN A 1 216 ? 18.153 2.559 -18.191 1.00 67.75 216 ASN A O 1
ATOM 1719 N N . VAL A 1 217 ? 16.544 3.905 -18.973 1.00 79.62 217 VAL A N 1
ATOM 1720 C CA . VAL A 1 217 ? 15.470 3.171 -18.260 1.00 79.62 217 VAL A CA 1
ATOM 1721 C C . VAL A 1 217 ? 15.474 1.666 -18.555 1.00 79.62 217 VAL A C 1
ATOM 1723 O O . VAL A 1 217 ? 15.310 0.856 -17.650 1.00 79.62 217 VAL A O 1
ATOM 1726 N N . LYS A 1 218 ? 15.749 1.266 -19.807 1.00 79.88 218 LYS A N 1
ATOM 1727 C CA . LYS A 1 218 ? 15.844 -0.153 -20.193 1.00 79.88 218 LYS A CA 1
ATOM 1728 C C . LYS A 1 218 ? 16.944 -0.881 -19.422 1.00 79.88 218 LYS A C 1
ATOM 1730 O O . LYS A 1 218 ? 16.747 -2.012 -19.004 1.00 79.88 218 LYS A O 1
ATOM 1735 N N . THR A 1 219 ? 18.086 -0.229 -19.221 1.00 82.00 219 THR A N 1
ATOM 1736 C CA . THR A 1 219 ? 19.197 -0.787 -18.444 1.00 82.00 219 THR A CA 1
ATOM 1737 C C . THR A 1 219 ? 18.843 -0.839 -16.963 1.00 82.00 219 THR A C 1
ATOM 1739 O O . THR A 1 219 ? 19.029 -1.876 -16.340 1.00 82.00 219 THR A O 1
ATOM 1742 N N . LEU A 1 220 ? 18.291 0.248 -16.412 1.00 82.94 220 LEU A N 1
ATOM 1743 C CA . LEU A 1 220 ? 17.905 0.329 -15.000 1.00 82.94 220 LEU A CA 1
ATOM 1744 C C . LEU A 1 220 ? 16.851 -0.723 -14.632 1.00 82.94 220 LEU A C 1
ATOM 1746 O O . LEU A 1 220 ? 16.965 -1.343 -13.580 1.00 82.94 220 LEU A O 1
ATOM 1750 N N . ARG A 1 221 ? 15.879 -0.987 -15.515 1.00 86.62 221 ARG A N 1
ATOM 1751 C CA . ARG A 1 221 ? 14.839 -2.000 -15.279 1.00 86.62 221 ARG A CA 1
ATOM 1752 C C . ARG A 1 221 ? 15.335 -3.445 -15.320 1.00 86.62 221 ARG A C 1
ATOM 1754 O O . ARG A 1 221 ? 14.676 -4.323 -14.777 1.00 86.62 221 ARG A O 1
ATOM 1761 N N . ASN A 1 222 ? 16.491 -3.690 -15.932 1.00 85.19 222 ASN A N 1
ATOM 1762 C CA . ASN A 1 222 ? 17.112 -5.014 -15.974 1.00 85.19 222 ASN A CA 1
ATOM 1763 C C . ASN A 1 222 ? 18.082 -5.256 -14.807 1.00 85.19 222 ASN A C 1
ATOM 1765 O O . ASN A 1 222 ? 18.678 -6.325 -14.730 1.00 85.19 222 ASN A O 1
ATOM 1769 N N . ILE A 1 223 ? 18.275 -4.276 -13.917 1.00 89.88 223 ILE A N 1
ATOM 1770 C CA . ILE A 1 223 ? 19.171 -4.393 -12.766 1.00 89.88 223 ILE A CA 1
ATOM 1771 C C . ILE A 1 223 ? 18.331 -4.398 -11.496 1.00 89.88 223 ILE A C 1
ATOM 1773 O O . ILE A 1 223 ? 17.675 -3.407 -11.165 1.00 89.88 223 ILE A O 1
ATOM 1777 N N . ARG A 1 224 ? 18.387 -5.510 -10.758 1.00 93.44 224 ARG A N 1
ATOM 1778 C CA . ARG A 1 224 ? 17.707 -5.616 -9.470 1.00 93.44 224 ARG A CA 1
ATOM 1779 C C . ARG A 1 224 ? 18.438 -4.798 -8.409 1.00 93.44 224 ARG A C 1
ATOM 1781 O O . ARG A 1 224 ? 19.651 -4.930 -8.243 1.00 93.44 224 ARG A O 1
ATOM 1788 N N . HIS A 1 225 ? 17.706 -3.966 -7.678 1.00 93.94 225 HIS A N 1
ATOM 1789 C CA . HIS A 1 225 ? 18.242 -3.216 -6.554 1.00 93.94 225 HIS A CA 1
ATOM 1790 C C . HIS A 1 225 ? 17.968 -3.967 -5.244 1.00 93.94 225 HIS A C 1
ATOM 1792 O O . HIS A 1 225 ? 16.806 -4.239 -4.941 1.00 93.94 225 HIS A O 1
ATOM 1798 N N . PRO A 1 226 ? 18.995 -4.267 -4.428 1.00 92.44 226 PRO A N 1
ATOM 1799 C CA . PRO A 1 226 ? 18.832 -5.109 -3.241 1.00 92.44 226 PRO A CA 1
ATOM 1800 C C . PRO A 1 226 ? 17.895 -4.517 -2.178 1.00 92.44 226 PRO A C 1
ATOM 1802 O O . PRO A 1 226 ? 17.303 -5.283 -1.423 1.00 92.44 226 PRO A O 1
ATOM 1805 N N . TYR A 1 227 ? 17.752 -3.184 -2.141 1.00 93.88 227 TYR A N 1
ATOM 1806 C CA . TYR A 1 227 ? 16.995 -2.465 -1.106 1.00 93.88 227 TYR A CA 1
ATOM 1807 C C . TYR A 1 227 ? 15.670 -1.848 -1.578 1.00 93.88 227 TYR A C 1
ATOM 1809 O O . TYR A 1 227 ? 14.846 -1.527 -0.736 1.00 93.88 227 TYR A O 1
ATOM 1817 N N . TYR A 1 228 ? 15.483 -1.642 -2.888 1.00 94.25 228 TYR A N 1
ATOM 1818 C CA . TYR A 1 228 ? 14.303 -0.940 -3.442 1.00 94.25 228 TYR A CA 1
ATOM 1819 C C . TYR A 1 228 ? 13.445 -1.839 -4.330 1.00 94.25 228 TYR A C 1
ATOM 1821 O O . TYR A 1 228 ? 12.310 -1.504 -4.657 1.00 94.25 228 TYR A O 1
ATOM 1829 N N . GLY A 1 229 ? 14.015 -2.950 -4.797 1.00 95.25 229 GLY A N 1
ATOM 1830 C CA . GLY A 1 229 ? 13.303 -3.862 -5.664 1.00 95.25 229 GLY A CA 1
ATOM 1831 C C . GLY A 1 229 ? 12.249 -4.632 -4.891 1.00 95.25 229 GLY A C 1
ATOM 1832 O O . GLY A 1 229 ? 12.543 -5.122 -3.803 1.00 95.25 229 GLY A O 1
ATOM 1833 N N . ASN A 1 230 ? 11.062 -4.785 -5.474 1.00 97.44 230 ASN A N 1
ATOM 1834 C CA . ASN A 1 230 ? 10.061 -5.725 -4.974 1.00 97.44 230 ASN A CA 1
ATOM 1835 C C . ASN A 1 230 ? 10.658 -7.130 -4.853 1.00 97.44 230 ASN A C 1
ATOM 1837 O O . ASN A 1 230 ? 11.575 -7.501 -5.606 1.00 97.44 230 ASN A O 1
ATOM 1841 N N . LYS A 1 231 ? 10.157 -7.881 -3.875 1.00 98.12 231 LYS A N 1
ATOM 1842 C CA . LYS A 1 231 ? 10.630 -9.227 -3.571 1.00 98.12 231 LYS A CA 1
ATOM 1843 C C . LYS A 1 231 ? 9.458 -10.194 -3.488 1.00 98.12 231 LYS A C 1
ATOM 1845 O O . LYS A 1 231 ? 8.400 -9.813 -3.008 1.00 98.12 231 LYS A O 1
ATOM 1850 N N . LEU A 1 232 ? 9.676 -11.425 -3.928 1.00 98.75 232 LEU A N 1
ATOM 1851 C CA . LEU A 1 232 ? 8.793 -12.557 -3.673 1.00 98.75 232 LEU A CA 1
ATOM 1852 C C . LEU A 1 232 ? 9.576 -13.589 -2.867 1.00 98.75 232 LEU A C 1
ATOM 1854 O O . LEU A 1 232 ? 10.742 -13.853 -3.182 1.00 98.75 232 LEU A O 1
ATOM 1858 N N . PHE A 1 233 ? 8.950 -14.128 -1.830 1.00 98.81 233 PHE A N 1
ATOM 1859 C CA . PHE A 1 233 ? 9.500 -15.174 -0.988 1.00 98.81 233 PHE A CA 1
ATOM 1860 C C . PHE A 1 233 ? 8.578 -16.383 -1.007 1.00 98.81 233 PHE A C 1
ATOM 1862 O O . PHE A 1 233 ? 7.411 -16.228 -0.672 1.00 98.81 233 PHE A O 1
ATOM 1869 N N . GLU A 1 234 ? 9.131 -17.542 -1.348 1.00 98.75 234 GLU A N 1
ATOM 1870 C CA . GLU A 1 234 ? 8.462 -18.839 -1.257 1.00 98.75 234 GLU A CA 1
ATOM 1871 C C . GLU A 1 234 ? 8.602 -19.376 0.168 1.00 98.75 234 GLU A C 1
ATOM 1873 O O . GLU A 1 234 ? 9.716 -19.371 0.720 1.00 98.75 234 GLU A O 1
ATOM 1878 N N . ASN A 1 235 ? 7.510 -19.831 0.766 1.00 98.56 235 ASN A N 1
ATOM 1879 C CA . ASN A 1 235 ? 7.547 -20.510 2.049 1.00 98.56 235 ASN A CA 1
ATOM 1880 C C . ASN A 1 235 ? 7.961 -21.976 1.855 1.00 98.56 235 ASN A C 1
ATOM 1882 O O . ASN A 1 235 ? 7.467 -22.706 1.012 1.00 98.56 235 ASN A O 1
ATOM 1886 N N . ARG A 1 236 ? 8.970 -22.419 2.610 1.00 97.38 236 ARG A N 1
ATOM 1887 C CA . ARG A 1 236 ? 9.489 -23.793 2.549 1.00 97.38 236 ARG A CA 1
ATOM 1888 C C . ARG A 1 236 ? 9.448 -24.421 3.928 1.00 97.38 236 ARG A C 1
ATOM 1890 O O . ARG A 1 236 ? 10.488 -24.732 4.518 1.00 97.38 236 ARG A O 1
ATOM 1897 N N . GLY A 1 237 ? 8.237 -24.565 4.461 1.00 94.44 237 GLY A N 1
ATOM 1898 C CA . GLY A 1 237 ? 7.999 -25.096 5.801 1.00 94.44 237 GLY A CA 1
ATOM 1899 C C . GLY A 1 237 ? 8.445 -24.129 6.899 1.00 94.44 237 GLY A C 1
ATOM 1900 O O . GLY A 1 237 ? 9.317 -24.461 7.707 1.00 94.44 237 GLY A O 1
ATOM 1901 N N . ASN A 1 238 ? 7.850 -22.934 6.917 1.00 95.19 238 ASN A N 1
ATOM 1902 C CA . ASN A 1 238 ? 8.127 -21.818 7.834 1.00 95.19 238 ASN A CA 1
ATOM 1903 C C . ASN A 1 238 ? 9.531 -21.214 7.685 1.00 95.19 238 ASN A C 1
ATOM 1905 O O . ASN A 1 238 ? 10.055 -20.570 8.594 1.00 95.19 238 ASN A O 1
ATOM 1909 N N . THR A 1 239 ? 10.163 -21.439 6.534 1.00 97.62 239 THR A N 1
ATOM 1910 C CA . THR A 1 239 ? 11.423 -20.802 6.143 1.00 97.62 239 THR A CA 1
ATOM 1911 C C . THR A 1 239 ? 11.231 -20.170 4.778 1.00 97.62 239 THR A C 1
ATOM 1913 O O . THR A 1 239 ? 11.111 -20.877 3.782 1.00 97.62 239 THR A O 1
ATOM 1916 N N . PHE A 1 240 ? 11.235 -18.845 4.730 1.00 98.62 240 PHE A N 1
ATOM 1917 C CA . PHE A 1 240 ? 10.983 -18.083 3.519 1.00 98.62 240 PHE A CA 1
ATOM 1918 C C . PHE A 1 240 ? 12.269 -17.883 2.718 1.00 98.62 240 PHE A C 1
ATOM 1920 O O . PHE A 1 240 ? 13.297 -17.438 3.242 1.00 98.62 240 PHE A O 1
ATOM 1927 N N . VAL A 1 241 ? 12.219 -18.206 1.427 1.00 98.25 241 VAL A N 1
ATOM 1928 C CA . VAL A 1 241 ? 13.348 -18.090 0.499 1.00 98.25 241 VAL A CA 1
ATOM 1929 C C . VAL A 1 241 ? 13.005 -17.105 -0.603 1.00 98.25 241 VAL A C 1
ATOM 1931 O O . VAL A 1 241 ? 11.985 -17.225 -1.262 1.00 98.25 241 VAL A O 1
ATOM 1934 N N . GLU A 1 242 ? 13.878 -16.123 -0.829 1.00 98.19 242 GLU A N 1
ATOM 1935 C CA . GLU A 1 242 ? 13.647 -15.128 -1.873 1.00 98.19 242 GLU A CA 1
ATOM 1936 C C . GLU A 1 242 ? 13.774 -15.748 -3.282 1.00 98.19 242 GLU A C 1
ATOM 1938 O O . GLU A 1 242 ? 14.867 -16.159 -3.674 1.00 98.19 242 GLU A O 1
ATOM 1943 N N . VAL A 1 243 ? 12.685 -15.735 -4.058 1.00 98.44 243 VAL A N 1
ATOM 1944 C CA . VAL A 1 243 ? 12.566 -16.317 -5.415 1.00 98.44 243 VAL A CA 1
ATOM 1945 C C . VAL A 1 243 ? 12.279 -15.264 -6.499 1.00 98.44 243 VAL A C 1
ATOM 1947 O O . VAL A 1 243 ? 11.944 -15.578 -7.640 1.00 98.44 243 VAL A O 1
ATOM 1950 N N . SER A 1 244 ? 12.437 -13.975 -6.175 1.00 97.75 244 SER A N 1
ATOM 1951 C CA . SER A 1 244 ? 12.034 -12.841 -7.028 1.00 97.75 244 SER A CA 1
ATOM 1952 C C . SER A 1 244 ? 12.532 -12.897 -8.479 1.00 97.75 244 SER A C 1
ATOM 1954 O O . SER A 1 244 ? 11.789 -12.563 -9.399 1.00 97.75 244 SER A O 1
ATOM 1956 N N . GLU A 1 245 ? 13.809 -13.240 -8.690 1.00 96.00 245 GLU A N 1
ATOM 1957 C CA . GLU A 1 245 ? 14.437 -13.194 -10.020 1.00 96.00 245 GLU A CA 1
ATOM 1958 C C . GLU A 1 245 ? 13.965 -14.343 -10.914 1.00 96.00 245 GLU A C 1
ATOM 1960 O O . GLU A 1 245 ? 13.598 -14.106 -12.065 1.00 96.00 245 GLU A O 1
ATOM 1965 N N . GLU A 1 246 ? 13.921 -15.563 -10.376 1.00 96.75 246 GLU A N 1
ATOM 1966 C CA . GLU A 1 246 ? 13.418 -16.743 -11.088 1.00 96.75 246 GLU A CA 1
ATOM 1967 C C . GLU A 1 246 ? 11.906 -16.680 -11.330 1.00 96.75 246 GLU A C 1
ATOM 1969 O O . GLU A 1 246 ? 11.445 -17.103 -12.388 1.00 96.75 246 GLU A O 1
ATOM 1974 N N . SER A 1 247 ? 11.164 -16.023 -10.434 1.00 97.94 247 SER A N 1
ATOM 1975 C CA . SER A 1 247 ? 9.717 -15.810 -10.564 1.00 97.94 247 SER A CA 1
ATOM 1976 C C . SER A 1 247 ? 9.346 -14.647 -11.496 1.00 97.94 247 SER A C 1
ATOM 1978 O O . SER A 1 247 ? 8.171 -14.379 -11.724 1.00 97.94 247 SER A O 1
ATOM 1980 N N . GLY A 1 248 ? 10.320 -13.912 -12.047 1.00 96.94 248 GLY A N 1
ATOM 1981 C CA . GLY A 1 248 ? 10.070 -12.838 -13.018 1.00 96.94 248 GLY A CA 1
ATOM 1982 C C . GLY A 1 248 ? 9.619 -11.489 -12.434 1.00 96.94 248 GLY A C 1
ATOM 1983 O O . GLY A 1 248 ? 9.279 -10.576 -13.199 1.00 96.94 248 GLY A O 1
ATOM 1984 N N . ILE A 1 249 ? 9.672 -11.314 -11.110 1.00 97.69 249 ILE A N 1
ATOM 1985 C CA . ILE A 1 249 ? 9.269 -10.081 -10.419 1.00 97.69 249 ILE A CA 1
ATOM 1986 C C . ILE A 1 249 ? 10.254 -8.941 -10.705 1.00 97.69 249 ILE A C 1
ATOM 1988 O O . ILE A 1 249 ? 11.476 -9.076 -10.575 1.00 97.69 249 ILE A O 1
ATOM 1992 N N . LYS A 1 250 ? 9.736 -7.761 -11.077 1.00 95.31 250 LYS A N 1
ATOM 1993 C CA . LYS A 1 250 ? 10.580 -6.580 -11.307 1.00 95.31 250 LYS A CA 1
ATOM 1994 C C . LYS A 1 250 ? 11.031 -5.989 -9.977 1.00 95.31 250 LYS A C 1
ATOM 1996 O O . LYS A 1 250 ? 10.232 -5.464 -9.210 1.00 95.31 250 LYS A O 1
ATOM 2001 N N . GLY A 1 251 ? 12.342 -6.004 -9.747 1.00 91.81 251 GLY A N 1
ATOM 2002 C CA . GLY A 1 251 ? 12.965 -5.444 -8.546 1.00 91.81 251 GLY A CA 1
ATOM 2003 C C . GLY A 1 251 ? 13.900 -4.270 -8.834 1.00 91.81 251 GLY A C 1
ATOM 2004 O O . GLY A 1 251 ? 15.022 -4.246 -8.340 1.00 91.81 251 GLY A O 1
ATOM 2005 N N . THR A 1 252 ? 13.495 -3.332 -9.682 1.00 90.62 252 THR A N 1
ATOM 2006 C CA . THR A 1 252 ? 14.375 -2.268 -10.200 1.00 90.62 252 THR A CA 1
ATOM 2007 C C . THR A 1 252 ? 14.663 -1.180 -9.158 1.00 90.62 252 THR A C 1
ATOM 2009 O O . THR A 1 252 ? 13.921 -1.015 -8.194 1.00 90.62 252 THR A O 1
ATOM 2012 N N . GLY A 1 253 ? 15.730 -0.398 -9.356 1.00 89.12 253 GLY A N 1
ATOM 2013 C CA . GLY A 1 253 ? 16.064 0.727 -8.470 1.00 89.12 253 GLY A CA 1
ATOM 2014 C C . GLY A 1 253 ? 15.200 1.982 -8.646 1.00 89.12 253 GLY A C 1
ATOM 2015 O O . GLY A 1 253 ? 15.371 2.927 -7.888 1.00 89.12 253 GLY A O 1
ATOM 2016 N N . ILE A 1 254 ? 14.311 2.002 -9.640 1.00 89.50 254 ILE A N 1
ATOM 2017 C CA . ILE A 1 254 ? 13.403 3.121 -9.951 1.00 89.50 254 ILE A CA 1
ATOM 2018 C C . ILE A 1 254 ? 11.949 2.818 -9.555 1.00 89.50 254 ILE A C 1
ATOM 2020 O O . ILE A 1 254 ? 11.040 3.520 -9.973 1.00 89.50 254 ILE A O 1
ATOM 2024 N N . ASN A 1 255 ? 11.752 1.763 -8.766 1.00 89.94 255 ASN A N 1
ATOM 2025 C CA . ASN A 1 255 ? 10.476 1.327 -8.213 1.00 89.94 255 ASN A CA 1
ATOM 2026 C C . ASN A 1 255 ? 10.056 2.252 -7.062 1.00 89.94 255 ASN A C 1
ATOM 2028 O O . ASN A 1 255 ? 10.837 2.432 -6.135 1.00 89.94 255 ASN A O 1
ATOM 2032 N N . PHE A 1 256 ? 8.850 2.807 -7.098 1.00 94.44 256 PHE A N 1
ATOM 2033 C CA . PHE A 1 256 ? 8.272 3.622 -6.022 1.00 94.44 256 PHE A CA 1
ATOM 2034 C C . PHE A 1 256 ? 6.939 3.000 -5.600 1.00 94.44 256 PHE A C 1
ATOM 2036 O O . PHE A 1 256 ? 5.881 3.608 -5.741 1.00 94.44 256 PHE A O 1
ATOM 2043 N N . GLY A 1 257 ? 7.003 1.744 -5.151 1.00 95.75 257 GLY A N 1
ATOM 2044 C CA . GLY A 1 257 ? 5.829 0.947 -4.826 1.00 95.75 257 GLY A CA 1
ATOM 2045 C C . GLY A 1 257 ? 5.071 1.485 -3.618 1.00 95.75 257 GLY A C 1
ATOM 2046 O O . GLY A 1 257 ? 5.648 1.578 -2.531 1.00 95.75 257 GLY A O 1
ATOM 2047 N N . LEU A 1 258 ? 3.782 1.793 -3.790 1.00 95.75 258 LEU A N 1
ATOM 2048 C CA . LEU A 1 258 ? 2.919 2.309 -2.716 1.00 95.75 258 LEU A CA 1
ATOM 2049 C C . LEU A 1 258 ? 1.793 1.359 -2.302 1.00 95.75 258 LEU A C 1
ATOM 2051 O O . LEU A 1 258 ? 1.384 1.363 -1.142 1.00 95.75 258 LEU A O 1
ATOM 2055 N N . SER A 1 259 ? 1.332 0.515 -3.219 1.00 96.81 259 SER A N 1
ATOM 2056 C CA . SER A 1 259 ? 0.324 -0.506 -2.974 1.00 96.81 259 SER A CA 1
ATOM 2057 C C . SER A 1 259 ? 0.482 -1.680 -3.939 1.00 96.81 259 SER A C 1
ATOM 2059 O O . SER A 1 259 ? 1.087 -1.577 -5.009 1.00 96.81 259 SER A O 1
ATOM 2061 N N . ALA A 1 260 ? -0.061 -2.817 -3.538 1.00 98.00 260 ALA A N 1
ATOM 2062 C CA . ALA A 1 260 ? -0.360 -3.935 -4.402 1.00 98.00 260 ALA A CA 1
ATOM 2063 C C . ALA A 1 260 ? -1.739 -4.502 -4.044 1.00 98.00 260 ALA A C 1
ATOM 2065 O O . ALA A 1 260 ? -2.252 -4.292 -2.942 1.00 98.00 260 ALA A O 1
ATOM 2066 N N . SER A 1 261 ? -2.326 -5.232 -4.981 1.00 98.31 261 SER A N 1
ATOM 2067 C CA . SER A 1 261 ? -3.604 -5.917 -4.811 1.00 98.31 261 SER A CA 1
ATOM 2068 C C . SER A 1 261 ? -3.515 -7.291 -5.467 1.00 98.31 261 SER A C 1
ATOM 2070 O O . SER A 1 261 ? -2.949 -7.417 -6.558 1.00 98.31 261 SER A O 1
ATOM 2072 N N . VAL A 1 262 ? -4.053 -8.312 -4.796 1.00 98.50 262 VAL A N 1
ATOM 2073 C CA . VAL A 1 262 ? -3.991 -9.711 -5.241 1.00 98.50 262 VAL A CA 1
ATOM 2074 C C . VAL A 1 262 ? -5.363 -10.134 -5.781 1.00 98.50 262 VAL A C 1
ATOM 2076 O O . VAL A 1 262 ? -6.364 -10.139 -5.067 1.00 98.50 262 VAL A O 1
ATOM 2079 N N . SER A 1 263 ? -5.389 -10.344 -7.095 1.00 97.19 263 SER A N 1
ATOM 2080 C CA . SER A 1 263 ? -6.495 -10.692 -8.004 1.00 97.19 263 SER A CA 1
ATOM 2081 C C . SER A 1 263 ? -6.492 -12.135 -8.498 1.00 97.19 263 SER A C 1
ATOM 2083 O O . SER A 1 263 ? -5.402 -12.625 -8.696 1.00 97.19 263 SER A O 1
ATOM 2085 N N . ASP A 1 264 ? -7.603 -12.759 -8.878 1.00 96.12 264 ASP A N 1
ATOM 2086 C CA . ASP A 1 264 ? -7.593 -13.702 -10.016 1.00 96.12 264 ASP A CA 1
ATOM 2087 C C . ASP A 1 264 ? -8.086 -12.923 -11.247 1.00 96.12 264 ASP A C 1
ATOM 2089 O O . ASP A 1 264 ? -9.280 -12.879 -11.542 1.00 96.12 264 ASP A O 1
ATOM 2093 N N . LEU A 1 265 ? -7.199 -12.158 -11.898 1.00 95.81 265 LEU A N 1
ATOM 2094 C CA . LEU A 1 265 ? -7.604 -11.156 -12.899 1.00 95.81 265 LEU A CA 1
ATOM 2095 C C . LEU A 1 265 ? -8.075 -11.801 -14.203 1.00 95.81 265 LEU A C 1
ATOM 2097 O O . LEU A 1 265 ? -8.864 -11.200 -14.947 1.00 95.81 265 LEU A O 1
ATOM 2101 N N . ASN A 1 266 ? -7.563 -12.994 -14.499 1.00 94.31 266 ASN A N 1
ATOM 2102 C CA . ASN A 1 266 ? -7.902 -13.779 -15.676 1.00 94.31 266 ASN A CA 1
ATOM 2103 C C . ASN A 1 266 ? -8.865 -14.946 -15.371 1.00 94.31 266 ASN A C 1
ATOM 2105 O O . ASN A 1 266 ? -9.220 -15.665 -16.302 1.00 94.31 266 ASN A O 1
ATOM 2109 N N . ASN A 1 267 ? -9.389 -15.078 -14.147 1.00 93.12 267 ASN A N 1
ATOM 2110 C CA . ASN A 1 267 ? -10.335 -16.126 -13.732 1.00 93.12 267 ASN A CA 1
ATOM 2111 C C . ASN A 1 267 ? -9.808 -17.548 -13.989 1.00 93.12 267 ASN A C 1
ATOM 2113 O O . ASN A 1 267 ? -10.521 -18.420 -14.507 1.00 93.12 267 ASN A O 1
ATOM 2117 N N . ASP A 1 268 ? -8.536 -17.763 -13.696 1.00 93.75 268 ASP A N 1
ATOM 2118 C CA . ASP A 1 268 ? -7.805 -18.975 -14.019 1.00 93.75 268 ASP A CA 1
ATOM 2119 C C . ASP A 1 268 ? -7.480 -19.850 -12.794 1.00 93.75 268 ASP A C 1
ATOM 2121 O O . ASP A 1 268 ? -7.025 -20.993 -12.950 1.00 93.75 268 ASP A O 1
ATOM 2125 N N . GLY A 1 269 ? -7.837 -19.343 -11.611 1.00 93.94 269 GLY A N 1
ATOM 2126 C CA . GLY A 1 269 ? -7.705 -19.974 -10.307 1.00 93.94 269 GLY A CA 1
ATOM 2127 C C . GLY A 1 269 ? -6.407 -19.647 -9.573 1.00 93.94 269 GLY A C 1
ATOM 2128 O O . GLY A 1 269 ? -6.284 -20.062 -8.423 1.00 93.94 269 GLY A O 1
ATOM 2129 N N . TYR A 1 270 ? -5.460 -18.942 -10.197 1.00 96.75 270 TYR A N 1
ATOM 2130 C CA . TYR A 1 270 ? -4.192 -18.562 -9.578 1.00 96.75 270 TYR A CA 1
ATOM 2131 C C . TYR A 1 270 ? -4.175 -17.073 -9.215 1.00 96.75 270 TYR A C 1
ATOM 2133 O O . TYR A 1 270 ? -4.740 -16.251 -9.935 1.00 96.75 270 TYR A O 1
ATOM 2141 N N . PRO A 1 271 ? -3.516 -16.693 -8.108 1.00 97.75 271 PRO A N 1
ATOM 2142 C CA . PRO A 1 271 ? -3.416 -15.295 -7.733 1.00 97.75 271 PRO A CA 1
ATOM 2143 C C . PRO A 1 271 ? -2.417 -14.550 -8.626 1.00 97.75 271 PRO A C 1
ATOM 2145 O O . PRO A 1 271 ? -1.238 -14.896 -8.731 1.00 97.75 271 PRO A O 1
ATOM 2148 N N . ASP A 1 272 ? -2.911 -13.472 -9.208 1.00 98.06 272 ASP A N 1
ATOM 2149 C CA . ASP A 1 272 ? -2.223 -12.417 -9.931 1.00 98.06 272 ASP A CA 1
ATOM 2150 C C . ASP A 1 272 ? -1.953 -11.216 -9.014 1.00 98.06 272 ASP A C 1
ATOM 2152 O O . ASP A 1 272 ? -2.640 -10.990 -8.015 1.00 98.06 272 ASP A O 1
ATOM 2156 N N . ILE A 1 273 ? -0.979 -10.382 -9.382 1.00 98.69 273 ILE A N 1
ATOM 2157 C CA . ILE A 1 273 ? -0.566 -9.230 -8.569 1.00 98.69 273 ILE A CA 1
ATOM 2158 C C . ILE A 1 273 ? -0.591 -7.955 -9.412 1.00 98.69 273 ILE A C 1
ATOM 2160 O O . ILE A 1 273 ? 0.136 -7.832 -10.401 1.00 98.69 273 ILE A O 1
ATOM 2164 N N . TYR A 1 274 ? -1.378 -6.965 -8.994 1.00 98.69 274 TYR A N 1
ATOM 2165 C CA . TYR A 1 274 ? -1.282 -5.592 -9.495 1.00 98.69 274 TYR A CA 1
ATOM 2166 C C . TYR A 1 274 ? -0.449 -4.754 -8.524 1.00 98.69 274 TYR A C 1
ATOM 2168 O O . TYR A 1 274 ? -0.673 -4.823 -7.322 1.00 98.69 274 TYR A O 1
ATOM 2176 N N . VAL A 1 275 ? 0.504 -3.969 -9.024 1.00 98.50 275 VAL A N 1
ATOM 2177 C CA . VAL A 1 275 ? 1.419 -3.146 -8.219 1.00 98.50 275 VAL A CA 1
ATOM 2178 C C . VAL A 1 275 ? 1.385 -1.707 -8.705 1.00 98.50 275 VAL A C 1
ATOM 2180 O O . VAL A 1 275 ? 1.668 -1.454 -9.879 1.00 98.50 275 VAL A O 1
ATOM 2183 N N . THR A 1 276 ? 1.123 -0.770 -7.797 1.00 97.88 276 THR A N 1
ATOM 2184 C CA . THR A 1 276 ? 1.162 0.667 -8.076 1.00 97.88 276 THR A CA 1
ATOM 2185 C C . THR A 1 276 ? 2.571 1.227 -7.931 1.00 97.88 276 THR A C 1
ATOM 2187 O O . THR A 1 276 ? 3.327 0.817 -7.048 1.00 97.88 276 THR A O 1
ATOM 2190 N N . ASN A 1 277 ? 2.932 2.178 -8.791 1.00 95.81 277 ASN A N 1
ATOM 2191 C CA . ASN A 1 277 ? 4.168 2.945 -8.682 1.00 95.81 277 ASN A CA 1
ATOM 2192 C C . ASN A 1 277 ? 3.912 4.451 -8.717 1.00 95.81 277 ASN A C 1
ATOM 2194 O O . ASN A 1 277 ? 3.221 4.967 -9.597 1.00 95.81 277 ASN A O 1
ATOM 2198 N N . ASP A 1 278 ? 4.566 5.168 -7.808 1.00 93.06 278 ASP A N 1
ATOM 2199 C CA . ASP A 1 278 ? 4.595 6.622 -7.841 1.00 93.06 278 ASP A CA 1
ATOM 2200 C C . ASP A 1 278 ? 5.540 7.150 -8.948 1.00 93.06 278 ASP A C 1
ATOM 2202 O O . ASP A 1 278 ? 6.473 6.490 -9.428 1.00 93.06 278 ASP A O 1
ATOM 2206 N N . TYR A 1 279 ? 5.331 8.409 -9.318 1.00 91.62 279 TYR A N 1
ATOM 2207 C CA . TYR A 1 279 ? 6.119 9.200 -10.261 1.00 91.62 279 TYR A CA 1
ATOM 2208 C C . TYR A 1 279 ? 6.048 8.809 -11.743 1.00 91.62 279 TYR A C 1
ATOM 2210 O O . TYR A 1 279 ? 5.214 9.317 -12.488 1.00 91.62 279 TYR A O 1
ATOM 2218 N N . VAL A 1 280 ? 7.073 8.129 -12.257 1.00 89.50 280 VAL A N 1
ATOM 2219 C CA . VAL A 1 280 ? 7.214 7.844 -13.699 1.00 89.50 280 VAL A CA 1
ATOM 2220 C C . VAL A 1 280 ? 7.447 6.375 -13.970 1.00 89.50 280 VAL A C 1
ATOM 2222 O O . VAL A 1 280 ? 7.437 5.981 -15.130 1.00 89.50 280 VAL A O 1
ATOM 2225 N N . GLU A 1 281 ? 7.730 5.578 -12.939 1.00 91.81 281 GLU A N 1
ATOM 2226 C CA . GLU A 1 281 ? 7.723 4.140 -13.129 1.00 91.81 281 GLU A CA 1
ATOM 2227 C C . GLU A 1 281 ? 6.275 3.705 -13.352 1.00 91.81 281 GLU A C 1
ATOM 2229 O O . GLU A 1 281 ? 5.334 4.323 -12.856 1.00 91.81 281 GLU A O 1
ATOM 2234 N N . GLN A 1 282 ? 6.103 2.711 -14.210 1.00 93.00 282 GLN A N 1
ATOM 2235 C CA . GLN A 1 282 ? 4.780 2.231 -14.573 1.00 93.00 282 GLN A CA 1
ATOM 2236 C C . GLN A 1 282 ? 4.275 1.265 -13.499 1.00 93.00 282 GLN A C 1
ATOM 2238 O O . GLN A 1 282 ? 5.067 0.544 -12.889 1.00 93.00 282 GLN A O 1
ATOM 2243 N N . ASP A 1 283 ? 2.960 1.185 -13.335 1.00 97.25 283 ASP A N 1
ATOM 2244 C CA . ASP A 1 283 ? 2.350 0.080 -12.600 1.00 97.25 283 ASP A CA 1
ATOM 2245 C C . ASP A 1 283 ? 2.684 -1.258 -13.283 1.00 97.25 283 ASP A C 1
ATOM 2247 O O . ASP A 1 283 ? 2.865 -1.346 -14.511 1.00 97.25 283 ASP A O 1
ATOM 2251 N N . PHE A 1 284 ? 2.757 -2.316 -12.480 1.00 97.44 284 PHE A N 1
ATOM 2252 C CA . PHE A 1 284 ? 2.976 -3.674 -12.964 1.00 97.44 284 PHE A CA 1
ATOM 2253 C C . PHE A 1 284 ? 1.720 -4.508 -12.759 1.00 97.44 284 PHE A C 1
ATOM 2255 O O . PHE A 1 284 ? 1.062 -4.413 -11.731 1.00 97.44 284 PHE A O 1
ATOM 2262 N N . CYS A 1 285 ? 1.414 -5.356 -13.734 1.00 98.00 285 CYS A N 1
ATOM 2263 C CA . CYS A 1 285 ? 0.372 -6.364 -13.615 1.00 98.00 285 CYS A CA 1
ATOM 2264 C C . CYS A 1 285 ? 1.009 -7.705 -13.946 1.00 98.00 285 CYS A C 1
ATOM 2266 O O . CYS A 1 285 ? 1.458 -7.917 -15.074 1.00 98.00 285 CYS A O 1
ATOM 2268 N N . TYR A 1 286 ? 1.130 -8.547 -12.930 1.00 98.38 286 TYR A N 1
ATOM 2269 C CA . TYR A 1 286 ? 1.779 -9.843 -12.975 1.00 98.38 286 TYR A CA 1
ATOM 2270 C C . TYR A 1 286 ? 0.722 -10.929 -13.047 1.00 98.38 286 TYR A C 1
ATOM 2272 O O . TYR A 1 286 ? -0.052 -11.075 -12.108 1.00 98.38 286 TYR A O 1
ATOM 2280 N N . ILE A 1 287 ? 0.730 -11.682 -14.143 1.00 97.56 287 ILE A N 1
ATOM 2281 C CA . ILE A 1 287 ? -0.129 -12.850 -14.323 1.00 97.56 287 ILE A CA 1
ATOM 2282 C C . ILE A 1 287 ? 0.644 -14.104 -13.991 1.00 97.56 287 ILE A C 1
ATOM 2284 O O . ILE A 1 287 ? 1.755 -14.291 -14.500 1.00 97.56 287 ILE A O 1
ATOM 2288 N N . ASN A 1 288 ? 0.072 -14.930 -13.131 1.00 97.69 288 ASN A N 1
ATOM 2289 C CA . ASN A 1 288 ? 0.692 -16.161 -12.686 1.00 97.69 288 ASN A CA 1
ATOM 2290 C C . ASN A 1 288 ? 0.728 -17.188 -13.829 1.00 97.69 288 ASN A C 1
ATOM 2292 O O . ASN A 1 288 ? -0.282 -17.485 -14.463 1.00 97.69 288 ASN A O 1
ATOM 2296 N N . ASN A 1 289 ? 1.910 -17.730 -14.130 1.00 96.81 289 ASN A N 1
ATOM 2297 C CA . ASN A 1 289 ? 2.082 -18.739 -15.179 1.00 96.81 289 ASN A CA 1
ATOM 2298 C C . ASN A 1 289 ? 1.780 -20.167 -14.690 1.00 96.81 289 ASN A C 1
ATOM 2300 O O . ASN A 1 289 ? 1.838 -21.098 -15.498 1.00 96.81 289 ASN A O 1
ATOM 2304 N N . ARG A 1 290 ? 1.430 -20.344 -13.405 1.00 95.94 290 ARG A N 1
ATOM 2305 C CA . ARG A 1 290 ? 1.103 -21.630 -12.756 1.00 95.94 290 ARG A CA 1
ATOM 2306 C C . ARG A 1 290 ? 2.280 -22.596 -12.625 1.00 95.94 290 ARG A C 1
ATOM 2308 O O . ARG A 1 290 ? 2.098 -23.805 -12.497 1.00 95.94 290 ARG A O 1
ATOM 2315 N N . ASP A 1 291 ? 3.491 -22.066 -12.714 1.00 96.31 291 ASP A N 1
ATOM 2316 C CA . ASP A 1 291 ? 4.750 -22.805 -12.607 1.00 96.31 291 ASP A CA 1
ATOM 2317 C C . ASP A 1 291 ? 5.722 -22.154 -11.612 1.00 96.31 291 ASP A C 1
ATOM 2319 O O . ASP A 1 291 ? 6.927 -22.394 -11.667 1.00 96.31 291 ASP A O 1
ATOM 2323 N N . GLY A 1 292 ? 5.188 -21.305 -10.730 1.00 95.44 292 GLY A N 1
ATOM 2324 C CA . GLY A 1 292 ? 5.949 -20.497 -9.784 1.00 95.44 292 GLY A CA 1
ATOM 2325 C C . GLY A 1 292 ? 6.490 -19.185 -10.370 1.00 95.44 292 GLY A C 1
ATOM 2326 O O . GLY A 1 292 ? 7.157 -18.427 -9.674 1.00 95.44 292 GLY A O 1
ATOM 2327 N N . SER A 1 293 ? 6.223 -18.881 -11.646 1.00 98.19 293 SER A N 1
ATOM 2328 C CA . SER A 1 293 ? 6.656 -17.632 -12.279 1.00 98.19 293 SER A CA 1
ATOM 2329 C C . SER A 1 293 ? 5.500 -16.709 -12.659 1.00 98.19 293 SER A C 1
ATOM 2331 O O . SER A 1 293 ? 4.363 -17.132 -12.853 1.00 98.19 293 SER A O 1
ATOM 2333 N N . PHE A 1 294 ? 5.815 -15.427 -12.841 1.00 98.31 294 PHE A N 1
ATOM 2334 C CA . PHE A 1 294 ? 4.879 -14.397 -13.268 1.00 98.31 294 PHE A CA 1
ATOM 2335 C C . PHE A 1 294 ? 5.270 -13.775 -14.607 1.00 98.31 294 PHE A C 1
ATOM 2337 O O . PHE A 1 294 ? 6.443 -13.557 -14.932 1.00 98.31 294 PHE A O 1
ATOM 2344 N N . LYS A 1 295 ? 4.253 -13.389 -15.375 1.00 96.81 295 LYS A N 1
ATOM 2345 C CA . LYS A 1 295 ? 4.381 -12.594 -16.592 1.00 96.81 295 LYS A CA 1
ATOM 2346 C C . LYS A 1 295 ? 3.860 -11.179 -16.364 1.00 96.81 295 LYS A C 1
ATOM 2348 O O . LYS A 1 295 ? 2.690 -10.978 -16.076 1.00 96.81 295 LYS A O 1
ATOM 2353 N N . GLU A 1 296 ? 4.715 -10.186 -16.579 1.00 96.25 296 GLU A N 1
ATOM 2354 C CA . GLU A 1 296 ? 4.328 -8.770 -16.542 1.00 96.25 296 GLU A CA 1
ATOM 2355 C C . GLU A 1 296 ? 3.606 -8.374 -17.848 1.00 96.25 296 GLU A C 1
ATOM 2357 O O . GLU A 1 296 ? 4.157 -8.568 -18.938 1.00 96.25 296 GLU A O 1
ATOM 2362 N N . VAL A 1 297 ? 2.374 -7.859 -17.758 1.00 96.50 297 VAL A N 1
ATOM 2363 C CA . VAL A 1 297 ? 1.483 -7.608 -18.912 1.00 96.50 297 VAL A CA 1
ATOM 2364 C C . VAL A 1 297 ? 0.885 -6.199 -18.976 1.00 96.50 297 VAL A C 1
ATOM 2366 O O . VAL A 1 297 ? 0.038 -5.955 -19.842 1.00 96.50 297 VAL A O 1
ATOM 2369 N N . SER A 1 298 ? 1.297 -5.249 -18.129 1.00 95.69 298 SER A N 1
ATOM 2370 C CA . SER A 1 298 ? 0.588 -3.970 -17.959 1.00 95.69 298 SER A CA 1
ATOM 2371 C C . SER A 1 298 ? 0.427 -3.198 -19.272 1.00 95.69 298 SER A C 1
ATOM 2373 O O . SER A 1 298 ? -0.669 -2.762 -19.619 1.00 95.69 298 SER A O 1
ATOM 2375 N N . LYS A 1 299 ? 1.479 -3.138 -20.094 1.00 94.88 299 LYS A N 1
ATOM 2376 C CA . LYS A 1 299 ? 1.445 -2.447 -21.397 1.00 94.88 299 LYS A CA 1
ATOM 2377 C C . LYS A 1 299 ? 0.539 -3.092 -22.447 1.00 94.88 299 LYS A C 1
ATOM 2379 O O . LYS A 1 299 ? 0.167 -2.428 -23.408 1.00 94.88 299 LYS A O 1
ATOM 2384 N N . SER A 1 300 ? 0.249 -4.385 -22.325 1.00 95.06 300 SER A N 1
ATOM 2385 C CA . SER A 1 300 ? -0.699 -5.070 -23.214 1.00 95.06 300 SER A CA 1
ATOM 2386 C C . SER A 1 300 ? -2.123 -5.064 -22.669 1.00 95.06 300 SER A C 1
ATOM 2388 O O . SER A 1 300 ? -3.055 -5.117 -23.464 1.00 95.06 300 SER A O 1
ATOM 2390 N N . ALA A 1 301 ? -2.281 -4.996 -21.345 1.00 96.00 301 ALA A N 1
ATOM 2391 C CA . ALA A 1 301 ? -3.571 -5.095 -20.675 1.00 96.00 301 ALA A CA 1
ATOM 2392 C C . ALA A 1 301 ? -4.291 -3.743 -20.551 1.00 96.00 301 ALA A C 1
ATOM 2394 O O . ALA A 1 301 ? -5.510 -3.683 -20.708 1.00 96.00 301 ALA A O 1
ATOM 2395 N N . PHE A 1 302 ? -3.551 -2.653 -20.323 1.00 97.25 302 PHE A N 1
ATOM 2396 C CA . PHE A 1 302 ? -4.114 -1.328 -20.050 1.00 97.25 302 PHE A CA 1
ATOM 2397 C C . PHE A 1 302 ? -3.779 -0.335 -21.159 1.00 97.25 302 PHE A C 1
ATOM 2399 O O . PHE A 1 302 ? -2.643 -0.267 -21.626 1.00 97.25 302 PHE A O 1
ATOM 2406 N N . GLY A 1 303 ? -4.744 0.499 -21.556 1.00 96.06 303 GLY A N 1
ATOM 2407 C CA . GLY A 1 303 ? -4.502 1.561 -22.542 1.00 96.06 303 GLY A CA 1
ATOM 2408 C C . GLY A 1 303 ? -3.636 2.709 -22.004 1.00 96.06 303 GLY A C 1
ATOM 2409 O O . GLY A 1 303 ? -2.867 3.309 -22.752 1.00 96.06 303 GLY A O 1
ATOM 2410 N N . HIS A 1 304 ? -3.767 3.017 -20.714 1.00 96.75 304 HIS A N 1
ATOM 2411 C CA . HIS A 1 304 ? -2.968 3.987 -19.963 1.00 96.75 304 HIS A CA 1
ATOM 2412 C C . HIS A 1 304 ? -3.167 3.758 -18.458 1.00 96.75 304 HIS A C 1
ATOM 2414 O O . HIS A 1 304 ? -4.103 3.062 -18.062 1.00 96.75 304 HIS A O 1
ATOM 2420 N N . LEU A 1 305 ? -2.296 4.349 -17.641 1.00 97.62 305 LEU A N 1
ATOM 2421 C CA . LEU A 1 305 ? -2.250 4.168 -16.188 1.00 97.62 305 LEU A CA 1
ATOM 2422 C C . LEU A 1 305 ? -2.356 5.513 -15.450 1.00 97.62 305 LEU A C 1
ATOM 2424 O O . LEU A 1 305 ? -2.216 6.584 -16.057 1.00 97.62 305 LEU A O 1
ATOM 2428 N N . SER A 1 306 ? -2.570 5.452 -14.137 1.00 97.25 306 SER A N 1
ATOM 2429 C CA . SER A 1 306 ? -2.332 6.588 -13.244 1.00 97.25 306 SER A CA 1
ATOM 2430 C C . SER A 1 306 ? -0.839 6.948 -13.239 1.00 97.25 306 SER A C 1
ATOM 2432 O O . SER A 1 306 ? 0.028 6.148 -13.609 1.00 97.25 306 SER A O 1
ATOM 2434 N N . LYS A 1 307 ? -0.522 8.206 -12.934 1.00 95.00 307 LYS A N 1
ATOM 2435 C CA . LYS A 1 307 ? 0.862 8.695 -12.966 1.00 95.00 307 LYS A CA 1
ATOM 2436 C C . LYS A 1 307 ? 1.516 8.621 -11.600 1.00 95.00 307 LYS A C 1
ATOM 2438 O O . LYS A 1 307 ? 2.681 8.261 -11.506 1.00 95.00 307 LYS A O 1
ATOM 2443 N N . PHE A 1 308 ? 0.778 9.018 -10.581 1.00 94.88 308 PHE A N 1
ATOM 2444 C CA . PHE A 1 308 ? 1.228 9.010 -9.203 1.00 94.88 308 PHE A CA 1
ATOM 2445 C C . PHE A 1 308 ? 0.368 7.992 -8.475 1.00 94.88 308 PHE A C 1
ATOM 2447 O O . PHE A 1 308 ? -0.499 8.357 -7.686 1.00 94.88 308 PHE A O 1
ATOM 2454 N N . SER A 1 309 ? 0.518 6.726 -8.871 1.00 97.00 309 SER A N 1
ATOM 2455 C CA . SER A 1 309 ? -0.333 5.651 -8.384 1.00 97.00 309 SER A CA 1
ATOM 2456 C C . SER A 1 309 ? -0.050 5.424 -6.900 1.00 97.00 309 SER A C 1
ATOM 2458 O O . SER A 1 309 ? 1.054 5.032 -6.522 1.00 97.00 309 SER A O 1
ATOM 2460 N N . MET A 1 310 ? -1.053 5.690 -6.068 1.00 95.94 310 MET A N 1
ATOM 2461 C CA . MET A 1 310 ? -0.986 5.558 -4.614 1.00 95.94 310 MET A CA 1
ATOM 2462 C C . MET A 1 310 ? -1.522 4.175 -4.217 1.00 95.94 310 MET A C 1
ATOM 2464 O O . MET A 1 310 ? -0.864 3.162 -4.450 1.00 95.94 310 MET A O 1
ATOM 2468 N N . GLY A 1 311 ? -2.723 4.107 -3.645 1.00 96.88 311 GLY A N 1
ATOM 2469 C CA . GLY A 1 311 ? -3.409 2.862 -3.313 1.00 96.88 311 GLY A CA 1
ATOM 2470 C C . GLY A 1 311 ? -4.155 2.246 -4.488 1.00 96.88 311 GLY A C 1
ATOM 2471 O O . GLY A 1 311 ? -4.647 2.957 -5.367 1.00 96.88 311 GLY A O 1
ATOM 2472 N N . SER A 1 312 ? -4.294 0.925 -4.450 1.00 98.25 312 SER A N 1
ATOM 2473 C CA . SER A 1 312 ? -5.173 0.166 -5.334 1.00 98.25 312 SER A CA 1
ATOM 2474 C C . SER A 1 312 ? -6.048 -0.804 -4.552 1.00 98.25 312 SER A C 1
ATOM 2476 O O . SER A 1 312 ? -5.686 -1.238 -3.459 1.00 98.25 312 SER A O 1
ATOM 2478 N N . ASP A 1 313 ? -7.190 -1.147 -5.135 1.00 98.62 313 ASP A N 1
ATOM 2479 C CA . ASP A 1 313 ? -8.043 -2.245 -4.688 1.00 98.62 313 ASP A CA 1
ATOM 2480 C C . ASP A 1 313 ? -8.733 -2.874 -5.910 1.00 98.62 313 ASP A C 1
ATOM 2482 O O . ASP A 1 313 ? -8.843 -2.243 -6.971 1.00 98.62 313 ASP A O 1
ATOM 2486 N N . ILE A 1 314 ? -9.134 -4.137 -5.784 1.00 98.50 314 ILE A N 1
ATOM 2487 C CA . ILE A 1 314 ? -9.687 -4.936 -6.878 1.00 98.50 314 ILE A CA 1
ATOM 2488 C C . ILE A 1 314 ? -11.023 -5.531 -6.442 1.00 98.50 314 ILE A C 1
ATOM 2490 O O . ILE A 1 314 ? -11.102 -6.267 -5.462 1.00 98.50 314 ILE A O 1
ATOM 2494 N N . ALA A 1 315 ? -12.073 -5.255 -7.210 1.00 97.19 315 ALA A N 1
ATOM 2495 C CA . ALA A 1 315 ? -13.395 -5.828 -6.993 1.00 97.19 315 ALA A CA 1
ATOM 2496 C C . ALA A 1 315 ? -14.174 -5.896 -8.307 1.00 97.19 315 ALA A C 1
ATOM 2498 O O . ALA A 1 315 ? -13.913 -5.141 -9.235 1.00 97.19 315 ALA A O 1
ATOM 2499 N N . ASP A 1 316 ? -15.166 -6.777 -8.375 1.00 96.19 316 ASP A N 1
ATOM 2500 C CA . ASP A 1 316 ? -16.163 -6.770 -9.447 1.00 96.19 316 ASP A CA 1
ATOM 2501 C C . ASP A 1 316 ? -17.166 -5.625 -9.198 1.00 96.19 316 ASP A C 1
ATOM 2503 O O . ASP A 1 316 ? -18.078 -5.744 -8.369 1.00 96.19 316 ASP A O 1
ATOM 2507 N N . LEU A 1 317 ? -16.954 -4.480 -9.857 1.00 96.56 317 LEU A N 1
ATOM 2508 C CA . LEU A 1 317 ? -17.696 -3.235 -9.611 1.00 96.56 317 LEU A CA 1
ATOM 2509 C C . LEU A 1 317 ? -18.968 -3.122 -10.458 1.00 96.56 317 LEU A C 1
ATOM 2511 O O . LEU A 1 317 ? -19.826 -2.274 -10.182 1.00 96.56 317 LEU A O 1
ATOM 2515 N N . ASN A 1 318 ? -19.099 -3.962 -11.484 1.00 95.69 318 ASN A N 1
ATOM 2516 C CA . ASN A 1 318 ? -20.255 -4.002 -12.376 1.00 95.69 318 ASN A CA 1
ATOM 2517 C C . ASN A 1 318 ? -21.064 -5.317 -12.269 1.00 95.69 318 ASN A C 1
ATOM 2519 O O . ASN A 1 318 ? -22.082 -5.453 -12.952 1.00 95.69 318 ASN A O 1
ATOM 2523 N N . ASN A 1 319 ? -20.664 -6.223 -11.368 1.00 95.31 319 ASN A N 1
ATOM 2524 C CA . ASN A 1 319 ? -21.252 -7.540 -11.121 1.00 95.31 319 ASN A CA 1
ATOM 2525 C C . ASN A 1 319 ? -21.238 -8.471 -12.359 1.00 95.31 319 ASN A C 1
ATOM 2527 O O . ASN A 1 319 ? -22.180 -9.248 -12.562 1.00 95.31 319 ASN A O 1
ATOM 2531 N N . ASP A 1 320 ? -20.197 -8.403 -13.197 1.00 94.44 320 ASP A N 1
ATOM 2532 C CA . ASP A 1 320 ? -20.013 -9.259 -14.381 1.00 94.44 320 ASP A CA 1
ATOM 2533 C C . ASP A 1 320 ? -19.094 -10.476 -14.153 1.00 94.44 320 ASP A C 1
ATOM 2535 O O . ASP A 1 320 ? -18.835 -11.240 -15.092 1.00 94.44 320 ASP A O 1
ATOM 2539 N N . GLN A 1 321 ? -18.690 -10.706 -12.899 1.00 92.88 321 GLN A N 1
ATOM 2540 C CA . GLN A 1 321 ? -17.783 -11.762 -12.434 1.00 92.88 321 GLN A CA 1
ATOM 2541 C C . GLN A 1 321 ? -16.353 -11.621 -12.957 1.00 92.88 321 GLN A C 1
ATOM 2543 O O . GLN A 1 321 ? -15.621 -12.612 -13.051 1.00 92.88 321 GLN A O 1
ATOM 2548 N N . LYS A 1 322 ? -15.939 -10.405 -13.309 1.00 94.44 322 LYS A N 1
ATOM 2549 C CA . LYS A 1 322 ? -14.550 -10.105 -13.638 1.00 94.44 322 LYS A CA 1
ATOM 2550 C C . LYS A 1 322 ? -14.034 -9.045 -12.678 1.00 94.44 322 LYS A C 1
ATOM 2552 O O . LYS A 1 322 ? -14.651 -7.992 -12.550 1.00 94.44 322 LYS A O 1
ATOM 2557 N N . PRO A 1 323 ? -12.901 -9.289 -12.009 1.00 95.81 323 PRO A N 1
ATOM 2558 C CA . PRO A 1 323 ? -12.346 -8.287 -11.118 1.00 95.81 323 PRO A CA 1
ATOM 2559 C C . PRO A 1 323 ? -11.873 -7.058 -11.905 1.00 95.81 323 PRO A C 1
ATOM 2561 O O . PRO A 1 323 ? -11.109 -7.185 -12.869 1.00 95.81 323 PRO A O 1
ATOM 2564 N N . ASP A 1 324 ? -12.321 -5.880 -11.480 1.00 97.75 324 ASP A N 1
ATOM 2565 C CA . ASP A 1 324 ? -11.920 -4.572 -11.991 1.00 97.75 324 ASP A CA 1
ATOM 2566 C C . ASP A 1 324 ? -10.839 -3.967 -11.090 1.00 97.75 324 ASP A C 1
ATOM 2568 O O . ASP A 1 324 ? -10.844 -4.173 -9.877 1.00 97.75 324 ASP A O 1
ATOM 2572 N N . VAL A 1 325 ? -9.925 -3.180 -11.662 1.00 98.56 325 VAL A N 1
ATOM 2573 C CA . VAL A 1 325 ? -8.828 -2.556 -10.902 1.00 98.56 325 VAL A CA 1
ATOM 2574 C C . VAL A 1 325 ? -9.109 -1.070 -10.710 1.00 98.56 325 VAL A C 1
ATOM 2576 O O . VAL A 1 325 ? -9.229 -0.329 -11.690 1.00 98.56 325 VAL A O 1
ATOM 2579 N N . PHE A 1 326 ? -9.175 -0.615 -9.459 1.00 98.75 326 PHE A N 1
ATOM 2580 C CA . PHE A 1 326 ? -9.279 0.804 -9.127 1.00 98.75 326 PHE A CA 1
ATOM 2581 C C . PHE A 1 326 ? -7.971 1.308 -8.515 1.00 98.75 326 PHE A C 1
ATOM 2583 O O . PHE A 1 326 ? -7.465 0.734 -7.553 1.00 98.75 326 PHE A O 1
ATOM 2590 N N . VAL A 1 327 ? -7.420 2.384 -9.080 1.00 98.75 327 VAL A N 1
ATOM 2591 C CA . VAL A 1 327 ? -6.138 2.974 -8.670 1.00 98.75 327 VAL A CA 1
ATOM 2592 C C . VAL A 1 327 ? -6.329 4.449 -8.360 1.00 98.75 327 VAL A C 1
ATOM 2594 O O . VAL A 1 327 ? -6.899 5.196 -9.161 1.00 98.75 327 VAL A O 1
ATOM 2597 N N . LEU A 1 328 ? -5.822 4.868 -7.205 1.00 98.25 328 LEU A N 1
ATOM 2598 C CA . LEU A 1 328 ? -5.849 6.250 -6.752 1.00 98.25 328 LEU A CA 1
ATOM 2599 C C . LEU A 1 328 ? -4.631 7.043 -7.231 1.00 98.25 328 LEU A C 1
ATOM 2601 O O . LEU A 1 328 ? -3.520 6.527 -7.321 1.00 98.25 328 LEU A O 1
ATOM 2605 N N . ASP A 1 329 ? -4.856 8.325 -7.483 1.00 97.25 329 ASP A N 1
ATOM 2606 C CA . ASP A 1 329 ? -3.862 9.349 -7.803 1.00 97.25 329 ASP A CA 1
ATOM 2607 C C . ASP A 1 329 ? -4.255 10.636 -7.046 1.00 97.25 329 ASP A C 1
ATOM 2609 O O . ASP A 1 329 ? -5.196 10.664 -6.254 1.00 97.25 329 ASP A O 1
ATOM 2613 N N . MET A 1 330 ? -3.550 11.734 -7.289 1.00 94.38 330 MET A N 1
ATOM 2614 C CA . MET A 1 330 ? -3.647 12.971 -6.523 1.00 94.38 330 MET A CA 1
ATOM 2615 C C . MET A 1 330 ? -4.290 14.142 -7.287 1.00 94.38 330 MET A C 1
ATOM 2617 O O . MET A 1 330 ? -3.937 15.298 -7.057 1.00 94.38 330 MET A O 1
ATOM 2621 N N . LEU A 1 331 ? -5.210 13.887 -8.229 1.00 95.75 331 LEU A N 1
ATOM 2622 C CA . LEU A 1 331 ? -5.866 14.948 -9.012 1.00 95.75 331 LEU A CA 1
ATOM 2623 C C . LEU A 1 331 ? -6.970 15.666 -8.209 1.00 95.75 331 LEU A C 1
ATOM 2625 O O . LEU A 1 331 ? -8.007 15.053 -7.944 1.00 95.75 331 LEU A O 1
ATOM 2629 N N . PRO A 1 332 ? -6.843 16.977 -7.912 1.00 94.44 332 PRO A N 1
ATOM 2630 C CA . PRO A 1 332 ? -7.892 17.720 -7.210 1.00 94.44 332 PRO A CA 1
ATOM 2631 C C . PRO A 1 332 ? -9.177 17.883 -8.033 1.00 94.44 332 PRO A C 1
ATOM 2633 O O . PRO A 1 332 ? -9.145 17.945 -9.267 1.00 94.44 332 PRO A O 1
ATOM 2636 N N . GLU A 1 333 ? -10.319 18.021 -7.360 1.00 92.00 333 GLU A N 1
ATOM 2637 C CA . GLU A 1 333 ? -11.609 18.302 -8.011 1.00 92.00 333 GLU A CA 1
ATOM 2638 C C . GLU A 1 333 ? -11.695 19.746 -8.517 1.00 92.00 333 GLU A C 1
ATOM 2640 O O . GLU A 1 333 ? -12.123 19.994 -9.647 1.00 92.00 333 GLU A O 1
ATOM 2645 N N . ASP A 1 334 ? -11.265 20.714 -7.704 1.00 91.38 334 ASP A N 1
ATOM 2646 C CA . ASP A 1 334 ? -11.471 22.124 -8.004 1.00 91.38 334 ASP A CA 1
ATOM 2647 C C . ASP A 1 334 ? -10.375 22.731 -8.895 1.00 91.38 334 ASP A C 1
ATOM 2649 O O . ASP A 1 334 ? -9.205 22.336 -8.915 1.00 91.38 334 ASP A O 1
ATOM 2653 N N . ASN A 1 335 ? -10.767 23.763 -9.644 1.00 92.81 335 ASN A N 1
ATOM 2654 C CA . ASN A 1 335 ? -9.889 24.409 -10.613 1.00 92.81 335 ASN A CA 1
ATOM 2655 C C . ASN A 1 335 ? -8.691 25.128 -9.978 1.00 92.81 335 ASN A C 1
ATOM 2657 O O . ASN A 1 335 ? -7.646 25.243 -10.621 1.00 92.81 335 ASN A O 1
ATOM 2661 N N . TYR A 1 336 ? -8.846 25.661 -8.765 1.00 92.00 336 TYR A N 1
ATOM 2662 C CA . TYR A 1 336 ? -7.775 26.388 -8.100 1.00 92.00 336 TYR A CA 1
ATOM 2663 C C . TYR A 1 336 ? -6.673 25.413 -7.682 1.00 92.00 336 TYR A C 1
ATOM 2665 O O . TYR A 1 336 ? -5.525 25.600 -8.088 1.00 92.00 336 TYR A O 1
ATOM 2673 N N . ARG A 1 337 ? -7.023 24.323 -6.987 1.00 91.56 337 ARG A N 1
ATOM 2674 C CA . ARG A 1 337 ? -6.063 23.293 -6.563 1.00 91.56 337 ARG A CA 1
ATOM 2675 C C . ARG A 1 337 ? -5.380 22.613 -7.740 1.00 91.56 337 ARG A C 1
ATOM 2677 O O . ARG A 1 337 ? -4.163 22.457 -7.717 1.00 91.56 337 ARG A O 1
ATOM 2684 N N . GLN A 1 338 ? -6.095 22.320 -8.829 1.00 93.50 338 GLN A N 1
ATOM 2685 C CA . GLN A 1 338 ? -5.456 21.795 -10.045 1.00 93.50 338 GLN A CA 1
ATOM 2686 C C . GLN A 1 338 ? -4.384 22.744 -10.613 1.00 93.50 338 GLN A C 1
ATOM 2688 O O . GLN A 1 338 ? -3.336 22.287 -11.075 1.00 93.50 338 GLN A O 1
ATOM 2693 N N . LYS A 1 339 ? -4.605 24.065 -10.564 1.00 92.50 339 LYS A N 1
ATOM 2694 C CA . LYS A 1 339 ? -3.620 25.054 -11.035 1.00 92.50 339 LYS A CA 1
ATOM 2695 C C . LYS A 1 339 ? -2.381 25.132 -10.152 1.00 92.50 339 LYS A C 1
ATOM 2697 O O . LYS A 1 339 ? -1.313 25.400 -10.694 1.00 92.50 339 LYS A O 1
ATOM 2702 N N . VAL A 1 340 ? -2.517 24.901 -8.846 1.00 92.06 340 VAL A N 1
ATOM 2703 C CA . VAL A 1 340 ? -1.389 24.971 -7.906 1.00 92.06 340 VAL A CA 1
ATOM 2704 C C . VAL A 1 340 ? -0.715 23.621 -7.644 1.00 92.06 340 VAL A C 1
ATOM 2706 O O . VAL A 1 340 ? 0.426 23.635 -7.214 1.00 92.06 340 VAL A O 1
ATOM 2709 N N . LEU A 1 341 ? -1.343 22.471 -7.925 1.00 91.25 341 LEU A N 1
ATOM 2710 C CA . LEU A 1 341 ? -0.759 21.140 -7.654 1.00 91.25 341 LEU A CA 1
ATOM 2711 C C . LEU A 1 341 ? -0.401 20.332 -8.910 1.00 91.25 341 LEU A C 1
ATOM 2713 O O . LEU A 1 341 ? 0.623 19.656 -8.928 1.00 91.25 341 LEU A O 1
ATOM 2717 N N . LYS A 1 342 ? -1.212 20.394 -9.974 1.00 90.12 342 LYS A N 1
ATOM 2718 C CA . LYS A 1 342 ? -0.961 19.646 -11.223 1.00 90.12 342 LYS A CA 1
ATOM 2719 C C . LYS A 1 342 ? -0.192 20.480 -12.242 1.00 90.12 342 LYS A C 1
ATOM 2721 O O . LYS A 1 342 ? 0.801 20.032 -12.813 1.00 90.12 342 LYS A O 1
ATOM 2726 N N . GLY A 1 343 ? -0.683 21.692 -12.502 1.00 86.81 343 GLY A N 1
ATOM 2727 C CA . GLY A 1 343 ? -0.202 22.527 -13.601 1.00 86.81 343 GLY A CA 1
ATOM 2728 C C . GLY A 1 343 ? -0.596 22.002 -14.998 1.00 86.81 343 GLY A C 1
ATOM 2729 O O . GLY A 1 343 ? -1.478 21.151 -15.139 1.00 86.81 343 GLY A O 1
ATOM 2730 N N . PRO A 1 344 ? -0.001 22.545 -16.074 1.00 86.38 344 PRO A N 1
ATOM 2731 C CA . PRO A 1 344 ? -0.303 22.125 -17.440 1.00 86.38 344 PRO A CA 1
ATOM 2732 C C . PRO A 1 344 ? 0.353 20.782 -17.792 1.00 86.38 344 PRO A C 1
ATOM 2734 O O . PRO A 1 344 ? 1.492 20.512 -17.404 1.00 86.38 344 PRO A O 1
ATOM 2737 N N . ASP A 1 345 ? -0.326 19.980 -18.615 1.00 86.50 345 ASP A N 1
ATOM 2738 C CA . ASP A 1 345 ? 0.259 18.753 -19.158 1.00 86.50 345 ASP A CA 1
ATOM 2739 C C . ASP A 1 345 ? 1.421 19.072 -20.107 1.00 86.50 345 ASP A C 1
ATOM 2741 O O . ASP A 1 345 ? 1.344 19.941 -20.980 1.00 86.50 345 ASP A O 1
ATOM 2745 N N . GLN A 1 346 ? 2.533 18.360 -19.930 1.00 88.75 346 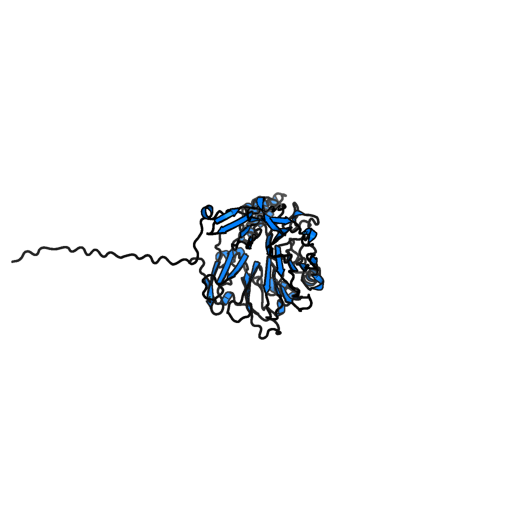GLN A N 1
ATOM 2746 C CA . GLN A 1 346 ? 3.778 18.609 -20.654 1.00 88.75 346 GLN A CA 1
ATOM 2747 C C . GLN A 1 346 ? 3.925 17.631 -21.827 1.00 88.75 346 GLN A C 1
ATOM 2749 O O . GLN A 1 346 ? 4.726 16.700 -21.755 1.00 88.75 346 GLN A O 1
ATOM 2754 N N . PHE A 1 347 ? 3.196 17.865 -22.925 1.00 90.56 347 PHE A N 1
ATOM 2755 C CA . PHE A 1 347 ? 3.149 16.968 -24.098 1.00 90.56 347 PHE A CA 1
ATOM 2756 C C . PHE A 1 347 ? 4.532 16.496 -24.586 1.00 90.56 347 PHE A C 1
ATOM 2758 O O . PHE A 1 347 ? 4.765 15.306 -24.780 1.00 90.56 347 PHE A O 1
ATOM 2765 N N . ASN A 1 348 ? 5.492 17.417 -24.740 1.00 91.81 348 ASN A N 1
ATOM 2766 C CA . ASN A 1 348 ? 6.839 17.061 -25.204 1.00 91.81 348 ASN A CA 1
ATOM 2767 C C . ASN A 1 348 ? 7.581 16.152 -24.212 1.00 91.81 348 ASN A C 1
ATOM 2769 O O . ASN A 1 348 ? 8.337 15.275 -24.628 1.00 91.81 348 ASN A O 1
ATOM 2773 N N . ARG A 1 349 ? 7.368 16.347 -22.904 1.00 89.06 349 ARG A N 1
ATOM 2774 C CA . ARG A 1 349 ? 7.970 15.513 -21.859 1.00 89.06 349 ARG A CA 1
ATOM 2775 C C . ARG A 1 349 ? 7.348 14.121 -21.852 1.00 89.06 349 ARG A C 1
ATOM 2777 O O . ARG A 1 349 ? 8.099 13.155 -21.842 1.00 89.06 349 ARG A O 1
ATOM 2784 N N . GLU A 1 350 ? 6.019 14.024 -21.900 1.00 90.31 350 GLU A N 1
ATOM 2785 C CA . GLU A 1 350 ? 5.298 12.743 -21.998 1.00 90.31 350 GLU A CA 1
ATOM 2786 C C . GLU A 1 350 ? 5.798 11.936 -23.198 1.00 90.31 350 GLU A C 1
ATOM 2788 O O . GLU A 1 350 ? 6.245 10.802 -23.040 1.00 90.31 350 GLU A O 1
ATOM 2793 N N . ARG A 1 351 ? 5.830 12.555 -24.384 1.00 91.25 351 ARG A N 1
ATOM 2794 C CA . ARG A 1 351 ? 6.307 11.897 -25.602 1.00 91.25 351 ARG A CA 1
ATOM 2795 C C . ARG A 1 351 ? 7.742 11.392 -25.463 1.00 91.25 351 ARG A C 1
ATOM 2797 O O . ARG A 1 351 ? 8.026 10.254 -25.815 1.00 91.25 351 ARG A O 1
ATOM 2804 N N . THR A 1 352 ? 8.624 12.209 -24.887 1.00 90.75 352 THR A N 1
ATOM 2805 C CA . THR A 1 352 ? 10.023 11.821 -24.655 1.00 90.75 352 THR A CA 1
ATOM 2806 C C . THR A 1 352 ? 10.140 10.634 -23.692 1.00 90.75 352 THR A C 1
ATOM 2808 O O . THR A 1 352 ? 10.960 9.747 -23.919 1.00 90.75 352 THR A O 1
ATOM 2811 N N . LEU A 1 353 ? 9.331 10.584 -22.628 1.00 89.56 353 LEU A N 1
ATOM 2812 C CA . LEU A 1 353 ? 9.303 9.449 -21.700 1.00 89.56 353 LEU A CA 1
ATOM 2813 C C . LEU A 1 353 ? 8.837 8.165 -22.402 1.00 89.56 353 LEU A C 1
ATOM 2815 O O . LEU A 1 353 ? 9.500 7.131 -22.284 1.00 89.56 353 LEU A O 1
ATOM 2819 N N . VAL A 1 354 ? 7.751 8.232 -23.177 1.00 91.44 354 VAL A N 1
ATOM 2820 C CA . VAL A 1 354 ? 7.235 7.079 -23.936 1.00 91.44 354 VAL A CA 1
ATOM 2821 C C . VAL A 1 354 ? 8.281 6.580 -24.937 1.00 91.44 354 VAL A C 1
ATOM 2823 O O . VAL A 1 354 ? 8.617 5.395 -24.926 1.00 91.44 354 VAL A O 1
ATOM 2826 N N . ASP A 1 355 ? 8.885 7.483 -25.715 1.00 89.81 355 ASP A N 1
ATOM 2827 C CA . ASP A 1 355 ? 9.955 7.162 -26.673 1.00 89.81 355 ASP A CA 1
ATOM 2828 C C . ASP A 1 355 ? 11.194 6.548 -25.979 1.00 89.81 355 ASP A C 1
ATOM 2830 O O . ASP A 1 355 ? 11.924 5.749 -26.573 1.00 89.81 355 ASP A O 1
ATOM 2834 N N . SER A 1 356 ? 11.412 6.867 -24.696 1.00 87.50 356 SER A N 1
ATOM 2835 C CA . SER A 1 356 ? 12.503 6.321 -23.873 1.00 87.50 356 SER A CA 1
ATOM 2836 C C . SER A 1 356 ? 12.181 4.956 -23.247 1.00 87.50 356 SER A C 1
ATOM 2838 O O . SER A 1 356 ? 13.089 4.276 -22.761 1.00 87.50 356 SER A O 1
ATOM 2840 N N . GLY A 1 357 ? 10.921 4.510 -23.293 1.00 88.56 357 GLY A N 1
ATOM 2841 C CA . GLY A 1 357 ? 10.478 3.193 -22.827 1.00 88.56 357 GLY A CA 1
ATOM 2842 C C . GLY A 1 357 ? 9.527 3.189 -21.626 1.00 88.56 357 GLY A C 1
ATOM 2843 O O . GLY A 1 357 ? 9.179 2.098 -21.159 1.00 88.56 357 GLY A O 1
ATOM 2844 N N . TYR A 1 358 ? 9.084 4.347 -21.133 1.00 90.81 358 TYR A N 1
ATOM 2845 C CA . TYR A 1 358 ? 7.983 4.444 -20.162 1.00 90.81 358 TYR A CA 1
ATOM 2846 C C . TYR A 1 358 ? 6.623 4.151 -20.822 1.00 90.81 358 TYR A C 1
ATOM 2848 O O . TYR A 1 358 ? 6.574 3.571 -21.914 1.00 90.81 358 TYR A O 1
ATOM 2856 N N . TYR A 1 359 ? 5.521 4.464 -20.140 1.00 93.75 359 TYR A N 1
ATOM 2857 C CA . TYR A 1 359 ? 4.168 4.228 -20.634 1.00 93.75 359 TYR A CA 1
ATOM 2858 C C . TYR A 1 359 ? 3.286 5.478 -20.554 1.00 93.75 359 TYR A C 1
ATOM 2860 O O . TYR A 1 359 ? 3.714 6.520 -20.060 1.00 93.75 359 TYR A O 1
ATOM 2868 N N . HIS A 1 360 ? 2.073 5.384 -21.098 1.00 95.75 360 HIS A N 1
ATOM 2869 C CA . HIS A 1 360 ? 1.087 6.457 -21.035 1.00 95.75 360 HIS A CA 1
ATOM 2870 C C . HIS A 1 360 ? 0.518 6.541 -19.616 1.00 95.75 360 HIS A C 1
ATOM 2872 O O . HIS A 1 360 ? -0.126 5.601 -19.151 1.00 95.75 360 HIS A O 1
ATOM 2878 N N . GLN A 1 361 ? 0.783 7.659 -18.940 1.00 95.12 361 GLN A N 1
ATOM 2879 C CA . GLN A 1 361 ? 0.426 7.892 -17.542 1.00 95.12 361 GLN A CA 1
ATOM 2880 C C . GLN A 1 361 ? -0.166 9.291 -17.365 1.00 95.12 361 GLN A C 1
ATOM 2882 O O . GLN A 1 361 ? 0.423 10.279 -17.817 1.00 95.12 361 GLN A O 1
ATOM 2887 N N . TYR A 1 362 ? -1.298 9.386 -16.669 1.00 95.06 362 TYR A N 1
ATOM 2888 C CA . TYR A 1 362 ? -1.998 10.648 -16.418 1.00 95.06 362 TYR A CA 1
ATOM 2889 C C . TYR A 1 362 ? -2.299 10.816 -14.928 1.00 95.06 362 TYR A C 1
ATOM 2891 O O . TYR A 1 362 ? -2.687 9.865 -14.267 1.00 95.06 362 TYR A O 1
ATOM 2899 N N . MET A 1 363 ? -2.134 12.038 -14.411 1.00 95.56 363 MET A N 1
ATOM 2900 C CA . MET A 1 363 ? -2.413 12.374 -13.008 1.00 95.56 363 MET A CA 1
ATOM 2901 C C . MET A 1 363 ? -3.927 12.405 -12.777 1.00 95.56 363 MET A C 1
ATOM 2903 O O . MET A 1 363 ? -4.545 13.448 -13.007 1.00 95.56 363 MET A O 1
ATOM 2907 N N . ARG A 1 364 ? -4.509 11.251 -12.437 1.00 96.62 364 ARG A N 1
ATOM 2908 C CA . ARG A 1 364 ? -5.922 11.022 -12.079 1.00 96.62 364 ARG A CA 1
ATOM 2909 C C . ARG A 1 364 ? -6.130 9.588 -11.601 1.00 96.62 364 ARG A C 1
ATOM 2911 O O . ARG A 1 364 ? -5.379 8.701 -12.012 1.00 96.62 364 ARG A O 1
ATOM 2918 N N . ASN A 1 365 ? -7.176 9.358 -10.812 1.00 98.38 365 ASN A N 1
ATOM 2919 C CA . ASN A 1 365 ? -7.584 7.990 -10.502 1.00 98.38 365 ASN A CA 1
ATOM 2920 C C . ASN A 1 365 ? -7.948 7.270 -11.802 1.00 98.38 365 ASN A C 1
ATOM 2922 O O . ASN A 1 365 ? -8.479 7.893 -12.732 1.00 98.38 365 ASN A O 1
ATOM 2926 N N . THR A 1 366 ? -7.704 5.967 -11.852 1.00 98.56 366 THR A N 1
ATOM 2927 C CA . THR A 1 366 ? -8.133 5.121 -12.966 1.00 98.56 366 THR A CA 1
ATOM 2928 C C . THR A 1 366 ? -9.032 4.002 -12.468 1.00 98.56 366 THR A C 1
ATOM 2930 O O . THR A 1 366 ? -8.791 3.402 -11.426 1.00 98.56 366 THR A O 1
ATOM 2933 N N . LEU A 1 367 ? -10.091 3.736 -13.231 1.00 98.44 367 LEU A N 1
ATOM 2934 C CA . LEU A 1 367 ? -10.978 2.592 -13.046 1.00 98.44 367 LEU A CA 1
ATOM 2935 C C . LEU A 1 367 ? -10.846 1.728 -14.288 1.00 98.44 367 LEU A C 1
ATOM 2937 O O . LEU A 1 367 ? -11.400 2.055 -15.337 1.00 98.44 367 LEU A O 1
ATOM 2941 N N . GLN A 1 368 ? -10.071 0.662 -14.180 1.00 98.12 368 GLN A N 1
ATOM 2942 C CA . GLN A 1 368 ? -9.800 -0.269 -15.259 1.00 98.12 368 GLN A CA 1
ATOM 2943 C C . GLN A 1 368 ? -10.857 -1.372 -15.209 1.00 98.12 368 GLN A C 1
ATOM 2945 O O . GLN A 1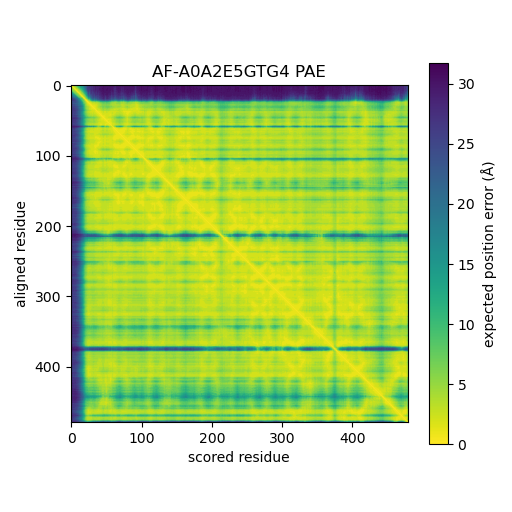 368 ? -10.712 -2.338 -14.463 1.00 98.12 368 GLN A O 1
ATOM 2950 N N . LEU A 1 369 ? -11.923 -1.225 -16.001 1.00 97.19 369 LEU A N 1
ATOM 2951 C CA . LEU A 1 369 ? -12.942 -2.270 -16.111 1.00 97.19 369 LEU A CA 1
ATOM 2952 C C . LEU A 1 369 ? -12.429 -3.435 -16.947 1.00 97.19 369 LEU A C 1
ATOM 2954 O O . LEU A 1 369 ? -11.924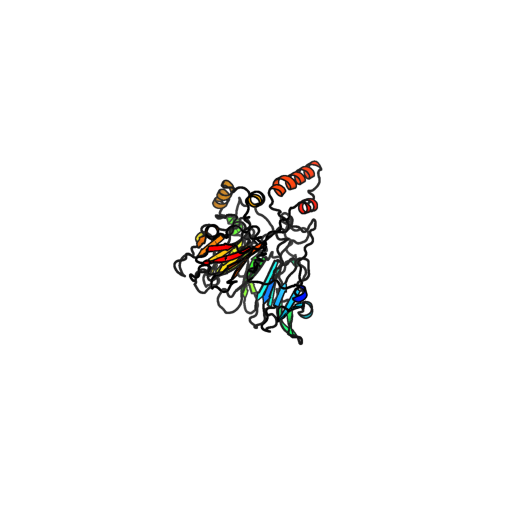 -3.220 -18.055 1.00 97.19 369 LEU A O 1
ATOM 2958 N N . ASN A 1 370 ? -12.602 -4.654 -16.456 1.00 96.69 370 ASN A N 1
ATOM 2959 C CA . ASN A 1 370 ? -12.120 -5.862 -17.105 1.00 96.69 370 ASN A CA 1
ATOM 2960 C C . ASN A 1 370 ? -12.994 -6.222 -18.317 1.00 96.69 370 ASN A C 1
ATOM 2962 O O . ASN A 1 370 ? -14.190 -6.492 -18.227 1.00 96.69 370 ASN A O 1
ATOM 2966 N N . ARG A 1 371 ? -12.394 -6.202 -19.511 1.00 94.00 371 ARG A N 1
ATOM 2967 C CA . ARG A 1 371 ? -13.054 -6.466 -20.804 1.00 94.00 371 ARG A CA 1
ATOM 2968 C C . ARG A 1 371 ? -12.592 -7.767 -21.450 1.00 94.00 371 ARG A C 1
ATOM 2970 O O . ARG A 1 371 ? -12.892 -8.010 -22.620 1.00 94.00 371 ARG A O 1
ATOM 2977 N N . SER A 1 372 ? -11.894 -8.610 -20.699 1.00 90.00 372 SER A N 1
ATOM 2978 C CA . SER A 1 372 ? -11.386 -9.893 -21.179 1.00 90.00 372 SER A CA 1
ATOM 2979 C C . SER A 1 372 ? -12.544 -10.788 -21.628 1.00 90.00 372 SER A C 1
ATOM 2981 O O . SER A 1 372 ? -13.603 -10.825 -21.000 1.00 90.00 372 SER A O 1
ATOM 2983 N N . VAL A 1 373 ? -12.389 -11.469 -22.764 1.00 78.94 373 VAL A N 1
ATOM 2984 C CA . VAL A 1 373 ? -13.486 -12.211 -23.423 1.00 78.94 373 VAL A CA 1
ATOM 2985 C C . VAL A 1 373 ? -13.508 -13.694 -23.044 1.00 78.94 373 VAL A C 1
ATOM 2987 O O . VAL A 1 373 ? -14.549 -14.333 -23.176 1.00 78.94 373 VAL A O 1
ATOM 2990 N N . ALA A 1 374 ? -12.387 -14.225 -22.554 1.00 67.06 374 ALA A N 1
ATOM 2991 C CA . ALA A 1 374 ? -12.247 -15.570 -21.996 1.00 67.06 374 ALA A CA 1
ATOM 2992 C C . ALA A 1 374 ? -11.151 -15.604 -20.916 1.00 67.06 374 ALA A C 1
ATOM 2994 O O . ALA A 1 374 ? -10.272 -14.740 -20.911 1.00 67.06 374 ALA A O 1
ATOM 2995 N N . ALA A 1 375 ? -11.190 -16.613 -20.045 1.00 63.94 375 ALA A N 1
ATOM 2996 C CA . ALA A 1 375 ? -10.246 -16.763 -18.935 1.00 63.94 375 ALA A CA 1
ATOM 2997 C C . ALA A 1 375 ? -8.786 -17.003 -19.387 1.00 63.94 375 ALA A C 1
ATOM 2999 O O . ALA A 1 375 ? -7.834 -16.613 -18.728 1.00 63.94 375 ALA A O 1
ATOM 3000 N N . ASP A 1 376 ? -8.588 -17.585 -20.573 1.00 61.06 376 ASP A N 1
ATOM 3001 C CA . ASP A 1 376 ? -7.270 -17.805 -21.189 1.00 61.06 376 ASP A CA 1
ATOM 3002 C C . ASP A 1 376 ? -6.892 -16.732 -22.229 1.00 61.06 376 ASP A C 1
ATOM 3004 O O . ASP A 1 376 ? -5.850 -16.820 -22.887 1.00 61.06 376 ASP A O 1
ATOM 3008 N N . SER A 1 377 ? -7.750 -15.721 -22.417 1.00 65.69 377 SER A N 1
ATOM 3009 C CA . SER A 1 377 ? -7.510 -14.655 -23.388 1.00 65.69 377 SER A CA 1
ATOM 3010 C C . SER A 1 377 ? -6.553 -13.602 -22.838 1.00 65.69 377 SER A C 1
ATOM 3012 O O . SER A 1 377 ? -6.377 -13.450 -21.633 1.00 65.69 377 SER A O 1
ATOM 3014 N N . SER A 1 378 ? -5.916 -12.845 -23.734 1.00 82.06 378 SER A N 1
ATOM 3015 C CA . SER A 1 378 ? -5.121 -11.689 -23.325 1.00 82.06 378 SER A CA 1
ATOM 3016 C C . SER A 1 378 ? -5.988 -10.735 -22.507 1.00 82.06 378 SER A C 1
ATOM 3018 O O . SER A 1 378 ? -6.994 -10.247 -23.034 1.00 82.06 378 SER A O 1
ATOM 3020 N N . LEU A 1 379 ? -5.569 -10.453 -21.271 1.00 92.50 379 LEU A N 1
ATOM 3021 C CA . LEU A 1 379 ? -6.209 -9.439 -20.445 1.00 92.50 379 LEU A CA 1
ATOM 3022 C C . LEU A 1 379 ? -6.346 -8.135 -21.218 1.00 92.50 379 LEU A C 1
ATOM 3024 O O . LEU A 1 379 ? -5.410 -7.694 -21.889 1.00 92.50 379 LEU A O 1
ATOM 3028 N N . ALA A 1 380 ? -7.523 -7.535 -21.114 1.00 95.00 380 ALA A N 1
ATOM 3029 C CA . ALA A 1 380 ? -7.821 -6.257 -21.726 1.00 95.00 380 ALA A CA 1
ATOM 3030 C C . ALA A 1 380 ? -8.730 -5.462 -20.800 1.00 95.00 380 ALA A C 1
ATOM 3032 O O . ALA A 1 380 ? -9.793 -5.943 -20.412 1.00 95.00 380 ALA A O 1
ATOM 3033 N N . PHE A 1 381 ? -8.337 -4.232 -20.495 1.00 97.00 381 PHE A N 1
ATOM 3034 C CA . PHE A 1 381 ? -9.093 -3.336 -19.635 1.00 97.00 381 PHE A CA 1
ATOM 3035 C C . PHE A 1 381 ? -9.495 -2.060 -20.371 1.00 97.00 381 PHE A C 1
ATOM 3037 O O . PHE A 1 381 ? -8.805 -1.585 -21.279 1.00 97.00 381 PHE A O 1
ATOM 3044 N N . SER A 1 382 ? -10.624 -1.485 -19.963 1.00 96.19 382 SER A N 1
ATOM 3045 C CA . SER A 1 382 ? -11.061 -0.157 -20.394 1.00 96.19 382 SER A CA 1
ATOM 3046 C C . SER A 1 382 ? -11.071 0.800 -19.210 1.00 96.19 382 SER A C 1
ATOM 3048 O O . SER A 1 382 ? -11.807 0.560 -18.258 1.00 96.19 382 SER A O 1
ATOM 3050 N N . GLU A 1 383 ? -10.322 1.894 -19.302 1.00 97.62 383 GLU A N 1
ATOM 3051 C CA . GLU A 1 383 ? -10.312 2.947 -18.282 1.00 97.62 383 GLU A CA 1
ATOM 3052 C C . GLU A 1 383 ? -11.608 3.779 -18.344 1.00 97.62 383 GLU A C 1
ATOM 3054 O O . GLU A 1 383 ? -11.982 4.244 -19.426 1.00 97.62 383 GLU A O 1
ATOM 3059 N N . GLN A 1 384 ? -12.310 3.941 -17.215 1.00 96.88 384 GLN A N 1
ATOM 3060 C CA . GLN A 1 384 ? -13.629 4.589 -17.150 1.00 96.88 384 GLN A CA 1
ATOM 3061 C C . GLN A 1 384 ? -13.817 5.611 -16.019 1.00 96.88 384 GLN A C 1
ATOM 3063 O O . GLN A 1 384 ? -14.897 6.190 -15.928 1.00 96.88 384 GLN A O 1
ATOM 3068 N N . ALA A 1 385 ? -12.812 5.924 -15.197 1.00 97.69 385 ALA A N 1
ATOM 3069 C CA . ALA A 1 385 ? -12.992 6.734 -13.984 1.00 97.69 385 ALA A CA 1
ATOM 3070 C C . ALA A 1 385 ? -13.632 8.103 -14.253 1.00 97.69 385 ALA A C 1
ATOM 3072 O O . ALA A 1 385 ? -14.437 8.579 -13.453 1.00 97.69 385 ALA A O 1
ATOM 3073 N N . GLN A 1 386 ? -13.318 8.731 -15.392 1.00 96.56 386 GLN A N 1
ATOM 3074 C CA . GLN A 1 386 ? -13.931 10.008 -15.776 1.00 96.56 386 GLN A CA 1
ATOM 3075 C C . GLN A 1 386 ? -15.424 9.874 -16.112 1.00 96.56 386 GLN A C 1
ATOM 3077 O O . GLN A 1 386 ? -16.207 10.753 -15.764 1.00 96.56 386 GLN A O 1
ATOM 3082 N N . LEU A 1 387 ? -15.818 8.794 -16.796 1.00 96.12 387 LEU A N 1
ATOM 3083 C CA . LEU A 1 387 ? -17.221 8.505 -17.128 1.00 96.12 387 LEU A CA 1
ATOM 3084 C C . LEU A 1 387 ? -18.007 8.074 -15.884 1.00 96.12 387 LEU A C 1
ATOM 3086 O O . LEU A 1 387 ? -19.189 8.384 -15.752 1.00 96.12 387 LEU A O 1
ATOM 3090 N N . SER A 1 388 ? -17.326 7.390 -14.971 1.00 96.56 388 SER A N 1
ATOM 3091 C CA . SER A 1 388 ? -17.848 6.896 -13.702 1.00 96.56 388 SER A CA 1
ATOM 3092 C C . SER A 1 388 ? -17.946 7.972 -12.614 1.00 96.56 388 SER A C 1
ATOM 3094 O O . SER A 1 388 ? -18.624 7.747 -11.617 1.00 96.56 388 SER A O 1
ATOM 3096 N N . GLY A 1 389 ? -17.320 9.142 -12.806 1.00 95.50 389 GLY A N 1
ATOM 3097 C CA . GLY A 1 389 ? -17.397 10.282 -11.884 1.00 95.50 389 GLY A CA 1
ATOM 3098 C C . GLY A 1 389 ? -16.422 10.237 -10.700 1.00 95.50 389 GLY A C 1
ATOM 3099 O O . GLY A 1 389 ? -16.615 10.973 -9.737 1.00 95.50 389 GLY A O 1
ATOM 3100 N N . ILE A 1 390 ? -15.379 9.402 -10.771 1.00 97.31 390 ILE A N 1
ATOM 3101 C CA . ILE A 1 390 ? -14.452 9.105 -9.658 1.00 97.31 390 ILE A CA 1
ATOM 3102 C C . ILE A 1 390 ? -12.981 9.386 -9.995 1.00 97.31 390 ILE A C 1
ATOM 3104 O O . ILE A 1 390 ? -12.080 8.928 -9.299 1.00 97.31 390 ILE A O 1
ATOM 3108 N N . SER A 1 391 ? -12.703 10.125 -11.074 1.00 97.50 391 SER A N 1
ATOM 3109 C CA . SER A 1 391 ? -11.329 10.402 -11.525 1.00 97.50 391 SER A CA 1
ATOM 3110 C C . SER A 1 391 ? -10.566 11.428 -10.680 1.00 97.50 391 SER A C 1
ATOM 3112 O O . SER A 1 391 ? -9.344 11.529 -10.803 1.00 97.50 391 SER A O 1
ATOM 3114 N N . ASN A 1 392 ? -11.272 12.226 -9.876 1.00 96.56 392 ASN A N 1
ATOM 3115 C CA . ASN A 1 392 ? -10.723 13.376 -9.166 1.00 96.56 392 ASN A CA 1
ATOM 3116 C C . ASN A 1 392 ? -11.126 13.301 -7.696 1.00 96.56 392 ASN A C 1
ATOM 3118 O O . ASN A 1 392 ? -12.286 13.539 -7.382 1.00 96.56 392 ASN A O 1
ATOM 3122 N N . THR A 1 393 ? -10.181 13.005 -6.811 1.00 95.56 393 THR A N 1
ATOM 3123 C CA . THR A 1 393 ? -10.433 12.936 -5.362 1.00 95.56 393 THR A CA 1
ATOM 3124 C C . THR A 1 393 ? -9.321 13.586 -4.552 1.00 95.56 393 THR A C 1
ATOM 3126 O O . THR A 1 393 ? -9.178 13.311 -3.369 1.00 95.56 393 THR A O 1
ATOM 3129 N N . ASP A 1 394 ? -8.540 14.488 -5.156 1.00 93.69 394 ASP A N 1
ATOM 3130 C CA . ASP A 1 394 ? -7.396 15.132 -4.496 1.00 93.69 394 ASP A CA 1
ATOM 3131 C C . ASP A 1 394 ? -6.356 14.101 -4.019 1.00 93.69 394 ASP A C 1
ATOM 3133 O O . ASP A 1 394 ? -6.285 13.020 -4.597 1.00 93.69 394 ASP A O 1
ATOM 3137 N N . TRP A 1 395 ? -5.525 14.437 -3.030 1.00 92.56 395 TRP A N 1
ATOM 3138 C CA . TRP A 1 395 ? -4.404 13.633 -2.518 1.00 92.56 395 TRP A CA 1
ATOM 3139 C C . TRP A 1 395 ? -4.791 12.280 -1.883 1.00 92.56 395 TRP A C 1
ATOM 3141 O O . TRP A 1 395 ? -4.721 12.079 -0.667 1.00 92.56 395 TRP A O 1
ATOM 3151 N N . SER A 1 396 ? -5.195 11.342 -2.731 1.00 95.44 396 SER A N 1
ATOM 3152 C CA . SER A 1 396 ? -5.857 10.099 -2.346 1.00 95.44 396 SER A CA 1
ATOM 3153 C C . SER A 1 396 ? -4.853 8.993 -2.039 1.00 95.44 396 SER A C 1
ATOM 3155 O O . SER A 1 396 ? -3.904 8.803 -2.792 1.00 95.44 396 SER A O 1
ATOM 3157 N N . TRP A 1 397 ? -5.066 8.247 -0.953 1.00 94.62 397 TRP A N 1
ATOM 3158 C CA . TRP A 1 397 ? -4.105 7.255 -0.459 1.00 94.62 397 TRP A CA 1
ATOM 3159 C C . TRP A 1 397 ? -4.587 5.821 -0.579 1.00 94.62 397 TRP A C 1
ATOM 3161 O O . TRP A 1 397 ? -3.965 5.058 -1.300 1.00 94.62 397 TRP A O 1
ATOM 3171 N N . ALA A 1 398 ? -5.662 5.434 0.107 1.00 94.88 398 ALA A N 1
ATOM 3172 C CA . ALA A 1 398 ? -6.142 4.051 0.121 1.00 94.88 398 ALA A CA 1
ATOM 3173 C C . ALA A 1 398 ? -7.616 3.979 -0.300 1.00 94.88 398 ALA A C 1
ATOM 3175 O O . ALA A 1 398 ? -8.437 4.655 0.337 1.00 94.88 398 ALA A O 1
ATOM 3176 N N . PRO A 1 399 ? -7.957 3.185 -1.335 1.00 97.31 399 PRO A N 1
ATOM 3177 C CA . PRO A 1 399 ? -9.334 2.847 -1.638 1.00 97.31 399 PRO A CA 1
ATOM 3178 C C . PRO A 1 399 ? -9.771 1.636 -0.801 1.00 97.31 399 PRO A C 1
ATOM 3180 O O . PRO A 1 399 ? -8.963 0.766 -0.488 1.00 97.31 399 PRO A O 1
ATOM 3183 N N . LEU A 1 400 ? -11.050 1.587 -0.441 1.00 97.31 400 LEU A N 1
ATOM 3184 C CA . LEU A 1 400 ? -11.716 0.406 0.103 1.00 97.31 400 LEU A CA 1
ATOM 3185 C C . LEU A 1 400 ? -12.991 0.174 -0.705 1.00 97.31 400 LEU A C 1
ATOM 3187 O O . LEU A 1 400 ? -13.899 1.015 -0.671 1.00 97.31 400 LEU A O 1
ATOM 3191 N N . LEU A 1 401 ? -13.036 -0.941 -1.433 1.00 98.06 401 LEU A N 1
ATOM 3192 C CA . LEU A 1 401 ? -14.178 -1.354 -2.241 1.00 98.06 401 LEU A CA 1
ATOM 3193 C C . LEU A 1 401 ? -15.042 -2.326 -1.436 1.00 98.06 401 LEU A C 1
ATOM 3195 O O . LEU A 1 401 ? -14.646 -3.457 -1.161 1.00 98.06 401 LEU A O 1
ATOM 3199 N N . ALA A 1 402 ? -16.232 -1.890 -1.037 1.00 96.94 402 ALA A N 1
ATOM 3200 C CA . ALA A 1 402 ? -17.136 -2.706 -0.232 1.00 96.94 402 ALA A CA 1
ATOM 3201 C C . ALA A 1 402 ? -18.585 -2.281 -0.438 1.00 96.94 402 ALA A C 1
ATOM 3203 O O . ALA A 1 402 ? -18.861 -1.135 -0.758 1.00 96.94 402 ALA A O 1
ATOM 3204 N N . ASP A 1 403 ? -19.520 -3.198 -0.227 1.00 96.62 403 ASP A N 1
ATOM 3205 C CA . ASP A 1 403 ? -20.948 -2.882 -0.195 1.00 96.62 403 ASP A CA 1
ATOM 3206 C C . ASP A 1 403 ? -21.302 -2.283 1.180 1.00 96.62 403 ASP A C 1
ATOM 3208 O O . ASP A 1 403 ? -21.537 -3.008 2.151 1.00 96.62 403 ASP A O 1
ATOM 3212 N N . PHE A 1 404 ? -21.230 -0.952 1.303 1.00 95.81 404 PHE A N 1
ATOM 3213 C CA . PHE A 1 404 ? -21.393 -0.273 2.592 1.00 95.81 404 PHE A CA 1
ATOM 3214 C C . PHE A 1 404 ? -22.864 -0.174 3.015 1.00 95.81 404 PHE A C 1
ATOM 3216 O O . PHE A 1 404 ? -23.142 -0.128 4.220 1.00 95.81 404 PHE A O 1
ATOM 3223 N N . ASP A 1 405 ? -23.805 -0.147 2.065 1.00 94.19 405 ASP A N 1
ATOM 3224 C CA . ASP A 1 405 ? -25.245 -0.041 2.330 1.00 94.19 405 ASP A CA 1
ATOM 3225 C C . ASP A 1 405 ? -26.028 -1.366 2.188 1.00 94.19 405 ASP A C 1
ATOM 3227 O O . ASP A 1 405 ? -27.201 -1.427 2.576 1.00 94.19 405 ASP A O 1
ATOM 3231 N N . ASN A 1 406 ? -25.339 -2.455 1.835 1.00 95.69 406 ASN A N 1
ATOM 3232 C CA . ASN A 1 406 ? -25.850 -3.817 1.643 1.00 95.69 406 ASN A CA 1
ATOM 3233 C C . ASN A 1 406 ? -26.867 -3.937 0.493 1.00 95.69 406 ASN A C 1
ATOM 3235 O O . ASN A 1 406 ? -27.834 -4.704 0.605 1.00 95.69 406 ASN A O 1
ATOM 3239 N N . ASP A 1 407 ? -26.691 -3.175 -0.590 1.00 95.31 407 ASP A N 1
ATOM 3240 C CA . ASP A 1 407 ? -27.559 -3.214 -1.775 1.00 95.31 407 ASP A CA 1
ATOM 3241 C C . ASP A 1 407 ? -27.088 -4.192 -2.877 1.00 95.31 407 ASP A C 1
ATOM 3243 O O . ASP A 1 407 ? -27.814 -4.443 -3.848 1.00 95.31 407 ASP A O 1
ATOM 3247 N N . GLY A 1 408 ? -25.925 -4.823 -2.690 1.00 95.69 408 GLY A N 1
ATOM 3248 C CA . GLY A 1 408 ? -25.291 -5.763 -3.613 1.00 95.69 408 GLY A CA 1
ATOM 3249 C C . GLY A 1 408 ? -24.286 -5.125 -4.581 1.00 95.69 408 GLY A C 1
ATOM 3250 O O . GLY A 1 408 ? -23.646 -5.849 -5.361 1.00 95.69 408 GLY A O 1
ATOM 3251 N N . LEU A 1 409 ? -24.129 -3.801 -4.551 1.00 97.12 409 LEU A N 1
ATOM 3252 C CA . LEU A 1 409 ? -23.159 -3.045 -5.334 1.00 97.12 409 LEU A CA 1
ATOM 3253 C C . LEU A 1 409 ? -21.994 -2.606 -4.445 1.00 97.12 409 LEU A C 1
ATOM 3255 O O . LEU A 1 409 ? -22.153 -2.280 -3.278 1.00 97.12 409 LEU A O 1
ATOM 3259 N N . LYS A 1 410 ? -20.778 -2.635 -4.992 1.00 97.56 410 LYS A N 1
ATOM 3260 C CA . LYS A 1 410 ? -19.579 -2.274 -4.230 1.00 97.56 410 LYS A CA 1
ATOM 3261 C C . LYS A 1 410 ? -19.395 -0.772 -4.365 1.00 97.56 410 LYS A C 1
ATOM 3263 O O . LYS A 1 410 ? -19.187 -0.279 -5.476 1.00 97.56 410 LYS A O 1
ATOM 3268 N N . ASP A 1 411 ? -19.498 -0.083 -3.244 1.00 97.69 411 ASP A N 1
ATOM 3269 C CA . ASP A 1 411 ? -19.211 1.331 -3.054 1.00 97.69 411 ASP A CA 1
ATOM 3270 C C . ASP A 1 411 ? -17.700 1.555 -2.877 1.00 97.69 411 ASP A C 1
ATOM 3272 O O . ASP A 1 411 ? -16.921 0.609 -2.735 1.00 97.69 411 ASP A O 1
ATOM 3276 N N . ILE A 1 412 ? -17.272 2.820 -2.877 1.00 98.19 412 ILE A N 1
ATOM 3277 C CA . ILE A 1 412 ? -15.853 3.189 -2.778 1.00 98.19 412 ILE A CA 1
ATOM 3278 C C . ILE A 1 412 ? -15.649 4.183 -1.642 1.00 98.19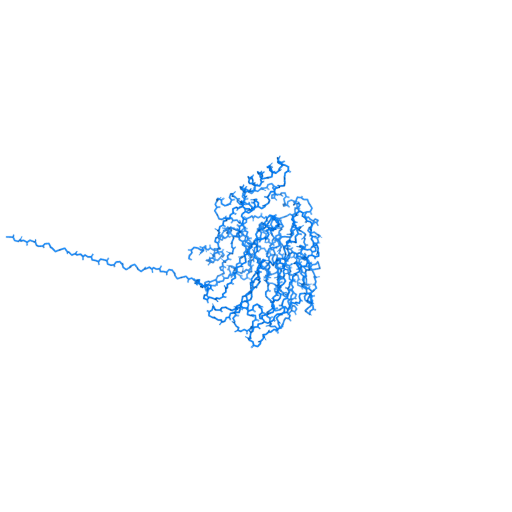 412 ILE A C 1
ATOM 3280 O O . ILE A 1 412 ? -16.155 5.304 -1.700 1.00 98.19 412 ILE A O 1
ATOM 3284 N N . PHE A 1 413 ? -14.838 3.819 -0.653 1.00 97.88 413 PHE A N 1
ATOM 3285 C CA . PHE A 1 413 ? -14.281 4.761 0.317 1.00 97.88 413 PHE A CA 1
ATOM 3286 C C . PHE A 1 413 ? -12.830 5.096 -0.038 1.00 97.88 413 PHE A C 1
ATOM 3288 O O . PHE A 1 413 ? -12.072 4.213 -0.422 1.00 97.88 413 PHE A O 1
ATOM 3295 N N . ILE A 1 414 ? -12.432 6.362 0.092 1.00 97.75 414 ILE A N 1
ATOM 3296 C CA . ILE A 1 414 ? -11.087 6.839 -0.258 1.00 97.75 414 ILE A CA 1
ATOM 3297 C C . ILE A 1 414 ? -10.543 7.705 0.874 1.00 97.75 414 ILE A C 1
ATOM 3299 O O . ILE A 1 414 ? -11.117 8.749 1.203 1.00 97.75 414 ILE A O 1
ATOM 3303 N N . THR A 1 415 ? -9.404 7.301 1.439 1.00 95.38 415 THR A N 1
ATOM 3304 C CA . THR A 1 415 ? -8.656 8.141 2.384 1.00 95.38 415 THR A CA 1
ATOM 3305 C C . THR A 1 415 ? -7.876 9.228 1.656 1.00 95.38 415 THR A C 1
ATOM 3307 O O . THR A 1 415 ? -7.366 9.010 0.557 1.00 95.38 415 THR A O 1
ATOM 3310 N N . ASN A 1 416 ? -7.790 10.411 2.260 1.00 93.56 416 ASN A N 1
ATOM 3311 C CA . ASN A 1 416 ? -7.283 11.594 1.585 1.00 93.56 416 ASN A CA 1
ATOM 3312 C C . ASN A 1 416 ? -6.504 12.526 2.513 1.00 93.56 416 ASN A C 1
ATOM 3314 O O . ASN A 1 416 ? -6.749 12.603 3.720 1.00 93.56 416 ASN A O 1
ATOM 3318 N N . GLY A 1 417 ? -5.620 13.301 1.901 1.00 90.88 417 GLY A N 1
ATOM 3319 C CA . GLY A 1 417 ? -4.953 14.437 2.502 1.00 90.88 417 GLY A CA 1
ATOM 3320 C C . GLY A 1 417 ? -3.474 14.212 2.719 1.00 90.88 417 GLY A C 1
ATOM 3321 O O . GLY A 1 417 ? -2.968 13.096 2.776 1.00 90.88 417 GLY A O 1
ATOM 3322 N N . TYR A 1 418 ? -2.762 15.321 2.835 1.00 90.31 418 TYR A N 1
ATOM 3323 C CA . TYR A 1 418 ? -1.331 15.317 3.051 1.00 90.31 418 TYR A CA 1
ATOM 3324 C C . TYR A 1 418 ? -0.954 16.561 3.846 1.00 90.31 418 TYR A C 1
ATOM 3326 O O . TYR A 1 418 ? -1.476 17.649 3.594 1.00 90.31 418 TYR A O 1
ATOM 3334 N N . LEU A 1 419 ? -0.111 16.406 4.870 1.00 90.31 419 LEU A N 1
ATOM 3335 C CA . LEU A 1 419 ? 0.058 17.462 5.871 1.00 90.31 419 LEU A CA 1
ATOM 3336 C C . LEU A 1 419 ? 0.664 18.737 5.274 1.00 90.31 419 LEU A C 1
ATOM 3338 O O . LEU A 1 419 ? 0.256 19.835 5.655 1.00 90.31 419 LEU A O 1
ATOM 3342 N N . ARG A 1 420 ? 1.618 18.604 4.348 1.00 90.25 420 ARG A N 1
ATOM 3343 C CA . ARG A 1 420 ? 2.291 19.730 3.690 1.00 90.25 420 ARG A CA 1
ATOM 3344 C C . ARG A 1 420 ? 2.193 19.604 2.180 1.00 90.25 420 ARG A C 1
ATOM 3346 O O . ARG A 1 420 ? 2.698 18.637 1.623 1.00 90.25 420 ARG A O 1
ATOM 3353 N N . ASP A 1 421 ? 1.655 20.616 1.507 1.00 88.38 421 ASP A N 1
ATOM 3354 C CA . ASP A 1 421 ? 1.569 20.662 0.042 1.00 88.38 421 ASP A CA 1
ATOM 3355 C C . ASP A 1 421 ? 2.957 20.943 -0.587 1.00 88.38 421 ASP A C 1
ATOM 3357 O O . ASP A 1 421 ? 3.196 21.994 -1.181 1.00 88.38 421 ASP A O 1
ATOM 3361 N N . PHE A 1 422 ? 3.916 20.028 -0.440 1.00 86.38 422 PHE A N 1
ATOM 3362 C CA . PHE A 1 422 ? 5.297 20.219 -0.907 1.00 86.38 422 PHE A CA 1
ATOM 3363 C C . PHE A 1 422 ? 5.421 20.299 -2.438 1.00 86.38 422 PHE A C 1
ATOM 3365 O O . PHE A 1 422 ? 6.393 20.859 -2.944 1.00 86.38 422 PHE A O 1
ATOM 3372 N N . SER A 1 423 ? 4.434 19.776 -3.177 1.00 87.50 423 SER A N 1
ATOM 3373 C CA . SER A 1 423 ? 4.335 19.885 -4.638 1.00 87.50 423 SER A CA 1
ATOM 3374 C C . SER A 1 423 ? 3.659 21.179 -5.115 1.00 87.50 423 SER A C 1
ATOM 3376 O O . SER A 1 423 ? 3.524 21.383 -6.322 1.00 87.50 423 SER A O 1
ATOM 3378 N N . ASN A 1 424 ? 3.243 22.064 -4.199 1.00 91.44 424 ASN A N 1
ATOM 3379 C CA . ASN A 1 424 ? 2.574 23.313 -4.547 1.00 91.44 424 ASN A CA 1
ATOM 3380 C C . ASN A 1 424 ? 3.467 24.191 -5.433 1.00 91.44 424 ASN A C 1
ATOM 3382 O O . ASN A 1 424 ? 4.549 24.617 -5.036 1.00 91.44 424 ASN A O 1
ATOM 3386 N N . LEU A 1 425 ? 2.978 24.500 -6.632 1.00 91.06 425 LEU A N 1
ATOM 3387 C CA . LEU A 1 425 ? 3.706 25.226 -7.660 1.00 91.06 425 LEU A CA 1
ATOM 3388 C C . LEU A 1 425 ? 4.053 26.656 -7.247 1.00 91.06 425 LEU A C 1
ATOM 3390 O O . LEU A 1 425 ? 5.097 27.152 -7.661 1.00 91.06 425 LEU A O 1
ATOM 3394 N N . ASP A 1 426 ? 3.240 27.319 -6.425 1.00 90.75 426 ASP A N 1
ATOM 3395 C CA . ASP A 1 426 ? 3.599 28.639 -5.902 1.00 90.75 426 ASP A CA 1
ATOM 3396 C C . ASP A 1 426 ? 4.744 28.519 -4.887 1.00 90.75 426 ASP A C 1
ATOM 3398 O O . ASP A 1 426 ? 5.713 29.285 -4.930 1.00 90.75 426 ASP A O 1
ATOM 3402 N N . PHE A 1 427 ? 4.688 27.505 -4.021 1.00 90.56 427 PHE A N 1
ATOM 3403 C CA . PHE A 1 427 ? 5.774 27.208 -3.091 1.00 90.56 427 PHE A CA 1
ATOM 3404 C C . PHE A 1 427 ? 7.076 26.877 -3.838 1.00 90.56 427 PHE A C 1
ATOM 3406 O O . PHE A 1 427 ? 8.117 27.485 -3.569 1.00 90.56 427 PHE A O 1
ATOM 3413 N N . THR A 1 428 ? 7.034 25.976 -4.824 1.00 87.25 428 THR A N 1
ATOM 3414 C CA . THR A 1 428 ? 8.230 25.566 -5.572 1.00 87.25 428 THR A CA 1
ATOM 3415 C C . THR A 1 428 ? 8.772 26.688 -6.455 1.00 87.25 428 THR A C 1
ATOM 3417 O O . THR A 1 428 ? 9.982 26.903 -6.502 1.00 87.25 428 THR A O 1
ATOM 3420 N N . ASN A 1 429 ? 7.907 27.430 -7.156 1.00 88.31 429 ASN A N 1
ATOM 3421 C CA . ASN A 1 429 ? 8.351 28.428 -8.132 1.00 88.31 429 ASN A CA 1
ATOM 3422 C C . ASN A 1 429 ? 8.772 29.752 -7.494 1.00 88.31 429 ASN A C 1
ATOM 3424 O O . ASN A 1 429 ? 9.631 30.433 -8.060 1.00 88.31 429 ASN A O 1
ATOM 3428 N N . TYR A 1 4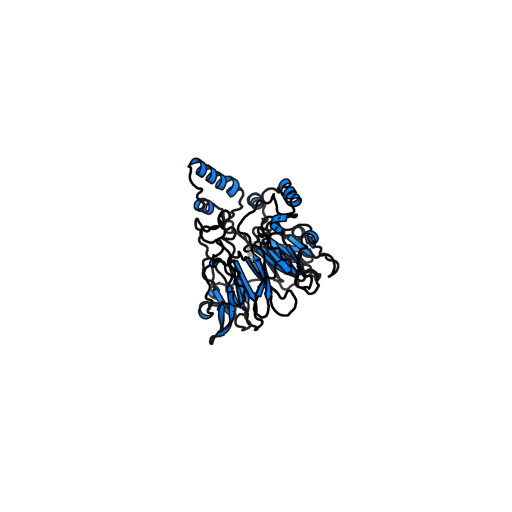30 ? 8.200 30.120 -6.346 1.00 88.44 430 TYR A N 1
ATOM 3429 C CA . TYR A 1 430 ? 8.500 31.390 -5.689 1.00 88.44 430 TYR A CA 1
ATOM 3430 C C . TYR A 1 430 ? 9.283 31.186 -4.395 1.00 88.44 430 TYR A C 1
ATOM 3432 O O . TYR A 1 430 ? 10.407 31.669 -4.292 1.00 88.44 430 TYR A O 1
ATOM 3440 N N . THR A 1 431 ? 8.745 30.442 -3.425 1.00 88.19 431 THR A N 1
ATOM 3441 C CA . THR A 1 431 ? 9.350 30.340 -2.084 1.00 88.19 431 THR A CA 1
ATOM 3442 C C . THR A 1 431 ? 10.696 29.616 -2.097 1.00 88.19 431 THR A C 1
ATOM 3444 O O . THR A 1 431 ? 11.671 30.124 -1.541 1.00 88.19 431 THR A O 1
ATOM 3447 N N . VAL A 1 432 ? 10.779 28.456 -2.756 1.00 86.62 432 VAL A N 1
ATOM 3448 C CA . VAL A 1 432 ? 12.028 27.681 -2.850 1.00 86.62 432 VAL A CA 1
ATOM 3449 C C . VAL A 1 432 ? 13.069 28.428 -3.684 1.00 86.62 432 VAL A C 1
ATOM 3451 O O . VAL A 1 432 ? 14.213 28.577 -3.255 1.00 86.62 432 VAL A O 1
ATOM 3454 N N . ASN A 1 433 ? 12.679 28.963 -4.844 1.00 87.75 433 ASN A N 1
ATOM 3455 C CA . ASN A 1 433 ? 13.595 29.697 -5.720 1.00 87.75 433 ASN A CA 1
ATOM 3456 C C . ASN A 1 433 ? 14.141 30.978 -5.074 1.00 87.75 433 ASN A C 1
ATOM 3458 O O . ASN A 1 433 ? 15.321 31.298 -5.245 1.00 87.75 433 ASN A O 1
ATOM 3462 N N . GLU A 1 434 ? 13.317 31.701 -4.313 1.00 89.44 434 GLU A N 1
ATOM 3463 C CA . GLU A 1 434 ? 13.758 32.866 -3.548 1.00 89.44 434 GLU A CA 1
ATOM 3464 C C . GLU A 1 434 ? 14.754 32.459 -2.457 1.00 89.44 434 GLU A C 1
ATOM 3466 O O . GLU A 1 434 ? 15.817 33.070 -2.349 1.00 89.44 434 GLU A O 1
ATOM 3471 N N . ALA A 1 435 ? 14.468 31.394 -1.701 1.00 86.62 435 ALA A N 1
ATOM 3472 C CA . ALA A 1 435 ? 15.372 30.895 -0.666 1.00 86.62 435 ALA A CA 1
ATOM 3473 C C . ALA A 1 435 ? 16.724 30.444 -1.243 1.00 86.62 435 ALA A C 1
ATOM 3475 O O . ALA A 1 435 ? 17.769 30.793 -0.694 1.00 86.62 435 ALA A O 1
ATOM 3476 N N . ILE A 1 436 ? 16.721 29.740 -2.382 1.00 87.38 436 ILE A N 1
ATOM 3477 C CA . ILE A 1 436 ? 17.944 29.368 -3.110 1.00 87.38 436 ILE A CA 1
ATOM 3478 C C . ILE A 1 436 ? 18.711 30.622 -3.543 1.00 87.38 436 ILE A C 1
ATOM 3480 O O . ILE A 1 436 ? 19.917 30.711 -3.321 1.00 87.38 436 ILE A O 1
ATOM 3484 N N . SER A 1 437 ? 18.022 31.609 -4.121 1.00 87.94 437 SER A N 1
ATOM 3485 C CA . SER A 1 437 ? 18.648 32.851 -4.590 1.00 87.94 437 SER A CA 1
ATOM 3486 C C . SER A 1 437 ? 19.272 33.649 -3.440 1.00 87.94 437 SER A C 1
ATOM 3488 O O . SER A 1 437 ? 20.394 34.137 -3.566 1.00 87.94 437 SER A O 1
ATOM 3490 N N . GLN A 1 438 ? 18.585 33.756 -2.300 1.00 88.50 438 GLN A N 1
ATOM 3491 C CA . GLN A 1 438 ? 19.095 34.430 -1.103 1.00 88.50 438 GLN A CA 1
ATOM 3492 C C . GLN A 1 438 ? 20.289 33.684 -0.494 1.00 88.50 438 GLN A C 1
ATOM 3494 O O . GLN A 1 438 ? 21.292 34.310 -0.151 1.00 88.50 438 GLN A O 1
ATOM 3499 N N . ALA A 1 439 ? 20.217 32.354 -0.399 1.00 88.06 439 ALA A N 1
ATOM 3500 C CA . ALA A 1 439 ? 21.310 31.523 0.099 1.00 88.06 439 ALA A CA 1
ATOM 3501 C C . ALA A 1 439 ? 22.572 31.672 -0.771 1.00 88.06 439 ALA A C 1
ATOM 3503 O O . ALA A 1 439 ? 23.669 31.880 -0.252 1.00 88.06 439 ALA A O 1
ATOM 3504 N N . GLN A 1 440 ? 22.406 31.683 -2.098 1.00 88.69 440 GLN A N 1
ATOM 3505 C CA . GLN A 1 440 ? 23.495 31.940 -3.044 1.00 88.69 440 GLN A CA 1
ATOM 3506 C C . GLN A 1 440 ? 24.095 33.344 -2.884 1.00 88.69 440 GLN A C 1
ATOM 3508 O O . GLN A 1 440 ? 25.316 33.482 -2.868 1.00 88.69 440 GLN A O 1
ATOM 3513 N N . GLN A 1 441 ? 23.264 34.382 -2.732 1.00 90.62 441 GLN A N 1
ATOM 3514 C CA . GLN A 1 441 ? 23.735 35.760 -2.526 1.00 90.62 441 GLN A CA 1
ATOM 3515 C C . GLN A 1 441 ? 24.503 35.931 -1.210 1.00 90.62 441 GLN A C 1
ATOM 3517 O O . GLN A 1 441 ? 25.496 36.656 -1.166 1.00 90.62 441 GLN A O 1
ATOM 3522 N N . ASN A 1 442 ? 24.067 35.245 -0.153 1.00 90.56 442 ASN A N 1
ATOM 3523 C CA . ASN A 1 442 ? 24.664 35.333 1.178 1.00 90.56 442 ASN A CA 1
ATOM 3524 C C . ASN A 1 442 ? 25.801 34.322 1.406 1.00 90.56 442 ASN A C 1
ATOM 3526 O O . ASN A 1 442 ? 26.424 34.341 2.467 1.00 90.56 442 ASN A O 1
ATOM 3530 N N . ASN A 1 443 ? 26.087 33.455 0.427 1.00 87.81 443 ASN A N 1
ATOM 3531 C CA . ASN A 1 443 ? 27.028 32.338 0.542 1.00 87.81 443 ASN A CA 1
ATOM 3532 C C . ASN A 1 443 ? 26.734 31.441 1.764 1.00 87.81 443 ASN A C 1
ATOM 3534 O O . ASN A 1 443 ? 27.641 31.013 2.483 1.00 87.81 443 ASN A O 1
ATOM 3538 N N . THR A 1 444 ? 25.447 31.190 2.010 1.00 89.00 444 THR A N 1
ATOM 3539 C CA . THR A 1 444 ? 24.935 30.309 3.065 1.00 89.00 444 THR A CA 1
ATOM 3540 C C . THR A 1 444 ? 24.221 29.106 2.454 1.00 89.00 444 THR A C 1
ATOM 3542 O O . THR A 1 444 ? 23.894 29.095 1.270 1.00 89.00 444 THR A O 1
ATOM 3545 N N . ASN A 1 445 ? 23.943 28.088 3.268 1.00 83.75 445 ASN A N 1
ATOM 3546 C CA . ASN A 1 445 ? 23.052 27.002 2.864 1.00 83.75 445 ASN A CA 1
ATOM 3547 C C . ASN A 1 445 ? 21.588 27.454 2.931 1.00 83.75 445 ASN A C 1
ATOM 3549 O O . ASN A 1 445 ? 21.251 28.395 3.654 1.00 83.75 445 ASN A O 1
ATOM 3553 N N . VAL A 1 446 ? 20.728 26.773 2.174 1.00 83.94 446 VAL A N 1
ATOM 3554 C CA . VAL A 1 446 ? 19.277 26.949 2.272 1.00 83.94 446 VAL A CA 1
ATOM 3555 C C . VAL A 1 446 ? 18.806 26.416 3.624 1.00 83.94 446 VAL A C 1
ATOM 3557 O O . VAL A 1 446 ? 19.147 25.298 4.005 1.00 83.94 446 VAL A O 1
ATOM 3560 N N . ASP A 1 447 ? 18.020 27.220 4.333 1.00 84.31 447 ASP A N 1
ATOM 3561 C CA . ASP A 1 447 ? 17.380 26.824 5.584 1.00 84.31 447 ASP A CA 1
ATOM 3562 C C . ASP A 1 447 ? 16.156 25.944 5.279 1.00 84.31 447 ASP A C 1
ATOM 3564 O O . ASP A 1 447 ? 15.085 26.429 4.896 1.00 84.31 447 ASP A O 1
ATOM 3568 N N . ILE A 1 448 ? 16.357 24.629 5.381 1.00 83.62 448 ILE A N 1
ATOM 3569 C CA . ILE A 1 448 ? 15.344 23.609 5.093 1.00 83.62 448 ILE A CA 1
ATOM 3570 C C . ILE A 1 448 ? 14.195 23.692 6.101 1.00 83.62 448 ILE A C 1
ATOM 3572 O O . ILE A 1 448 ? 13.039 23.671 5.682 1.00 83.62 448 ILE A O 1
ATOM 3576 N N . GLY A 1 449 ? 14.481 23.865 7.395 1.00 83.00 449 GLY A N 1
ATOM 3577 C CA . GLY A 1 449 ? 13.455 23.993 8.431 1.00 83.00 449 GLY A CA 1
ATOM 3578 C C . GLY A 1 449 ? 12.549 25.202 8.202 1.00 83.00 449 GLY A C 1
ATOM 3579 O O . GLY A 1 449 ? 11.319 25.089 8.251 1.00 83.00 449 GLY A O 1
ATOM 3580 N N . LEU A 1 450 ? 13.129 26.350 7.834 1.00 84.44 450 LEU A N 1
ATOM 3581 C CA . LEU A 1 450 ? 12.351 27.531 7.464 1.00 84.44 450 LEU A CA 1
ATOM 3582 C C . LEU A 1 450 ? 11.478 27.271 6.229 1.00 84.44 450 LEU A C 1
ATOM 3584 O O . LEU A 1 450 ? 10.321 27.696 6.210 1.00 84.44 450 LEU A O 1
ATOM 3588 N N . LEU A 1 451 ? 11.993 26.579 5.209 1.00 86.81 451 LEU A N 1
ATOM 3589 C CA . LEU A 1 451 ? 11.210 26.225 4.022 1.00 86.81 451 LEU A CA 1
ATOM 3590 C C . LEU A 1 451 ? 10.033 25.302 4.353 1.00 86.81 451 LEU A C 1
ATOM 3592 O O . LEU A 1 451 ? 8.916 25.600 3.932 1.00 86.81 451 LEU A O 1
ATOM 3596 N N . VAL A 1 452 ? 10.248 24.243 5.140 1.00 87.25 452 VAL A N 1
ATOM 3597 C CA . VAL A 1 452 ? 9.170 23.335 5.581 1.00 87.25 452 VAL A CA 1
ATOM 3598 C C . VAL A 1 452 ? 8.103 24.108 6.355 1.00 87.25 452 VAL A C 1
ATOM 3600 O O . VAL A 1 452 ? 6.912 23.953 6.092 1.00 87.25 452 VAL A O 1
ATOM 3603 N N . SER A 1 453 ? 8.507 25.023 7.244 1.00 86.62 453 SER A N 1
ATOM 3604 C CA . SER A 1 453 ? 7.559 25.824 8.031 1.00 86.62 453 SER A CA 1
ATOM 3605 C C . SER A 1 453 ? 6.660 26.736 7.181 1.00 86.62 453 SER A C 1
ATOM 3607 O O . SER A 1 453 ? 5.565 27.093 7.615 1.00 86.62 453 SER A O 1
ATOM 3609 N N . LYS A 1 454 ? 7.104 27.092 5.966 1.00 88.25 454 LYS A N 1
ATOM 3610 C CA . LYS A 1 454 ? 6.369 27.927 5.005 1.00 88.25 454 LYS A CA 1
ATOM 3611 C C . LYS A 1 454 ? 5.436 27.131 4.086 1.00 88.25 454 LYS A C 1
ATOM 3613 O O . LYS A 1 454 ? 4.668 27.753 3.355 1.00 88.25 454 LYS A O 1
ATOM 3618 N N . MET A 1 455 ? 5.494 25.797 4.092 1.00 90.75 455 MET A N 1
ATOM 3619 C CA . MET A 1 455 ? 4.603 24.971 3.273 1.00 90.75 455 MET A CA 1
ATOM 3620 C C . MET A 1 455 ? 3.155 25.091 3.753 1.00 90.75 455 MET A C 1
ATOM 3622 O O . MET A 1 455 ? 2.873 24.971 4.952 1.00 90.75 455 MET A O 1
ATOM 3626 N N . SER A 1 456 ? 2.235 25.289 2.805 1.00 88.06 456 SER A N 1
ATOM 3627 C CA . SER A 1 456 ? 0.801 25.281 3.087 1.00 88.06 456 SER A CA 1
ATOM 3628 C C . SER A 1 456 ? 0.328 23.895 3.516 1.00 88.06 456 SER A C 1
ATOM 3630 O O . SER A 1 456 ? 0.917 22.876 3.156 1.00 88.06 456 SER A O 1
ATOM 3632 N N . SER A 1 457 ? -0.759 23.876 4.282 1.00 88.31 457 SER A N 1
ATOM 3633 C CA . SER A 1 457 ? -1.495 22.669 4.636 1.00 88.31 457 SER A CA 1
ATOM 3634 C C . SER A 1 457 ? -2.952 22.878 4.257 1.00 88.31 457 SER A C 1
ATOM 3636 O O . SER A 1 457 ? -3.540 23.903 4.621 1.00 88.31 457 SER A O 1
ATOM 3638 N N . THR A 1 458 ? -3.528 21.926 3.528 1.00 86.81 458 THR A N 1
ATOM 3639 C CA . THR A 1 458 ? -4.939 21.966 3.147 1.00 86.81 458 THR A CA 1
ATOM 3640 C C . THR A 1 458 ? -5.653 20.756 3.725 1.00 86.81 458 THR A C 1
ATOM 3642 O O . THR A 1 458 ? -5.364 19.621 3.359 1.00 86.81 458 THR A O 1
ATOM 3645 N N . LYS A 1 459 ? -6.619 20.994 4.618 1.00 89.06 459 LYS A N 1
ATOM 3646 C CA . LYS A 1 459 ? -7.486 19.923 5.109 1.00 89.06 459 LYS A CA 1
ATOM 3647 C C . LYS A 1 459 ? -8.492 19.556 4.020 1.00 89.06 459 LYS A C 1
ATOM 3649 O O . LYS A 1 459 ? -9.306 20.392 3.635 1.00 89.06 459 LYS A O 1
ATOM 3654 N N . VAL A 1 460 ? -8.437 18.311 3.571 1.00 90.19 460 VAL A N 1
ATOM 3655 C CA . VAL A 1 460 ? -9.369 17.717 2.608 1.00 90.19 460 VAL A CA 1
ATOM 3656 C C . VAL A 1 460 ? -10.179 16.616 3.288 1.00 90.19 460 VAL A C 1
ATOM 3658 O O . VAL A 1 460 ? -9.764 16.070 4.313 1.00 90.19 460 VAL A O 1
ATOM 3661 N N . SER A 1 461 ? -11.365 16.338 2.756 1.00 92.19 461 SER A N 1
ATOM 3662 C CA . SER A 1 461 ? -12.216 15.252 3.237 1.00 92.19 461 SER A CA 1
ATOM 3663 C C . SER A 1 461 ? -11.816 13.931 2.584 1.00 92.19 461 SER A C 1
ATOM 3665 O O . SER A 1 461 ? -11.415 13.902 1.420 1.00 92.19 461 SER A O 1
ATOM 3667 N N . ASN A 1 462 ? -11.988 12.834 3.320 1.00 95.25 462 ASN A N 1
ATOM 3668 C CA . ASN A 1 462 ? -12.092 11.508 2.712 1.00 95.25 462 ASN A CA 1
ATOM 3669 C C . ASN A 1 462 ? -13.338 11.462 1.825 1.00 95.25 462 ASN A C 1
ATOM 3671 O O . ASN A 1 462 ? -14.313 12.154 2.121 1.00 95.25 462 ASN A O 1
ATOM 3675 N N . TYR A 1 463 ? -13.317 10.637 0.783 1.00 96.25 463 TYR A N 1
ATOM 3676 C CA . TYR A 1 463 ? -14.451 10.480 -0.121 1.00 96.25 463 TYR A CA 1
ATOM 3677 C C . TYR A 1 463 ? -15.202 9.178 0.158 1.00 96.25 463 TYR A C 1
ATOM 3679 O O . TYR A 1 463 ? -14.593 8.160 0.480 1.00 96.25 463 TYR A O 1
ATOM 3687 N N . ILE A 1 464 ? -16.523 9.208 -0.004 1.00 96.38 464 ILE A N 1
ATOM 3688 C CA . ILE A 1 464 ? -17.362 8.010 -0.112 1.00 96.38 464 ILE A CA 1
ATOM 3689 C C . ILE A 1 464 ? -18.236 8.146 -1.359 1.00 96.38 464 ILE A C 1
ATOM 3691 O O . ILE A 1 464 ? -18.877 9.179 -1.579 1.00 96.38 464 ILE A O 1
ATOM 3695 N N . TYR A 1 465 ? -18.242 7.111 -2.186 1.00 97.19 465 TYR A N 1
ATOM 3696 C CA . TYR A 1 465 ? -19.004 7.036 -3.420 1.00 97.19 465 TYR A CA 1
ATOM 3697 C C . TYR A 1 465 ? -19.953 5.853 -3.367 1.00 97.19 465 TYR A C 1
ATOM 3699 O O . TYR A 1 465 ? -19.508 4.723 -3.190 1.00 97.19 465 TYR A O 1
ATOM 3707 N N . GLN A 1 466 ? -21.239 6.124 -3.575 1.00 97.00 466 GLN A N 1
ATOM 3708 C CA . GLN A 1 466 ? -22.240 5.080 -3.729 1.00 97.00 466 GLN A CA 1
ATOM 3709 C C . GLN A 1 466 ? -22.262 4.595 -5.179 1.00 97.00 466 GLN A C 1
ATOM 3711 O O . GLN A 1 466 ? -22.380 5.411 -6.098 1.00 97.00 466 GLN A O 1
ATOM 3716 N N . ASN A 1 467 ? -22.208 3.290 -5.397 1.00 97.38 467 ASN A N 1
ATOM 3717 C CA . ASN A 1 467 ? -22.384 2.676 -6.703 1.00 97.38 467 ASN A CA 1
ATOM 3718 C C . ASN A 1 467 ? -23.871 2.689 -7.095 1.00 97.38 467 ASN A C 1
ATOM 3720 O O . ASN A 1 467 ? -24.751 2.303 -6.332 1.00 97.38 467 ASN A O 1
ATOM 3724 N N . LYS A 1 468 ? -24.182 3.189 -8.293 1.00 96.19 468 LYS A N 1
ATOM 3725 C CA . LYS A 1 468 ? -25.551 3.277 -8.837 1.00 96.19 468 LYS A CA 1
ATOM 3726 C C . LYS A 1 468 ? -25.831 2.211 -9.902 1.00 96.19 468 LYS A C 1
ATOM 3728 O O . LYS A 1 468 ? -26.888 2.254 -10.532 1.00 96.19 468 LYS A O 1
ATOM 3733 N N . GLY A 1 469 ? -24.907 1.269 -10.085 1.00 93.50 469 GLY A N 1
ATOM 3734 C CA . GLY A 1 469 ? -24.937 0.228 -11.104 1.00 93.50 469 GLY A CA 1
ATOM 3735 C C . GLY A 1 469 ? -24.080 0.580 -12.320 1.00 93.50 469 GLY A C 1
ATOM 3736 O O . GLY A 1 469 ? -23.755 1.743 -12.555 1.00 93.50 469 GLY A O 1
ATOM 3737 N N . GLU A 1 470 ? -23.702 -0.449 -13.085 1.00 88.06 470 GLU A N 1
ATOM 3738 C CA . GLU A 1 470 ? -22.875 -0.330 -14.302 1.00 88.06 470 GLU A CA 1
ATOM 3739 C C . GLU A 1 470 ? -21.571 0.471 -14.088 1.00 88.06 470 GLU A C 1
ATOM 3741 O O . GLU A 1 470 ? -21.097 1.152 -14.994 1.00 88.06 470 GLU A O 1
ATOM 3746 N N . ALA A 1 471 ? -20.993 0.393 -12.882 1.00 88.19 471 ALA A N 1
ATOM 3747 C CA . ALA A 1 471 ? -19.813 1.154 -12.467 1.00 88.19 471 ALA A CA 1
ATOM 3748 C C . ALA A 1 471 ? -19.963 2.688 -12.602 1.00 88.19 471 ALA A C 1
ATOM 3750 O O . ALA A 1 471 ? -18.991 3.401 -12.872 1.00 88.19 471 ALA A O 1
ATOM 3751 N N . HIS A 1 472 ? -21.173 3.213 -12.395 1.00 94.94 472 HIS A N 1
ATOM 3752 C CA . HIS A 1 472 ? -21.427 4.638 -12.190 1.00 94.94 472 HIS A CA 1
ATOM 3753 C C . HIS A 1 472 ? -21.549 4.957 -10.705 1.00 94.94 472 HIS A C 1
ATOM 3755 O O . HIS A 1 472 ? -22.228 4.244 -9.971 1.00 94.94 472 HIS A O 1
ATOM 3761 N N . PHE A 1 473 ? -20.945 6.062 -10.270 1.00 97.38 473 PHE A N 1
ATOM 3762 C CA . PHE A 1 473 ? -20.856 6.390 -8.854 1.00 97.38 473 PHE A CA 1
ATOM 3763 C C . PHE A 1 473 ? -21.390 7.786 -8.539 1.00 97.38 473 PHE A C 1
ATOM 3765 O O . PHE A 1 473 ? -21.240 8.734 -9.311 1.00 97.38 473 PHE A O 1
ATOM 3772 N N . GLU A 1 474 ? -22.000 7.916 -7.366 1.00 96.19 474 GLU A N 1
ATOM 3773 C CA . GLU A 1 474 ? -22.494 9.171 -6.814 1.00 96.19 474 GLU A CA 1
ATOM 3774 C C . GLU A 1 474 ? -21.701 9.530 -5.553 1.00 96.19 474 GLU A C 1
ATOM 3776 O O . GLU A 1 474 ? -21.621 8.737 -4.618 1.00 96.19 474 GLU A O 1
ATOM 3781 N N . ASN A 1 475 ? -21.128 10.734 -5.496 1.00 95.44 475 ASN A N 1
ATOM 3782 C CA . ASN A 1 475 ? -20.402 11.203 -4.315 1.00 95.44 475 ASN A CA 1
ATOM 3783 C C . ASN A 1 475 ? -21.378 11.446 -3.143 1.00 95.44 475 ASN A C 1
ATOM 3785 O O . ASN A 1 475 ? -22.261 12.300 -3.235 1.00 95.44 475 ASN A O 1
ATOM 3789 N N . LYS A 1 476 ? -21.197 10.721 -2.033 1.00 94.12 476 LYS A N 1
ATOM 3790 C CA . LYS A 1 476 ? -21.992 10.822 -0.795 1.00 94.12 476 LYS A CA 1
ATOM 3791 C C . LYS A 1 476 ? -21.210 11.415 0.383 1.00 94.12 476 LYS A C 1
ATOM 3793 O O . LYS A 1 476 ? -21.669 11.360 1.514 1.00 94.12 476 LYS A O 1
ATOM 3798 N N . THR A 1 477 ? -20.062 12.042 0.133 1.00 90.00 477 THR A N 1
ATOM 3799 C CA . THR A 1 477 ? -19.162 12.589 1.171 1.00 90.00 477 THR A CA 1
ATOM 3800 C C . THR A 1 477 ? -19.817 13.610 2.102 1.00 90.00 477 THR A C 1
ATOM 3802 O O . THR A 1 477 ? -19.434 13.719 3.263 1.00 90.00 477 THR A O 1
ATOM 3805 N N . ALA A 1 478 ? -20.793 14.373 1.608 1.00 78.81 478 ALA A N 1
ATOM 3806 C CA . ALA A 1 478 ? -21.474 15.413 2.379 1.00 78.81 478 ALA A CA 1
ATOM 3807 C C . ALA A 1 478 ? -22.843 14.988 2.953 1.00 78.81 478 ALA A C 1
ATOM 3809 O O . ALA A 1 478 ? -23.513 15.841 3.540 1.00 78.81 478 ALA A O 1
ATOM 3810 N N . ALA A 1 479 ? -23.268 13.737 2.732 1.00 53.81 479 ALA A N 1
ATOM 3811 C CA . ALA A 1 479 ? -24.596 13.224 3.086 1.00 53.81 479 ALA A CA 1
ATOM 3812 C C . ALA A 1 479 ? -24.679 12.698 4.530 1.00 53.81 479 ALA A C 1
ATOM 3814 O O . ALA A 1 479 ? -23.671 12.156 5.039 1.00 53.81 479 ALA A O 1
#

Foldseek 3Di:
DDDDDDDDDDDDDDDPPPPPPPDDLDDDDDCVQLVDDDDQDDDDDLQQDCQFFVCSVQAQEKDWAQQLPPPHTWIWGPHQPDHTWTWDDPPPSHTDTCCVVQAVPDDHAGWQYKDWDQQQPPPGIKIKTAGADADRQDAQPGDQPQQPLSGFIWIWHWPHADPVSHTHTDTCCVVLVNRLGSAQFNYKDWDPQLPPPGTWIWTAFAARYDDDLQPQPVVQQVDADSHGFIWIWDGDNSHTDTCCVVQVGGRGNHFGWAEKEWDLQLVPPGTWIWTDGAAFAHIWTWDRPSPSHTDTQPVPQEQAEAHGWAAKYWDDQQPPPGIKIKTAFAAAPDPVCCCFQPNDDDVVVQVSSVVSPTTHHDRWIWIWQWPAPHSPGRTYTDTCCVVQVNGHQHAWHYWDWDDSPPPPGTKIWTDGFDAFSPSGNCLVVPVVVVQVVVCVVVVHDRSSVVSRVPTDGDDGFIWIWDRPHPSHTDTPRPD

Sequence (479 aa):
MTRYNFFFGIFCTCFLLLSCEEKKLFTEIDVQKAGLNFENTLTETDEQNVMTYEYFYNGGGVAVTDFNNDGYADVYLSGNQVKNKLFLNLGQWQFKEVTNSAQLNDKEGWKTGVTAADVNGDGLMDLYLSYSGNAKGEGHTEPIKKDYMGRSNALFINQGNNAEGIPVFKEMAKEYGLDAPGTFSTQAYFLDYDLDGDLDLFLLNHANKFYNTLLNVKTLRNIRHPYYGNKLFENRGNTFVEVSEESGIKGTGINFGLSASVSDLNNDGYPDIYVTNDYVEQDFCYINNRDGSFKEVSKSAFGHLSKFSMGSDIADLNNDQKPDVFVLDMLPEDNYRQKVLKGPDQFNRERTLVDSGYYHQYMRNTLQLNRSVAADSSLAFSEQAQLSGISNTDWSWAPLLADFDNDGLKDIFITNGYLRDFSNLDFTNYTVNEAISQAQQNNTNVDIGLLVSKMSSTKVSNYIYQNKGEAHFENKTAA

Mean predicted aligned error: 6.35 Å

Solvent-accessible surface area (backbone atoms only — not comparable to full-atom values): 26180 Å² total; per-residue (Å²): 135,84,86,83,82,88,80,88,81,84,81,81,80,80,78,80,80,75,76,81,73,78,83,67,93,73,79,91,74,57,49,82,74,22,44,67,80,84,74,72,61,80,81,78,46,78,79,46,35,58,91,46,36,82,61,62,81,56,60,13,37,60,33,78,45,45,58,60,74,80,85,43,66,19,43,36,41,46,22,51,77,38,81,59,46,34,28,47,46,75,53,94,68,28,34,44,77,41,34,79,78,18,48,67,80,77,76,77,42,29,33,36,15,43,37,67,44,47,66,78,72,81,84,44,46,19,42,38,37,22,11,16,76,72,56,94,85,33,31,61,89,39,68,84,65,71,84,41,66,44,12,31,26,44,25,30,45,51,74,47,59,48,99,86,60,46,36,29,37,42,80,42,15,66,80,30,53,56,20,56,72,35,20,28,28,30,37,66,44,77,43,48,66,75,72,85,80,57,46,22,38,42,38,37,12,22,42,70,46,85,72,72,78,86,65,56,54,71,61,46,61,73,39,73,28,94,37,13,20,36,42,33,26,47,56,62,88,68,36,38,43,82,42,23,73,84,21,53,51,73,16,18,49,66,32,32,30,61,29,61,36,82,36,50,67,46,69,73,86,49,52,19,40,39,34,28,12,32,65,72,39,68,53,46,30,32,42,55,70,86,76,69,30,40,44,78,41,37,84,74,26,40,87,60,44,42,18,41,17,27,15,42,39,72,46,47,49,60,74,79,87,43,46,19,44,38,37,28,10,54,22,40,73,50,73,68,54,30,60,34,58,68,53,79,84,55,64,71,59,54,51,50,38,38,78,55,68,50,66,60,56,43,73,18,23,36,27,32,41,57,61,51,88,46,53,89,45,75,58,34,36,46,78,40,17,72,85,20,66,60,22,46,64,21,49,26,46,45,54,45,78,40,51,83,85,71,81,84,46,42,20,42,38,34,41,42,49,54,76,56,49,77,67,24,44,62,49,52,66,45,56,49,48,48,45,49,52,50,16,62,75,67,74,48,78,66,62,56,51,63,53,59,71,68,47,53,63,62,95,56,69,53,45,36,30,45,49,77,54,83,52,30,47,44,84,46,62,90,110

pLDDT: mean 91.13, std 11.48, range [37.28, 98.88]